Protein AF-0000000079571547 (afdb_homodimer)

Secondary structure (DSSP, 8-state):
-PPPSEE-SSEEEEES-HHHHHHHSPTT-EEEEEE-PPP-TT------SS-S--TT--STTSHHHHHS--------HHHHHHHHHHHHHHHHHHEEEEEEEEE--EEETTEEE-GGGG--SS-EEEEEEEE-S--S---SSSPPP-EEEEEEEE-TT---S-HHHHTT-SEEE-------TTS-SPPPTHHHHHHHHHHT-SEEEETT-TTTHHHHHHHHHT-EEEEEES-HHHHHHHHHHHHHTTT-------/-PPPSEE-SSEEEEES-HHHHHHHSPTT-EEEEEE-PPP-TT------SS-S--TT--STTSHHHHHS--------HHHHHHHHHHHHHHHHHHEEEEEEEEE--EEETTEEE-GGGG--SS-EEEEEEEE-S--S---SSSPPP-EEEEEEEE-TT---S-HHHHTT-SEEE-------TTSSSPPPTHHHHHHHHHHT-SEEEETT-TTTHHHHHHHHHT-EEEEEES-HHHHHHHHHHHHHTTT-------

InterPro domains:
  IPR001091 Restriction/modification DNA-methyltransferase [PR00508] (29-43)
  IPR001091 Restriction/modification DNA-methyltransferase [PR00508] (200-218)
  IPR001091 Restriction/modification DNA-methyltransferase [PR00508] (223-243)
  IPR002941 DNA methylase N-4/N-6 [PF01555] (30-239)
  IPR017985 DNA methylase, N-4 cytosine-specific, conserved site [PS00093] (34-39)
  IPR029063 S-adenosyl-L-methionine-dependent methyltransferase superfamily [G3DSA:3.40.50.150] (1-249)
  IPR029063 S-adenosyl-L-methionine-dependent methyltransferase superfamily [SSF53335] (5-244)

Sequence (508 aa):
MTEPYYRDEQVTLYHGDCLQVMRSLPDESVDIVVTSPPYNMGLVPGGNGRGMYRPGANNKGGRFREGYGQHADAMDQAEYDAWQREALAEMWRIARLAVFYNHRPRVEHGRLRDPLGNDFGIPLRQRIIWNRGTGIDVNLRAFCTRGEYVYFFAKPEMRLVSHAVSGMGDVWDLGIEYAVKDHPAPFPVSLPTRCITATGATSVLDPFCGSGSTLRAAKDLGAVGVGVELEERYCEVIAKRLSQGVLDFGEASAMTEPYYRDEQVTLYHGDCLQVMRSLPDESVDIVVTSPPYNMGLVPGGNGRGMYRPGANNKGGRFREGYGQHADAMDQAEYDAWQREALAEMWRIARLAVFYNHRPRVEHGRLRDPLGNDFGIPLRQRIIWNRGTGIDVNLRAFCTRGEYVYFFAKPEMRLVSHAVSGMGDVWDLGIEYAVKDHPAPFPVSLPTRCITATGATSVLDPFCGSGSTLRAAKDLGAVGVGVELEERYCEVIAKRLSQGVLDFGEASA

Radius of gyration: 25.08 Å; Cα contacts (8 Å, |Δi|>4): 998; chains: 2; bounding box: 64×82×74 Å

Organism: NCBI:txid1891644

Structure (mmCIF, N/CA/C/O backbone):
data_AF-0000000079571547-model_v1
#
loop_
_entity.id
_entity.type
_entity.pdbx_description
1 polymer Methyltransferase
#
loop_
_atom_site.group_PDB
_atom_site.id
_atom_site.type_symbol
_atom_site.label_atom_id
_atom_site.label_alt_id
_atom_site.label_comp_id
_atom_site.label_asym_id
_atom_site.label_entity_id
_atom_site.label_seq_id
_atom_site.pdbx_PDB_ins_code
_atom_site.Cartn_x
_atom_site.Cartn_y
_atom_site.Cartn_z
_atom_site.occupancy
_atom_site.B_iso_or_equiv
_atom_site.auth_seq_id
_atom_site.auth_comp_id
_atom_site.auth_asym_id
_atom_site.auth_atom_id
_atom_site.pdbx_PDB_model_num
ATOM 1 N N . MET A 1 1 ? -9.109 38.531 7.41 1 57.06 1 MET A N 1
ATOM 2 C CA . MET A 1 1 ? -8.648 37.344 8.102 1 57.06 1 MET A CA 1
ATOM 3 C C . MET A 1 1 ? -9.789 36.688 8.883 1 57.06 1 MET A C 1
ATOM 5 O O . MET A 1 1 ? -10.586 37.375 9.508 1 57.06 1 MET A O 1
ATOM 9 N N . THR A 1 2 ? -10.195 35.375 8.438 1 72.81 2 THR A N 1
ATOM 10 C CA . THR A 1 2 ? -11.352 34.75 9.062 1 72.81 2 THR A CA 1
ATOM 11 C C . THR A 1 2 ? -11.117 34.562 10.562 1 72.81 2 THR A C 1
ATOM 13 O O . THR A 1 2 ? -10.023 34.188 10.984 1 72.81 2 THR A O 1
ATOM 16 N N . GLU A 1 3 ? -11.914 35.156 11.375 1 88.69 3 GLU A N 1
ATOM 17 C CA . GLU A 1 3 ? -11.867 35.031 12.828 1 88.69 3 GLU A CA 1
ATOM 18 C C . GLU A 1 3 ? -11.93 33.562 13.242 1 88.69 3 GLU A C 1
ATOM 20 O O . GLU A 1 3 ? -12.766 32.812 12.734 1 88.69 3 GLU A O 1
ATOM 25 N N . PRO A 1 4 ? -11.055 33.156 14.117 1 95.81 4 PRO A N 1
ATOM 26 C CA . PRO A 1 4 ? -11.062 31.75 14.555 1 95.81 4 PRO A CA 1
ATOM 27 C C . PRO A 1 4 ? -12.32 31.391 15.336 1 95.81 4 PRO A C 1
ATOM 29 O O . PRO A 1 4 ? -12.883 32.219 16.047 1 95.81 4 PRO A O 1
ATOM 32 N N . TYR A 1 5 ? -12.789 30.281 15.156 1 95.44 5 TYR A N 1
ATOM 33 C CA . TYR A 1 5 ? -13.898 29.719 15.93 1 95.44 5 TYR A CA 1
ATOM 34 C C . TYR A 1 5 ? -13.469 29.422 17.359 1 95.44 5 TYR A C 1
ATOM 36 O O . TYR A 1 5 ? -14.227 29.641 18.312 1 95.44 5 TYR A O 1
ATOM 44 N N . TYR A 1 6 ? -12.359 28.906 17.531 1 94.62 6 TYR A N 1
ATOM 45 C CA . TYR A 1 6 ? -11.75 28.547 18.797 1 94.62 6 TYR A CA 1
ATOM 46 C C . TYR A 1 6 ? -10.242 28.797 18.781 1 94.62 6 TYR A C 1
ATOM 48 O O . TYR A 1 6 ? -9.586 28.578 17.75 1 94.62 6 TYR A O 1
ATOM 56 N N . ARG A 1 7 ? -9.711 29.344 19.906 1 95.19 7 ARG A N 1
ATOM 57 C CA . ARG A 1 7 ? -8.281 29.578 20 1 95.19 7 ARG A CA 1
ATOM 58 C C . ARG A 1 7 ? -7.797 29.438 21.438 1 95.19 7 ARG A C 1
ATOM 60 O O . ARG A 1 7 ? -8.453 29.906 22.375 1 95.19 7 ARG A O 1
ATOM 67 N N . ASP A 1 8 ? -6.723 28.719 21.594 1 92.69 8 ASP A N 1
ATOM 68 C CA . ASP A 1 8 ? -5.949 28.734 22.828 1 92.69 8 ASP A CA 1
ATOM 69 C C . ASP A 1 8 ? -4.453 28.859 22.547 1 92.69 8 ASP A C 1
ATOM 71 O O . ASP A 1 8 ? -4.059 29.359 21.484 1 92.69 8 ASP A O 1
ATOM 75 N N . GLU A 1 9 ? -3.549 28.578 23.469 1 92.44 9 GLU A N 1
ATOM 76 C CA . GLU A 1 9 ? -2.115 28.797 23.328 1 92.44 9 GLU A CA 1
ATOM 77 C C . GLU A 1 9 ? -1.521 27.891 22.25 1 92.44 9 GLU A C 1
ATOM 79 O O . GLU A 1 9 ? -0.523 28.234 21.609 1 92.44 9 GLU A O 1
ATOM 84 N N . GLN A 1 10 ? -2.207 26.828 21.938 1 94.94 10 GLN A N 1
ATOM 85 C CA . GLN A 1 10 ? -1.586 25.812 21.078 1 94.94 10 GLN A CA 1
ATOM 86 C C . GLN A 1 10 ? -2.41 25.578 19.828 1 94.94 10 GLN A C 1
ATOM 88 O O . GLN A 1 10 ? -1.88 25.125 18.812 1 94.94 10 GLN A O 1
ATOM 93 N N . VAL A 1 11 ? -3.721 25.906 19.922 1 95.94 11 VAL A N 1
ATOM 94 C CA . VAL A 1 11 ? -4.578 25.469 18.812 1 95.94 11 VAL A CA 1
ATOM 95 C C . VAL A 1 11 ? -5.414 26.641 18.328 1 95.94 11 VAL A C 1
ATOM 97 O O . VAL A 1 11 ? -5.906 27.453 19.125 1 95.94 11 VAL A O 1
ATOM 100 N N . THR A 1 12 ? -5.512 26.828 17.062 1 97.25 12 THR A N 1
ATOM 101 C CA . THR A 1 12 ? -6.441 27.734 16.391 1 97.25 12 THR A CA 1
ATOM 102 C C . THR A 1 12 ? -7.355 26.953 15.453 1 97.25 12 THR A C 1
ATOM 104 O O . THR A 1 12 ? -6.883 26.156 14.625 1 97.25 12 THR A O 1
ATOM 107 N N . LEU A 1 13 ? -8.641 27.094 15.633 1 97.25 13 LEU A N 1
ATOM 108 C CA . LEU A 1 13 ? -9.641 26.406 14.812 1 97.25 13 LEU A CA 1
ATOM 109 C C . LEU A 1 13 ? -10.492 27.422 14.047 1 97.25 13 LEU A C 1
ATOM 111 O O . LEU A 1 13 ? -11.086 28.312 14.656 1 97.25 13 LEU A O 1
ATOM 115 N N . TYR A 1 14 ? -10.539 27.297 12.727 1 97.69 14 TYR A N 1
ATOM 116 C CA . TYR A 1 14 ? -11.375 28.141 11.883 1 97.69 14 TYR A CA 1
ATOM 117 C C . TYR A 1 14 ? -12.617 27.375 11.414 1 97.69 14 TYR A C 1
ATOM 119 O O . TYR A 1 14 ? -12.539 26.188 11.086 1 97.69 14 TYR A O 1
ATOM 127 N N . HIS A 1 15 ? -13.711 28.031 11.406 1 96.62 15 HIS A N 1
ATOM 128 C CA . HIS A 1 15 ? -14.945 27.562 10.797 1 96.62 15 HIS A CA 1
ATOM 129 C C . HIS A 1 15 ? -15.133 28.156 9.406 1 96.62 15 HIS A C 1
ATOM 131 O O . HIS A 1 15 ? -15.289 29.375 9.266 1 96.62 15 HIS A O 1
ATOM 137 N N . GLY A 1 16 ? -15.125 27.266 8.398 1 95.75 16 GLY A N 1
ATOM 138 C CA . GLY A 1 16 ? -15.32 27.797 7.059 1 95.75 16 GLY A CA 1
ATOM 139 C C . GLY A 1 16 ? -14.812 26.875 5.969 1 95.75 16 GLY A C 1
ATOM 140 O O . GLY A 1 16 ? -14.461 25.719 6.242 1 95.75 16 GLY A O 1
ATOM 141 N N . ASP A 1 17 ? -14.867 27.438 4.801 1 95.94 17 ASP A N 1
ATOM 142 C CA . ASP A 1 17 ? -14.359 26.719 3.643 1 95.94 17 ASP A CA 1
ATOM 143 C C . ASP A 1 17 ? -12.836 26.625 3.674 1 95.94 17 ASP A C 1
ATOM 145 O O . ASP A 1 17 ? -12.156 27.625 3.869 1 95.94 17 ASP A O 1
ATOM 149 N N . CYS A 1 18 ? -12.32 25.422 3.529 1 96.69 18 CYS A N 1
ATOM 150 C CA . CYS A 1 18 ? -10.883 25.172 3.678 1 96.69 18 CYS A CA 1
ATOM 151 C C . CYS A 1 18 ? -10.086 26.062 2.732 1 96.69 18 CYS A C 1
ATOM 153 O O . CYS A 1 18 ? -9.062 26.625 3.123 1 96.69 18 CYS A O 1
ATOM 155 N N . LEU A 1 19 ? -10.523 26.188 1.43 1 97.56 19 LEU A N 1
ATOM 156 C CA . LEU A 1 19 ? -9.773 26.953 0.445 1 97.56 19 LEU A CA 1
ATOM 157 C C . LEU A 1 19 ? -9.758 28.438 0.808 1 97.56 19 LEU A C 1
ATOM 159 O O . LEU A 1 19 ? -8.727 29.094 0.704 1 97.56 19 LEU A O 1
ATOM 163 N N . GLN A 1 20 ? -10.906 28.922 1.193 1 97.19 20 GLN A N 1
ATOM 164 C CA . GLN A 1 20 ? -10.992 30.328 1.597 1 97.19 20 GLN A CA 1
ATOM 165 C C . GLN A 1 20 ? -10.062 30.609 2.771 1 97.19 20 GLN A C 1
ATOM 167 O O . GLN A 1 20 ? -9.312 31.594 2.75 1 97.19 20 GLN A O 1
ATOM 172 N N . VAL A 1 21 ? -10.094 29.766 3.756 1 97.88 21 VAL A N 1
ATOM 173 C CA . VAL A 1 21 ? -9.266 29.969 4.938 1 97.88 21 VAL A CA 1
ATOM 174 C C . VAL A 1 21 ? -7.789 29.812 4.566 1 97.88 21 VAL A C 1
ATOM 176 O O . VAL A 1 21 ? -6.961 30.656 4.934 1 97.88 21 VAL A O 1
ATOM 179 N N . MET A 1 22 ? -7.418 28.766 3.855 1 98.38 22 MET A N 1
ATOM 180 C CA . MET A 1 22 ? -6.027 28.5 3.502 1 98.38 22 MET A CA 1
ATOM 181 C C . MET A 1 22 ? -5.445 29.672 2.699 1 98.38 22 MET A C 1
ATOM 183 O O . MET A 1 22 ? -4.281 30.031 2.873 1 98.38 22 MET A O 1
ATOM 187 N N . ARG A 1 23 ? -6.242 30.281 1.82 1 97.56 23 ARG A N 1
ATOM 188 C CA . ARG A 1 23 ? -5.781 31.391 1.002 1 97.56 23 ARG A CA 1
ATOM 189 C C . ARG A 1 23 ? -5.414 32.594 1.87 1 97.56 23 ARG A C 1
ATOM 191 O O . ARG A 1 23 ? -4.648 33.469 1.448 1 97.56 23 ARG A O 1
ATOM 198 N N . SER A 1 24 ? -5.949 32.625 3.025 1 97.19 24 SER A N 1
ATOM 199 C CA . SER A 1 24 ? -5.676 33.75 3.934 1 97.19 24 SER A CA 1
ATOM 200 C C . SER A 1 24 ? -4.445 33.469 4.789 1 97.19 24 SER A C 1
ATOM 202 O O . SER A 1 24 ? -3.953 34.344 5.484 1 97.19 24 SER A O 1
ATOM 204 N N . LEU A 1 25 ? -3.947 32.25 4.844 1 97.69 25 LEU A N 1
ATOM 205 C CA . LEU A 1 25 ? -2.768 31.875 5.621 1 97.69 25 LEU A CA 1
ATOM 206 C C . LEU A 1 25 ? -1.489 32.188 4.852 1 97.69 25 LEU A C 1
ATOM 208 O O . LEU A 1 25 ? -1.428 31.984 3.637 1 97.69 25 LEU A O 1
ATOM 212 N N . PRO A 1 26 ? -0.45 32.719 5.508 1 97.94 26 PRO A N 1
ATOM 213 C CA . PRO A 1 26 ? 0.795 33.031 4.812 1 97.94 26 PRO A CA 1
ATOM 214 C C . PRO A 1 26 ? 1.54 31.812 4.305 1 97.94 26 PRO A C 1
ATOM 216 O O . PRO A 1 26 ? 1.327 30.703 4.812 1 97.94 26 PRO A O 1
ATOM 219 N N . ASP A 1 27 ? 2.439 32.062 3.314 1 98.56 27 ASP A N 1
ATOM 220 C CA . ASP A 1 27 ? 3.334 31 2.834 1 98.56 27 ASP A CA 1
ATOM 221 C C . ASP A 1 27 ? 4.215 30.469 3.963 1 98.56 27 ASP A C 1
ATOM 223 O O . ASP A 1 27 ? 4.703 31.25 4.789 1 98.56 27 ASP A O 1
ATOM 227 N N . GLU A 1 28 ? 4.391 29.172 3.973 1 98.62 28 GLU A N 1
ATOM 228 C CA . GLU A 1 28 ? 5.324 28.5 4.879 1 98.62 28 GLU A CA 1
ATOM 229 C C . GLU A 1 28 ? 5.047 28.875 6.332 1 98.62 28 GLU A C 1
ATOM 231 O O . GLU A 1 28 ? 5.973 29.172 7.09 1 98.62 28 GLU A O 1
ATOM 236 N N . SER A 1 29 ? 3.803 28.969 6.691 1 98.44 29 SER A N 1
ATOM 237 C CA . SER A 1 29 ? 3.412 29.422 8.016 1 98.44 29 SER A CA 1
ATOM 238 C C . SER A 1 29 ? 3.295 28.266 8.992 1 98.44 29 SER A C 1
ATOM 240 O O . SER A 1 29 ? 3.182 28.469 10.203 1 98.44 29 SER A O 1
ATOM 242 N N . VAL A 1 30 ? 3.334 27.016 8.57 1 98.81 30 VAL A N 1
ATOM 243 C CA . VAL A 1 30 ? 3.408 25.828 9.43 1 98.81 30 VAL A CA 1
ATOM 244 C C . VAL A 1 30 ? 4.516 24.906 8.93 1 98.81 30 VAL A C 1
ATOM 246 O O . VAL A 1 30 ? 4.961 25.016 7.785 1 98.81 30 VAL A O 1
ATOM 249 N N . ASP A 1 31 ? 4.949 24.047 9.789 1 98.88 31 ASP A N 1
ATOM 250 C CA . ASP A 1 31 ? 5.984 23.094 9.383 1 98.88 31 ASP A CA 1
ATOM 251 C C . ASP A 1 31 ? 5.418 22.031 8.445 1 98.88 31 ASP A C 1
ATOM 253 O O . ASP A 1 31 ? 5.977 21.781 7.371 1 98.88 31 ASP A O 1
ATOM 257 N N . ILE A 1 32 ? 4.293 21.422 8.852 1 98.94 32 ILE A N 1
ATOM 258 C CA . ILE A 1 32 ? 3.74 20.359 8.023 1 98.94 32 ILE A CA 1
ATOM 259 C C . ILE A 1 32 ? 2.217 20.453 7.996 1 98.94 32 ILE A C 1
ATOM 261 O O . ILE A 1 32 ? 1.624 21.172 8.797 1 98.94 32 ILE A O 1
ATOM 265 N N . VAL A 1 33 ? 1.628 19.781 7.031 1 98.94 33 VAL A N 1
ATOM 266 C CA . VAL A 1 33 ? 0.194 19.531 6.945 1 98.94 33 VAL A CA 1
ATOM 267 C C . VAL A 1 33 ? -0.079 18.047 7.113 1 98.94 33 VAL A C 1
ATOM 269 O O . VAL A 1 33 ? 0.632 17.203 6.547 1 98.94 33 VAL A O 1
ATOM 272 N N . VAL A 1 34 ? -0.966 17.656 7.969 1 98.81 34 VAL A N 1
ATOM 273 C CA . VAL A 1 34 ? -1.449 16.297 8.117 1 98.81 34 VAL A CA 1
ATOM 274 C C . VAL A 1 34 ? -2.975 16.266 8.039 1 98.81 34 VAL A C 1
ATOM 276 O O . VAL A 1 34 ? -3.652 16.812 8.914 1 98.81 34 VAL A O 1
ATOM 279 N N . THR A 1 35 ? -3.488 15.617 7.004 1 98 35 THR A N 1
ATOM 280 C CA . THR A 1 35 ? -4.922 15.773 6.789 1 98 35 THR A CA 1
ATOM 281 C C . THR A 1 35 ? -5.461 14.648 5.906 1 98 35 THR A C 1
ATOM 283 O O . THR A 1 35 ? -4.699 13.789 5.453 1 98 35 THR A O 1
ATOM 286 N N . SER A 1 36 ? -6.727 14.57 5.77 1 95.75 36 SER A N 1
ATOM 287 C CA . SER A 1 36 ? -7.492 13.719 4.863 1 95.75 36 SER A CA 1
ATOM 288 C C . SER A 1 36 ? -8.695 14.461 4.293 1 95.75 36 SER A C 1
ATOM 290 O O . SER A 1 36 ? -9.5 15.023 5.043 1 95.75 36 SER A O 1
ATOM 292 N N . PRO A 1 37 ? -8.805 14.469 3.014 1 92.94 37 PRO A N 1
ATOM 293 C CA . PRO A 1 37 ? -9.953 15.164 2.424 1 92.94 37 PRO A CA 1
ATOM 294 C C . PRO A 1 37 ? -11.242 14.352 2.51 1 92.94 37 PRO A C 1
ATOM 296 O O . PRO A 1 37 ? -11.203 13.156 2.811 1 92.94 37 PRO A O 1
ATOM 299 N N . PRO A 1 38 ? -12.383 15.062 2.312 1 86.62 38 PRO A N 1
ATOM 300 C CA . PRO A 1 38 ? -13.609 14.289 2.111 1 86.62 38 PRO A CA 1
ATOM 301 C C . PRO A 1 38 ? -13.555 13.414 0.86 1 86.62 38 PRO A C 1
ATOM 303 O O . PRO A 1 38 ? -13.062 13.852 -0.182 1 86.62 38 PRO A O 1
ATOM 306 N N . TYR A 1 39 ? -13.922 12.141 1.006 1 75.12 39 TYR A N 1
ATOM 307 C CA . TYR A 1 39 ? -13.891 11.227 -0.132 1 75.12 39 TYR A CA 1
ATOM 308 C C . TYR A 1 39 ? -15.125 11.422 -1.013 1 75.12 39 TYR A C 1
ATOM 310 O O . TYR A 1 39 ? -16.219 11.648 -0.51 1 75.12 39 TYR A O 1
ATOM 318 N N . ASN A 1 40 ? -14.984 11.648 -2.326 1 62.78 40 ASN A N 1
ATOM 319 C CA . ASN A 1 40 ? -16.094 11.75 -3.275 1 62.78 40 ASN A CA 1
ATOM 320 C C . ASN A 1 40 ? -16.875 10.445 -3.365 1 62.78 40 ASN A C 1
ATOM 322 O O . ASN A 1 40 ? -16.688 9.664 -4.301 1 62.78 40 ASN A O 1
ATOM 326 N N . MET A 1 41 ? -17.328 9.883 -2.367 1 55.75 41 MET A N 1
ATOM 327 C CA . MET A 1 41 ? -17.938 8.562 -2.293 1 55.75 41 MET A CA 1
ATOM 328 C C . MET A 1 41 ? -19.219 8.5 -3.111 1 55.75 41 MET A C 1
ATOM 330 O O . MET A 1 41 ? -19.828 7.441 -3.238 1 55.75 41 MET A O 1
ATOM 334 N N . GLY A 1 42 ? -19.766 9.648 -3.615 1 43.62 42 GLY A N 1
ATOM 335 C CA . GLY A 1 42 ? -21 9.383 -4.32 1 43.62 42 GLY A CA 1
ATOM 336 C C . GLY A 1 42 ? -20.875 8.281 -5.355 1 43.62 42 GLY A C 1
ATOM 337 O O . GLY A 1 42 ? -21.875 7.691 -5.773 1 43.62 42 GLY A O 1
ATOM 338 N N . LEU A 1 43 ? -19.797 8.195 -6.141 1 35.84 43 LEU A N 1
ATOM 339 C CA . LEU A 1 43 ? -19.797 7.305 -7.293 1 35.84 43 LEU A CA 1
ATOM 340 C C . LEU A 1 43 ? -19.328 5.906 -6.895 1 35.84 43 LEU A C 1
ATOM 342 O O . LEU A 1 43 ? -18.125 5.66 -6.781 1 35.84 43 LEU A O 1
ATOM 346 N N . VAL A 1 44 ? -19.656 5.398 -5.91 1 34.5 44 VAL A N 1
ATOM 347 C CA . VAL A 1 44 ? -19.234 4.02 -5.68 1 34.5 44 VAL A CA 1
ATOM 348 C C . VAL A 1 44 ? -19.562 3.17 -6.906 1 34.5 44 VAL A C 1
ATOM 350 O O . VAL A 1 44 ? -20.75 2.98 -7.238 1 34.5 44 VAL A O 1
ATOM 353 N N . PRO A 1 45 ? -18.891 3.072 -7.98 1 32.59 45 PRO A N 1
ATOM 354 C CA . PRO A 1 45 ? -19.391 2.143 -8.992 1 32.59 45 PRO A CA 1
ATOM 355 C C . PRO A 1 45 ? -19.859 0.818 -8.391 1 32.59 45 PRO A C 1
ATOM 357 O O . PRO A 1 45 ? -19.625 0.555 -7.211 1 32.59 45 PRO A O 1
ATOM 360 N N . GLY A 1 46 ? -19.797 -0.373 -9.469 1 31.64 46 GLY A N 1
ATOM 361 C CA . GLY A 1 46 ? -20.391 -1.678 -9.711 1 31.64 46 GLY A CA 1
ATOM 362 C C . GLY A 1 46 ? -19.969 -2.723 -8.695 1 31.64 46 GLY A C 1
ATOM 363 O O . GLY A 1 46 ? -20.094 -3.924 -8.945 1 31.64 46 GLY A O 1
ATOM 364 N N . GLY A 1 47 ? -18.969 -2.721 -7.848 1 30.41 47 GLY A N 1
ATOM 365 C CA . GLY A 1 47 ? -19.016 -4.113 -7.426 1 30.41 47 GLY A CA 1
ATOM 366 C C . GLY A 1 47 ? -20.406 -4.59 -7.086 1 30.41 47 GLY A C 1
ATOM 367 O O . GLY A 1 47 ? -21.281 -3.787 -6.746 1 30.41 47 GLY A O 1
ATOM 368 N N . ASN A 1 48 ? -20.938 -5.609 -7.789 1 28.88 48 ASN A N 1
ATOM 369 C CA . ASN A 1 48 ? -22.234 -6.242 -7.559 1 28.88 48 ASN A CA 1
ATOM 370 C C . ASN A 1 48 ? -22.609 -6.242 -6.078 1 28.88 48 ASN A C 1
ATOM 372 O O . ASN A 1 48 ? -23.734 -6.578 -5.715 1 28.88 48 ASN A O 1
ATOM 376 N N . GLY A 1 49 ? -21.828 -7.098 -5.234 1 28.98 49 GLY A N 1
ATOM 377 C CA . GLY A 1 49 ? -22.547 -7.504 -4.035 1 28.98 49 GLY A CA 1
ATOM 378 C C . GLY A 1 49 ? -23.094 -6.336 -3.24 1 28.98 49 GLY A C 1
ATOM 379 O O . GLY A 1 49 ? -22.688 -5.188 -3.457 1 28.98 49 GLY A O 1
ATOM 380 N N . ARG A 1 50 ? -24.188 -6.516 -2.383 1 28.77 50 ARG A N 1
ATOM 381 C CA . ARG A 1 50 ? -25 -5.957 -1.301 1 28.77 50 ARG A CA 1
ATOM 382 C C . ARG A 1 50 ? -24.125 -5.246 -0.277 1 28.77 50 ARG A C 1
ATOM 384 O O . ARG A 1 50 ? -24.594 -4.836 0.783 1 28.77 50 ARG A O 1
ATOM 391 N N . GLY A 1 51 ? -22.891 -5.559 -0.302 1 29.41 51 GLY A N 1
ATOM 392 C CA . GLY A 1 51 ? -22.359 -4.902 0.876 1 29.41 51 GLY A CA 1
ATOM 393 C C . GLY A 1 51 ? -22.281 -3.393 0.738 1 29.41 51 GLY A C 1
ATOM 394 O O . GLY A 1 51 ? -21.344 -2.762 1.248 1 29.41 51 GLY A O 1
ATOM 395 N N . MET A 1 52 ? -22.609 -2.898 -0.437 1 29.67 52 MET A N 1
ATOM 396 C CA . MET A 1 52 ? -22.859 -1.459 -0.403 1 29.67 52 MET A CA 1
ATOM 397 C C . MET A 1 52 ? -23.703 -1.081 0.805 1 29.67 52 MET A C 1
ATOM 399 O O . MET A 1 52 ? -24.516 -1.881 1.273 1 29.67 52 MET A O 1
ATOM 403 N N . TYR A 1 53 ? -23.219 -0.091 1.518 1 29.7 53 TYR A N 1
ATOM 404 C CA . TYR A 1 53 ? -24.047 0.536 2.535 1 29.7 53 TYR A CA 1
ATOM 405 C C . TYR A 1 53 ? -25.453 0.813 1.995 1 29.7 53 TYR A C 1
ATOM 407 O O . TYR A 1 53 ? -25.609 1.573 1.038 1 29.7 53 TYR A O 1
ATOM 415 N N . ARG A 1 54 ? -26.359 -0.222 1.768 1 28.8 54 ARG A N 1
ATOM 416 C CA . ARG A 1 54 ? -27.766 0.077 1.512 1 28.8 54 ARG A CA 1
ATOM 417 C C . ARG A 1 54 ? -28.25 1.216 2.402 1 28.8 54 ARG A C 1
ATOM 419 O O . ARG A 1 54 ? -28.094 1.164 3.623 1 28.8 54 ARG A O 1
ATOM 426 N N . PRO A 1 55 ? -28.719 2.287 1.814 1 28.05 55 PRO A N 1
ATOM 427 C CA . PRO A 1 55 ? -29.656 3.164 2.527 1 28.05 55 PRO A CA 1
ATOM 428 C C . PRO A 1 55 ? -30.828 2.404 3.127 1 28.05 55 PRO A C 1
ATOM 430 O O . PRO A 1 55 ? -31.422 1.551 2.461 1 28.05 55 PRO A O 1
ATOM 433 N N . GLY A 1 56 ? -30.922 2.256 4.539 1 29.19 56 GLY A N 1
ATOM 434 C CA . GLY A 1 56 ? -31.953 1.608 5.332 1 29.19 56 GLY A CA 1
ATOM 435 C C . GLY A 1 56 ? -31.484 0.329 5.996 1 29.19 56 GLY A C 1
ATOM 436 O O . GLY A 1 56 ? -32.25 -0.356 6.66 1 29.19 56 GLY A O 1
ATOM 437 N N . ALA A 1 57 ? -30.547 -0.408 5.344 1 30.38 57 ALA A N 1
ATOM 438 C CA . ALA A 1 57 ? -30.312 -1.653 6.07 1 30.38 57 ALA A CA 1
ATOM 439 C C . ALA A 1 57 ? -29.641 -1.385 7.418 1 30.38 57 ALA A C 1
ATOM 441 O O . ALA A 1 57 ? -28.875 -0.437 7.555 1 30.38 57 ALA A O 1
ATOM 442 N N . ASN A 1 58 ? -30.156 -1.735 8.602 1 31.36 58 ASN A N 1
ATOM 443 C CA . ASN A 1 58 ? -29.797 -1.628 10.008 1 31.36 58 ASN A CA 1
ATOM 444 C C . ASN A 1 58 ? -28.328 -1.95 10.234 1 31.36 58 ASN A C 1
ATOM 446 O O . ASN A 1 58 ? -27.922 -2.26 11.359 1 31.36 58 ASN A O 1
ATOM 450 N N . ASN A 1 59 ? -27.609 -2.523 9.281 1 29.78 59 ASN A N 1
ATOM 451 C CA . ASN A 1 59 ? -26.297 -3.031 9.695 1 29.78 59 ASN A CA 1
ATOM 452 C C . ASN A 1 59 ? -25.266 -1.913 9.766 1 29.78 59 ASN A C 1
ATOM 454 O O . ASN A 1 59 ? -25.469 -0.831 9.211 1 29.78 59 ASN A O 1
ATOM 458 N N . LYS A 1 60 ? -24.141 -2.066 10.539 1 32.41 60 LYS A N 1
ATOM 459 C CA . LYS A 1 60 ? -23.062 -1.135 10.898 1 32.41 60 LYS A CA 1
ATOM 460 C C . LYS A 1 60 ? -22.547 -0.406 9.664 1 32.41 60 LYS A C 1
ATOM 462 O O . LYS A 1 60 ? -21.75 0.531 9.781 1 32.41 60 LYS A O 1
ATOM 467 N N . GLY A 1 61 ? -22.562 -0.908 8.555 1 35.66 61 GLY A N 1
ATOM 468 C CA . GLY A 1 61 ? -22.172 -0.237 7.32 1 35.66 61 GLY A CA 1
ATOM 469 C C . GLY A 1 61 ? -23.047 0.959 6.992 1 35.66 61 GLY A C 1
ATOM 470 O O . GLY A 1 61 ? -22.797 1.66 6.008 1 35.66 61 GLY A O 1
ATOM 471 N N . GLY A 1 62 ? -24.344 1 7.391 1 31.69 62 GLY A N 1
ATOM 472 C CA . GLY A 1 62 ? -25.281 2.104 7.285 1 31.69 62 GLY A CA 1
ATOM 473 C C . GLY A 1 62 ? -24.781 3.381 7.926 1 31.69 62 GLY A C 1
ATOM 474 O O . GLY A 1 62 ? -25.344 4.453 7.715 1 31.69 62 GLY A O 1
ATOM 475 N N . ARG A 1 63 ? -24.031 3.207 9.008 1 32.88 63 ARG A N 1
ATOM 476 C CA . ARG A 1 63 ? -23.594 4.375 9.758 1 32.88 63 ARG A CA 1
ATOM 477 C C . ARG A 1 63 ? -22.703 5.273 8.906 1 32.88 63 ARG A C 1
ATOM 479 O O . ARG A 1 63 ? -22.578 6.469 9.18 1 32.88 63 ARG A O 1
ATOM 486 N N . PHE A 1 64 ? -22.031 4.633 8.055 1 33.03 64 PHE A N 1
ATOM 487 C CA . PHE A 1 64 ? -21.203 5.527 7.25 1 33.03 64 PHE A CA 1
ATOM 488 C C . PHE A 1 64 ? -22.062 6.375 6.32 1 33.03 64 PHE A C 1
ATOM 490 O O . PHE A 1 64 ? -21.672 7.465 5.91 1 33.03 64 PHE A O 1
ATOM 497 N N . ARG A 1 65 ? -23.234 5.918 5.926 1 31.62 65 ARG A N 1
ATOM 498 C CA . ARG A 1 65 ? -24.094 6.742 5.09 1 31.62 65 ARG A CA 1
ATOM 499 C C . ARG A 1 65 ? -24.625 7.938 5.871 1 31.62 65 ARG A C 1
ATOM 501 O O . ARG A 1 65 ? -24.797 9.023 5.316 1 31.62 65 ARG A O 1
ATOM 508 N N . GLU A 1 66 ? -25.203 7.562 7.074 1 31.78 66 GLU A N 1
ATOM 509 C CA . GLU A 1 66 ? -25.922 8.641 7.742 1 31.78 66 GLU A CA 1
ATOM 510 C C . GLU A 1 66 ? -24.984 9.789 8.109 1 31.78 66 GLU A C 1
ATOM 512 O O . GLU A 1 66 ? -25.438 10.898 8.383 1 31.78 66 GLU A O 1
ATOM 517 N N . GLY A 1 67 ? -23.781 9.438 8.492 1 31.84 67 GLY A N 1
ATOM 518 C CA . GLY A 1 67 ? -23 10.602 8.883 1 31.84 67 GLY A CA 1
ATOM 519 C C . GLY A 1 67 ? -22.641 11.492 7.707 1 31.84 67 GLY A C 1
ATOM 520 O O . GLY A 1 67 ? -22.25 12.648 7.898 1 31.84 67 GLY A O 1
ATOM 521 N N . TYR A 1 68 ? -21.938 10.867 6.641 1 33.09 68 TYR A N 1
ATOM 522 C CA . TYR A 1 68 ? -21.812 11.867 5.582 1 33.09 68 TYR A CA 1
ATOM 523 C C . TYR A 1 68 ? -23.125 12.07 4.859 1 33.09 68 TYR A C 1
ATOM 525 O O . TYR A 1 68 ? -23.812 11.109 4.512 1 33.09 68 TYR A O 1
ATOM 533 N N . GLY A 1 69 ? -23.969 12.992 5.18 1 30.22 69 GLY A N 1
ATOM 534 C CA . GLY A 1 69 ? -25.188 13.383 4.477 1 30.22 69 GLY A CA 1
ATOM 535 C C . GLY A 1 69 ? -25.25 12.859 3.057 1 30.22 69 GLY A C 1
ATOM 536 O O . GLY A 1 69 ? -24.219 12.484 2.482 1 30.22 69 GLY A O 1
ATOM 537 N N . GLN A 1 70 ? -26.469 12.328 2.619 1 33.97 70 GLN A N 1
ATOM 538 C CA . GLN A 1 70 ? -26.906 12.125 1.24 1 33.97 70 GLN A CA 1
ATOM 539 C C . GLN A 1 70 ? -26.141 13.039 0.284 1 33.97 70 GLN A C 1
ATOM 541 O O . GLN A 1 70 ? -26.625 14.109 -0.087 1 33.97 70 GLN A O 1
ATOM 546 N N . HIS A 1 71 ? -25 13.477 0.486 1 34 71 HIS A N 1
ATOM 547 C CA . HIS A 1 71 ? -24.578 14.484 -0.488 1 34 71 HIS A CA 1
ATOM 548 C C . HIS A 1 71 ? -24.766 13.977 -1.914 1 34 71 HIS A C 1
ATOM 550 O O . HIS A 1 71 ? -24.188 12.961 -2.299 1 34 71 HIS A O 1
ATOM 556 N N . ALA A 1 72 ? -25.906 13.891 -2.506 1 36.88 72 ALA A N 1
ATOM 557 C CA . ALA A 1 72 ? -26.188 14.078 -3.928 1 36.88 72 ALA A CA 1
ATOM 558 C C . ALA A 1 72 ? -24.969 14.648 -4.652 1 36.88 72 ALA A C 1
ATOM 560 O O . ALA A 1 72 ? -25 14.859 -5.867 1 36.88 72 ALA A O 1
ATOM 561 N N . ASP A 1 73 ? -23.984 15.344 -4.02 1 41.44 73 ASP A N 1
ATOM 562 C CA . ASP A 1 73 ? -23.031 16.266 -4.613 1 41.44 73 ASP A CA 1
ATOM 563 C C . ASP A 1 73 ? -21.766 15.539 -5.051 1 41.44 73 ASP A C 1
ATOM 565 O O . ASP A 1 73 ? -20.656 15.875 -4.621 1 41.44 73 ASP A O 1
ATOM 569 N N . ALA A 1 74 ? -21.875 14.266 -5.238 1 52.03 74 ALA A N 1
ATOM 570 C CA . ALA A 1 74 ? -20.703 13.75 -5.938 1 52.03 74 ALA A CA 1
ATOM 571 C C . ALA A 1 74 ? -20.266 14.703 -7.047 1 52.03 74 ALA A C 1
ATOM 573 O O . ALA A 1 74 ? -21.062 15.102 -7.887 1 52.03 74 ALA A O 1
ATOM 574 N N . MET A 1 75 ? -19.375 15.492 -6.773 1 59.56 75 MET A N 1
ATOM 575 C CA . MET A 1 75 ? -18.703 16.25 -7.82 1 59.56 75 MET A CA 1
ATOM 576 C C . MET A 1 75 ? -18.328 15.359 -8.992 1 59.56 75 MET A C 1
ATOM 578 O O . MET A 1 75 ? -18.062 14.172 -8.812 1 59.56 75 MET A O 1
ATOM 582 N N . ASP A 1 76 ? -18.734 15.82 -10.078 1 81.94 76 ASP A N 1
ATOM 583 C CA . ASP A 1 76 ? -18.062 15.219 -11.234 1 81.94 76 ASP A CA 1
ATOM 584 C C . ASP A 1 76 ? -16.594 14.922 -10.922 1 81.94 76 ASP A C 1
ATOM 586 O O . ASP A 1 76 ? -15.922 15.703 -10.25 1 81.94 76 ASP A O 1
ATOM 590 N N . GLN A 1 77 ? -16.188 13.727 -11.078 1 82 77 GLN A N 1
ATOM 591 C CA . GLN A 1 77 ? -14.828 13.297 -10.773 1 82 77 GLN A CA 1
ATOM 592 C C . GLN A 1 77 ? -13.805 14.344 -11.203 1 82 77 GLN A C 1
ATOM 594 O O . GLN A 1 77 ? -12.836 14.602 -10.484 1 82 77 GLN A O 1
ATOM 599 N N . ALA A 1 78 ? -14.078 14.914 -12.32 1 85.94 78 ALA A N 1
ATOM 600 C CA . ALA A 1 78 ? -13.164 15.938 -12.82 1 85.94 78 ALA A CA 1
ATOM 601 C C . ALA A 1 78 ? -13.156 17.156 -11.898 1 85.94 78 ALA A C 1
ATOM 603 O O . ALA A 1 78 ? -12.102 17.734 -11.648 1 85.94 78 ALA A O 1
ATOM 604 N N . GLU A 1 79 ? -14.336 17.578 -11.43 1 89.62 79 GLU A N 1
ATOM 605 C CA . GLU A 1 79 ? -14.453 18.703 -10.508 1 89.62 79 GLU A CA 1
ATOM 606 C C . GLU A 1 79 ? -13.797 18.391 -9.164 1 89.62 79 GLU A C 1
ATOM 608 O O . GLU A 1 79 ? -13.109 19.234 -8.594 1 89.62 79 GLU A O 1
ATOM 613 N N . TYR A 1 80 ? -14.047 17.188 -8.758 1 89.94 80 TYR A N 1
ATOM 614 C CA . TYR A 1 80 ? -13.43 16.766 -7.508 1 89.94 80 TYR A CA 1
ATOM 615 C C . TYR A 1 80 ? -11.914 16.75 -7.617 1 89.94 80 TYR A C 1
ATOM 617 O O . TYR A 1 80 ? -11.219 17.203 -6.707 1 89.94 80 TYR A O 1
ATOM 625 N N . ASP A 1 81 ? -11.398 16.281 -8.734 1 91.5 81 ASP A N 1
ATOM 626 C CA . ASP A 1 81 ? -9.961 16.234 -8.969 1 91.5 81 ASP A CA 1
ATOM 627 C C . ASP A 1 81 ? -9.367 17.641 -8.984 1 91.5 81 ASP A C 1
ATOM 629 O O . ASP A 1 81 ? -8.312 17.891 -8.391 1 91.5 81 ASP A O 1
ATOM 633 N N . ALA A 1 82 ? -10.031 18.547 -9.656 1 93.25 82 ALA A N 1
ATOM 634 C CA . ALA A 1 82 ? -9.562 19.938 -9.727 1 93.25 82 ALA A CA 1
ATOM 635 C C . ALA A 1 82 ? -9.555 20.578 -8.344 1 93.25 82 ALA A C 1
ATOM 637 O O . ALA A 1 82 ? -8.602 21.281 -7.984 1 93.25 82 ALA A O 1
ATOM 638 N N . TRP A 1 83 ? -10.609 20.359 -7.641 1 94.5 83 TRP A N 1
ATOM 639 C CA . TRP A 1 83 ? -10.727 20.875 -6.281 1 94.5 83 TRP A CA 1
ATOM 640 C C . TRP A 1 83 ? -9.602 20.344 -5.395 1 94.5 83 TRP A C 1
ATOM 642 O O . TRP A 1 83 ? -8.977 21.094 -4.648 1 94.5 83 TRP A O 1
ATOM 652 N N . GLN A 1 84 ? -9.336 19.078 -5.473 1 94.94 84 GLN A N 1
ATOM 653 C CA . GLN A 1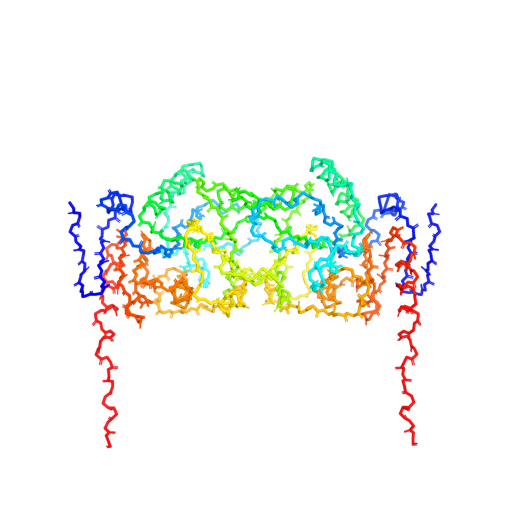 84 ? -8.281 18.453 -4.676 1 94.94 84 GLN A CA 1
ATOM 654 C C . GLN A 1 84 ? -6.914 19.047 -5.012 1 94.94 84 GLN A C 1
ATOM 656 O O . GLN A 1 84 ? -6.109 19.312 -4.117 1 94.94 84 GLN A O 1
ATOM 661 N N . ARG A 1 85 ? -6.664 19.266 -6.297 1 96.69 85 ARG A N 1
ATOM 662 C CA . ARG A 1 85 ? -5.387 19.828 -6.715 1 96.69 85 ARG A CA 1
ATOM 663 C C . ARG A 1 85 ? -5.219 21.25 -6.188 1 96.69 85 ARG A C 1
ATOM 665 O O . ARG A 1 85 ? -4.121 21.641 -5.797 1 96.69 85 ARG A O 1
ATOM 672 N N . GLU A 1 86 ? -6.297 21.969 -6.195 1 97.38 86 GLU A N 1
ATOM 673 C CA . GLU A 1 86 ? -6.254 23.312 -5.645 1 97.38 86 GLU A CA 1
ATOM 674 C C . GLU A 1 86 ? -5.961 23.297 -4.148 1 97.38 86 GLU A C 1
ATOM 676 O O . GLU A 1 86 ? -5.145 24.078 -3.656 1 97.38 86 GLU A O 1
ATOM 681 N N . ALA A 1 87 ? -6.59 22.406 -3.471 1 98 87 ALA A N 1
ATOM 682 C CA . ALA A 1 87 ? -6.371 22.266 -2.033 1 98 87 ALA A CA 1
ATOM 683 C C . ALA A 1 87 ? -4.93 21.875 -1.733 1 98 87 ALA A C 1
ATOM 685 O O . ALA A 1 87 ? -4.293 22.453 -0.845 1 98 87 ALA A O 1
ATOM 686 N N . LEU A 1 88 ? -4.441 20.938 -2.486 1 98.44 88 LEU A N 1
ATOM 687 C CA . LEU A 1 88 ? -3.074 20.469 -2.303 1 98.44 88 LEU A CA 1
ATOM 688 C C . LEU A 1 88 ? -2.072 21.578 -2.588 1 98.44 88 LEU A C 1
ATOM 690 O O . LEU A 1 88 ? -1.051 21.688 -1.904 1 98.44 88 LEU A O 1
ATOM 694 N N . ALA A 1 89 ? -2.354 22.406 -3.576 1 98.62 89 ALA A N 1
ATOM 695 C CA . ALA A 1 89 ? -1.472 23.516 -3.9 1 98.62 89 ALA A CA 1
ATOM 696 C C . ALA A 1 89 ? -1.384 24.5 -2.738 1 98.62 89 ALA A C 1
ATOM 698 O O . ALA A 1 89 ? -0.301 25 -2.414 1 98.62 89 ALA A O 1
ATOM 699 N N . GLU A 1 90 ? -2.52 24.812 -2.141 1 98.81 90 GLU A N 1
ATOM 700 C CA . GLU A 1 90 ? -2.527 25.703 -0.988 1 98.81 90 GLU A CA 1
ATOM 701 C C . GLU A 1 90 ? -1.79 25.078 0.196 1 98.81 90 GLU A C 1
ATOM 703 O O . GLU A 1 90 ? -1.011 25.766 0.871 1 98.81 90 GLU A O 1
ATOM 708 N N . MET A 1 91 ? -2.023 23.781 0.464 1 98.88 91 MET A N 1
ATOM 709 C CA . MET A 1 91 ? -1.311 23.078 1.531 1 98.88 91 MET A CA 1
ATOM 710 C C . MET A 1 91 ? 0.197 23.156 1.315 1 98.88 91 MET A C 1
ATOM 712 O O . MET A 1 91 ? 0.953 23.391 2.26 1 98.88 91 MET A O 1
ATOM 716 N N . TRP A 1 92 ? 0.544 22.938 0.072 1 98.81 92 TRP A N 1
ATOM 717 C CA . TRP A 1 92 ? 1.953 22.953 -0.307 1 98.81 92 TRP A CA 1
ATOM 718 C C . TRP A 1 92 ? 2.568 24.328 -0.074 1 98.81 92 TRP A C 1
ATOM 720 O O . TRP A 1 92 ? 3.684 24.438 0.439 1 98.81 92 TRP A O 1
ATOM 730 N N . ARG A 1 93 ? 1.855 25.344 -0.458 1 98.81 93 ARG A N 1
ATOM 731 C CA . ARG A 1 93 ? 2.311 26.719 -0.255 1 98.81 93 ARG A CA 1
ATOM 732 C C . ARG A 1 93 ? 2.484 27.031 1.229 1 98.81 93 ARG A C 1
ATOM 734 O O . ARG A 1 93 ? 3.455 27.672 1.625 1 98.81 93 ARG A O 1
ATOM 741 N N . ILE A 1 94 ? 1.616 26.562 2.053 1 98.88 94 ILE A N 1
ATOM 742 C CA . ILE A 1 94 ? 1.539 26.922 3.469 1 98.88 94 ILE A CA 1
ATOM 743 C C . ILE A 1 94 ? 2.561 26.094 4.254 1 98.88 94 ILE A C 1
ATOM 745 O O . ILE A 1 94 ? 3.109 26.578 5.25 1 98.88 94 ILE A O 1
ATOM 749 N N . ALA A 1 95 ? 2.879 24.859 3.838 1 98.88 95 ALA A N 1
ATOM 750 C CA . ALA A 1 95 ? 3.805 23.969 4.531 1 98.88 95 ALA A CA 1
ATOM 751 C C . ALA A 1 95 ? 5.254 24.359 4.242 1 98.88 95 ALA A C 1
ATOM 753 O O . ALA A 1 95 ? 5.637 24.547 3.084 1 98.88 95 ALA A O 1
ATOM 754 N N . ARG A 1 96 ? 6 24.406 5.258 1 98.81 96 ARG A N 1
ATOM 755 C CA . ARG A 1 96 ? 7.422 24.688 5.098 1 98.81 96 ARG A CA 1
ATOM 756 C C . ARG A 1 96 ? 8.188 23.422 4.711 1 98.81 96 ARG A C 1
ATOM 758 O O . ARG A 1 96 ? 9.141 23.484 3.939 1 98.81 96 ARG A O 1
ATOM 765 N N . LEU A 1 97 ? 7.703 22.281 5.215 1 98.69 97 LEU A N 1
ATOM 766 C CA . LEU A 1 97 ? 8.516 21.078 5.09 1 98.69 97 LEU A CA 1
ATOM 767 C C . LEU A 1 97 ? 7.785 20 4.285 1 98.69 97 LEU A C 1
ATOM 769 O O . LEU A 1 97 ? 8.359 19.406 3.371 1 98.69 97 LEU A O 1
ATOM 773 N N . ALA A 1 98 ? 6.488 19.719 4.66 1 98.88 98 ALA A N 1
ATOM 774 C CA . ALA A 1 98 ? 5.887 18.547 4.035 1 98.88 98 ALA A CA 1
ATOM 775 C C . ALA A 1 98 ? 4.367 18.562 4.191 1 98.88 98 ALA A C 1
ATOM 777 O O . ALA A 1 98 ? 3.828 19.297 5.027 1 98.88 98 ALA A O 1
ATOM 778 N N . VAL A 1 99 ? 3.676 17.828 3.365 1 98.88 99 VAL A N 1
ATOM 779 C CA . VAL A 1 99 ? 2.25 17.516 3.443 1 98.88 99 VAL A CA 1
ATOM 780 C C . VAL A 1 99 ? 2.045 16.016 3.523 1 98.88 99 VAL A C 1
ATOM 782 O O . VAL A 1 99 ? 2.539 15.266 2.676 1 98.88 99 VAL A O 1
ATOM 785 N N . PHE A 1 100 ? 1.43 15.539 4.578 1 98.88 100 PHE A N 1
ATOM 786 C CA . PHE A 1 100 ? 0.913 14.18 4.68 1 98.88 100 PHE A CA 1
ATOM 787 C C . PHE A 1 100 ? -0.581 14.148 4.379 1 98.88 100 PHE A C 1
ATOM 789 O O . PHE A 1 100 ? -1.382 14.727 5.121 1 98.88 100 PHE A O 1
ATOM 796 N N . TYR A 1 101 ? -0.949 13.484 3.33 1 98.12 101 TYR A N 1
ATOM 797 C CA . TYR A 1 101 ? -2.303 13.5 2.787 1 98.12 101 TYR A CA 1
ATOM 798 C C . TYR A 1 101 ? -2.879 12.086 2.725 1 98.12 101 TYR A C 1
ATOM 800 O O . TYR A 1 101 ? -2.547 11.312 1.823 1 98.12 101 TYR A O 1
ATOM 808 N N . ASN A 1 102 ? -3.727 11.781 3.693 1 96.62 102 ASN A N 1
ATOM 809 C CA . ASN A 1 102 ? -4.359 10.469 3.725 1 96.62 102 ASN A CA 1
ATOM 810 C C . ASN A 1 102 ? -5.52 10.383 2.736 1 96.62 102 ASN A C 1
ATOM 812 O O . ASN A 1 102 ? -6.355 11.281 2.674 1 96.62 102 ASN A O 1
ATOM 816 N N . HIS A 1 103 ? -5.547 9.367 1.982 1 93.12 103 HIS A N 1
ATOM 817 C CA . HIS A 1 103 ? -6.594 9.078 1.008 1 93.12 103 HIS A CA 1
ATOM 818 C C . HIS A 1 103 ? -6.719 7.586 0.749 1 93.12 103 HIS A C 1
ATOM 820 O O . HIS A 1 103 ? -5.957 6.789 1.305 1 93.12 103 HIS A O 1
ATOM 826 N N . ARG A 1 104 ? -7.672 7.168 0.096 1 87.06 104 ARG A N 1
ATOM 827 C CA . ARG A 1 104 ? -7.863 5.746 -0.174 1 87.06 104 ARG A CA 1
ATOM 828 C C . ARG A 1 104 ? -8.047 5.492 -1.666 1 87.06 104 ARG A C 1
ATOM 830 O O . ARG A 1 104 ? -8.633 6.316 -2.371 1 87.06 104 ARG A O 1
ATOM 837 N N . PRO A 1 105 ? -7.438 4.367 -2.127 1 80.19 105 PRO A N 1
ATOM 838 C CA . PRO A 1 105 ? -7.723 3.959 -3.504 1 80.19 105 PRO A CA 1
ATOM 839 C C . PRO A 1 105 ? -9.117 3.354 -3.662 1 80.19 105 PRO A C 1
ATOM 841 O O . PRO A 1 105 ? -9.773 3.037 -2.666 1 80.19 105 PRO A O 1
ATOM 844 N N . ARG A 1 106 ? -9.562 3.391 -4.895 1 76.19 106 ARG A N 1
ATOM 845 C CA . ARG A 1 106 ? -10.828 2.742 -5.238 1 76.19 106 ARG A CA 1
ATOM 846 C C . ARG A 1 106 ? -10.648 1.773 -6.402 1 76.19 106 ARG A C 1
ATOM 848 O O . ARG A 1 106 ? -9.805 1.991 -7.27 1 76.19 106 ARG A O 1
ATOM 855 N N . VAL A 1 107 ? -11.258 0.639 -6.258 1 71.94 107 VAL A N 1
ATOM 856 C CA . VAL A 1 107 ? -11.344 -0.243 -7.418 1 71.94 107 VAL A CA 1
ATOM 857 C C . VAL A 1 107 ? -12.703 -0.079 -8.094 1 71.94 107 VAL A C 1
ATOM 859 O O . VAL A 1 107 ? -13.742 -0.258 -7.457 1 71.94 107 VAL A O 1
ATOM 862 N N . GLU A 1 108 ? -12.727 0.434 -9.266 1 71.12 108 GLU A N 1
ATOM 863 C CA . GLU A 1 108 ? -13.93 0.623 -10.062 1 71.12 108 GLU A CA 1
ATOM 864 C C . GLU A 1 108 ? -13.844 -0.129 -11.383 1 71.12 108 GLU A C 1
ATOM 866 O O . GLU A 1 108 ? -12.93 0.107 -12.18 1 71.12 108 GLU A O 1
ATOM 871 N N . HIS A 1 109 ? -14.758 -1.055 -11.633 1 74.69 109 HIS A N 1
ATOM 872 C CA . HIS A 1 109 ? -14.844 -1.814 -12.875 1 74.69 109 HIS A CA 1
ATOM 873 C C . HIS A 1 109 ? -13.539 -2.545 -13.172 1 74.69 109 HIS A C 1
ATOM 875 O O . HIS A 1 109 ? -13.039 -2.492 -14.297 1 74.69 109 HIS A O 1
ATOM 881 N N . GLY A 1 110 ? -12.938 -3.039 -12.18 1 73.94 110 GLY A N 1
ATOM 882 C CA . GLY A 1 110 ? -11.758 -3.869 -12.352 1 73.94 110 GLY A CA 1
ATOM 883 C C . GLY A 1 110 ? -10.477 -3.064 -12.5 1 73.94 110 GLY A C 1
ATOM 884 O O . GLY A 1 110 ? -9.453 -3.596 -12.938 1 73.94 110 GLY A O 1
ATOM 885 N N . ARG A 1 111 ? -10.586 -1.773 -12.227 1 77.56 111 ARG A N 1
ATOM 886 C CA . ARG A 1 111 ? -9.43 -0.895 -12.32 1 77.56 111 ARG A CA 1
ATOM 887 C C . ARG A 1 111 ? -9.172 -0.171 -11.008 1 77.56 111 ARG A C 1
ATOM 889 O O . ARG A 1 111 ? -10.117 0.281 -10.352 1 77.56 111 ARG A O 1
ATOM 896 N N . LEU A 1 112 ? -7.93 -0.249 -10.617 1 81.19 112 LEU A N 1
ATOM 897 C CA . LEU A 1 112 ? -7.523 0.502 -9.438 1 81.19 112 LEU A CA 1
ATOM 898 C C . LEU A 1 112 ? -7.379 1.986 -9.758 1 81.19 112 LEU A C 1
ATOM 900 O O . LEU A 1 112 ? -6.691 2.354 -10.711 1 81.19 112 LEU A O 1
ATOM 904 N N . ARG A 1 113 ? -8.125 2.721 -9.07 1 80.88 113 ARG A N 1
ATOM 905 C CA . ARG A 1 113 ? -8.055 4.172 -9.227 1 80.88 113 ARG A CA 1
ATOM 906 C C . ARG A 1 113 ? -7.402 4.82 -8.008 1 80.88 113 ARG A C 1
ATOM 908 O O . ARG A 1 113 ? -8.055 5.012 -6.98 1 80.88 113 ARG A O 1
ATOM 915 N N . ASP A 1 114 ? -6.168 5.148 -8.211 1 87 114 ASP A N 1
ATOM 916 C CA . ASP A 1 114 ? -5.488 5.922 -7.18 1 87 114 ASP A CA 1
ATOM 917 C C . ASP A 1 114 ? -5.957 7.375 -7.184 1 87 114 ASP A C 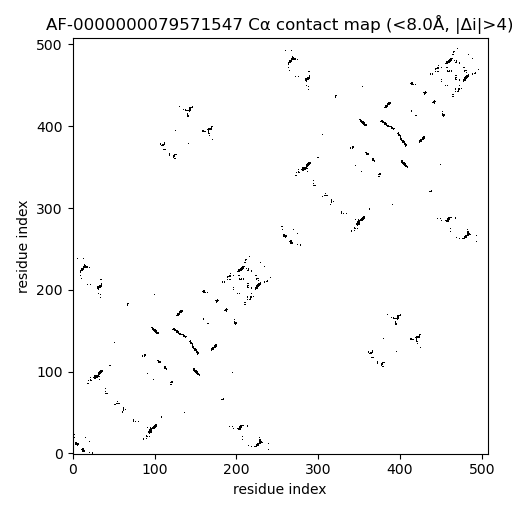1
ATOM 919 O O . ASP A 1 114 ? -6.375 7.895 -8.219 1 87 114 ASP A O 1
ATOM 923 N N . PRO A 1 115 ? -5.906 8.008 -6.051 1 86.81 115 PRO A N 1
ATOM 924 C CA . PRO A 1 115 ? -6.273 9.422 -6.016 1 86.81 115 PRO A CA 1
ATOM 925 C C . PRO A 1 115 ? -5.496 10.266 -7.027 1 86.81 115 PRO A C 1
ATOM 927 O O . PRO A 1 115 ? -4.273 10.133 -7.133 1 86.81 115 PRO A O 1
ATOM 930 N N . LEU A 1 116 ? -6.293 10.984 -7.91 1 88.12 116 LEU A N 1
ATOM 931 C CA . LEU A 1 116 ? -5.773 11.914 -8.906 1 88.12 116 LEU A CA 1
ATOM 932 C C . LEU A 1 116 ? -4.852 11.203 -9.891 1 88.12 116 LEU A C 1
ATOM 934 O O . LEU A 1 116 ? -3.973 11.836 -10.484 1 88.12 116 LEU A O 1
ATOM 938 N N . GLY A 1 117 ? -4.91 9.828 -9.953 1 83.62 117 GLY A N 1
ATOM 939 C CA . GLY A 1 117 ? -4.027 9.07 -10.836 1 83.62 117 GLY A CA 1
ATOM 940 C C . GLY A 1 117 ? -2.561 9.242 -10.484 1 83.62 117 GLY A C 1
ATOM 941 O O . GLY A 1 117 ? -1.7 9.195 -11.367 1 83.62 117 GLY A O 1
ATOM 942 N N . ASN A 1 118 ? -2.287 9.602 -9.305 1 86.19 118 ASN A N 1
ATOM 943 C CA . ASN A 1 118 ? -0.953 9.852 -8.766 1 86.19 118 ASN A CA 1
ATOM 944 C C . ASN A 1 118 ? -0.346 11.133 -9.344 1 86.19 118 ASN A C 1
ATOM 946 O O . ASN A 1 118 ? 0.869 11.328 -9.281 1 86.19 118 ASN A O 1
ATOM 950 N N . ASP A 1 119 ? -1.163 11.914 -9.992 1 88.19 119 ASP A N 1
ATOM 951 C CA . ASP A 1 119 ? -0.744 13.234 -10.453 1 88.19 119 ASP A CA 1
ATOM 952 C C . ASP A 1 119 ? -1.322 14.336 -9.57 1 88.19 119 ASP A C 1
ATOM 954 O O . ASP A 1 119 ? -2.375 14.898 -9.875 1 88.19 119 ASP A O 1
ATOM 958 N N . PHE A 1 120 ? -0.607 14.773 -8.617 1 92.56 120 PHE A N 1
ATOM 959 C CA . PHE A 1 120 ? -1.116 15.641 -7.566 1 92.56 120 PHE A CA 1
ATOM 960 C C . PHE A 1 120 ? -0.757 17.094 -7.84 1 92.56 120 PHE A C 1
ATOM 962 O O . PHE A 1 120 ? -1.281 18 -7.191 1 92.56 120 PHE A O 1
ATOM 969 N N . GLY A 1 121 ? 0.117 17.359 -8.781 1 92.31 121 GLY A N 1
ATOM 970 C CA . GLY A 1 121 ? 0.55 18.719 -9.086 1 92.31 121 GLY A CA 1
ATOM 971 C C . GLY A 1 121 ? 1.696 19.188 -8.211 1 92.31 121 GLY A C 1
ATOM 972 O O . GLY A 1 121 ? 2.199 20.297 -8.383 1 92.31 121 GLY A O 1
ATOM 973 N N . ILE A 1 122 ? 2.018 18.438 -7.23 1 94.94 122 ILE A N 1
ATOM 974 C CA . ILE A 1 122 ? 3.154 18.703 -6.355 1 94.94 122 ILE A CA 1
ATOM 975 C C . ILE A 1 122 ? 4 17.438 -6.219 1 94.94 122 ILE A C 1
ATOM 977 O O . ILE A 1 122 ? 3.514 16.328 -6.457 1 94.94 122 ILE A O 1
ATOM 981 N N . PRO A 1 123 ? 5.246 17.531 -5.867 1 92.56 123 PRO A N 1
ATOM 982 C CA . PRO A 1 123 ? 6.141 16.375 -5.891 1 92.56 123 PRO A CA 1
ATOM 983 C C . PRO A 1 123 ? 5.848 15.383 -4.77 1 92.56 123 PRO A C 1
ATOM 985 O O . PRO A 1 123 ? 5.895 15.75 -3.592 1 92.56 123 PRO A O 1
ATOM 988 N N . LEU A 1 124 ? 5.656 14.227 -5.176 1 94.81 124 LEU A N 1
ATOM 989 C CA . LEU A 1 124 ? 5.441 13.125 -4.242 1 94.81 124 LEU A CA 1
ATOM 990 C C . LEU A 1 124 ? 6.762 12.453 -3.879 1 94.81 124 LEU A C 1
ATOM 992 O O . LEU A 1 124 ? 7.527 12.07 -4.762 1 94.81 124 LEU A O 1
ATOM 996 N N . ARG A 1 125 ? 6.98 12.414 -2.604 1 94.25 125 ARG A N 1
ATOM 997 C CA . ARG A 1 125 ? 8.195 11.742 -2.148 1 94.25 125 ARG A CA 1
ATOM 998 C C . ARG A 1 125 ? 7.949 10.258 -1.921 1 94.25 125 ARG A C 1
ATOM 1000 O O . ARG A 1 125 ? 8.789 9.422 -2.275 1 94.25 125 ARG A O 1
ATOM 1007 N N . GLN A 1 126 ? 6.797 9.977 -1.419 1 93.94 126 GLN A N 1
ATOM 1008 C CA . GLN A 1 126 ? 6.578 8.586 -1.028 1 93.94 126 GLN A CA 1
ATOM 1009 C C . GLN A 1 126 ? 5.098 8.32 -0.76 1 93.94 126 GLN A C 1
ATOM 1011 O O . GLN A 1 126 ? 4.375 9.211 -0.307 1 93.94 126 GLN A O 1
ATOM 1016 N N . ARG A 1 127 ? 4.703 7.121 -1.095 1 95 127 ARG A N 1
ATOM 1017 C CA . ARG A 1 127 ? 3.41 6.621 -0.638 1 95 127 ARG A CA 1
ATOM 1018 C C . ARG A 1 127 ? 3.576 5.715 0.579 1 95 127 ARG A C 1
ATOM 1020 O O . ARG A 1 127 ? 4.262 4.691 0.511 1 95 127 ARG A O 1
ATOM 1027 N N . ILE A 1 128 ? 3.023 6.109 1.67 1 96.81 128 ILE A N 1
ATOM 1028 C CA . ILE A 1 128 ? 3.027 5.34 2.908 1 96.81 128 ILE A CA 1
ATOM 1029 C C . ILE A 1 128 ? 1.713 4.574 3.045 1 96.81 128 ILE A C 1
ATOM 1031 O O . ILE A 1 128 ? 0.644 5.109 2.742 1 96.81 128 ILE A O 1
ATOM 1035 N N . ILE A 1 129 ? 1.794 3.322 3.445 1 96.62 129 ILE A N 1
ATOM 1036 C CA . ILE A 1 129 ? 0.607 2.502 3.666 1 96.62 129 ILE A CA 1
ATOM 1037 C C . ILE A 1 129 ? 0.188 2.586 5.133 1 96.62 129 ILE A C 1
ATOM 1039 O O . ILE A 1 129 ? 0.998 2.344 6.031 1 96.62 129 ILE A O 1
ATOM 1043 N N . TRP A 1 130 ? -1.037 2.988 5.348 1 96.62 130 TRP A N 1
ATOM 1044 C CA . TRP A 1 130 ? -1.647 2.908 6.668 1 96.62 130 TRP A CA 1
ATOM 1045 C C . TRP A 1 130 ? -2.527 1.669 6.789 1 96.62 130 TRP A C 1
ATOM 1047 O O . TRP A 1 130 ? -3.57 1.575 6.137 1 96.62 130 TRP A O 1
ATOM 1057 N N . ASN A 1 131 ? -2.084 0.684 7.496 1 95.19 131 ASN A N 1
ATOM 1058 C CA . ASN A 1 131 ? -2.889 -0.483 7.84 1 95.19 131 ASN A CA 1
ATOM 1059 C C . ASN A 1 131 ? -3.805 -0.201 9.031 1 95.19 131 ASN A C 1
ATOM 1061 O O . ASN A 1 131 ? -3.346 -0.134 10.172 1 95.19 131 ASN A O 1
ATOM 1065 N N . ARG A 1 132 ? -5.027 -0.071 8.766 1 91 132 ARG A N 1
ATOM 1066 C CA . ARG A 1 132 ? -6.012 0.305 9.773 1 91 132 ARG A CA 1
ATOM 1067 C C . ARG A 1 132 ? -6.312 -0.861 10.711 1 91 132 ARG A C 1
ATOM 1069 O O . ARG A 1 132 ? -6.895 -0.672 11.781 1 91 132 ARG A O 1
ATOM 1076 N N . GLY A 1 133 ? -5.914 -2.064 10.344 1 85.12 133 GLY A N 1
ATOM 1077 C CA . GLY A 1 133 ? -6.055 -3.244 11.18 1 85.12 133 GLY A CA 1
ATOM 1078 C C . GLY A 1 133 ? -7.449 -3.84 11.148 1 85.12 133 GLY A C 1
ATOM 1079 O O . GLY A 1 133 ? -7.652 -4.984 11.562 1 85.12 133 GLY A O 1
ATOM 1080 N N . THR A 1 134 ? -8.422 -3.033 10.773 1 78.25 134 THR A N 1
ATOM 1081 C CA . THR A 1 134 ? -9.789 -3.549 10.75 1 78.25 134 THR A CA 1
ATOM 1082 C C . THR A 1 134 ? -10.508 -3.137 9.469 1 78.25 134 THR A C 1
ATOM 1084 O O . THR A 1 134 ? -10.008 -2.295 8.719 1 78.25 134 THR A O 1
ATOM 1087 N N . GLY A 1 135 ? -11.484 -3.926 9.102 1 74.25 135 GLY A N 1
ATOM 1088 C CA . GLY A 1 135 ? -12.344 -3.652 7.965 1 74.25 135 GLY A CA 1
ATOM 1089 C C . GLY A 1 135 ? -13.695 -4.348 8.055 1 74.25 135 GLY A C 1
ATOM 1090 O O . GLY A 1 135 ? -13.828 -5.352 8.75 1 74.25 135 GLY A O 1
ATOM 1091 N N . ILE A 1 136 ? -14.617 -3.682 7.445 1 70.88 136 ILE A N 1
ATOM 1092 C CA . ILE A 1 136 ? -15.969 -4.207 7.602 1 70.88 136 ILE A CA 1
ATOM 1093 C C . ILE A 1 136 ? -16.391 -4.922 6.316 1 70.88 136 ILE A C 1
ATOM 1095 O O . ILE A 1 136 ? -17.469 -5.531 6.266 1 70.88 136 ILE A O 1
ATOM 1099 N N . ASP A 1 137 ? -15.531 -4.91 5.344 1 78.19 137 ASP A N 1
ATOM 1100 C CA . ASP A 1 137 ? -15.922 -5.453 4.051 1 78.19 137 ASP A CA 1
ATOM 1101 C C . ASP A 1 137 ? -15.469 -6.906 3.904 1 78.19 137 ASP A C 1
ATOM 1103 O O . ASP A 1 137 ? -14.844 -7.27 2.908 1 78.19 137 ASP A O 1
ATOM 1107 N N . VAL A 1 138 ? -15.906 -7.777 4.863 1 83.25 138 VAL A N 1
ATOM 1108 C CA . VAL A 1 138 ? -15.562 -9.195 4.789 1 83.25 138 VAL A CA 1
ATOM 1109 C C . VAL A 1 138 ? -16.484 -9.891 3.795 1 83.25 138 VAL A C 1
ATOM 1111 O O . VAL A 1 138 ? -17.719 -9.789 3.898 1 83.25 138 VAL A O 1
ATOM 1114 N N . ASN A 1 139 ? -15.914 -10.5 2.809 1 88.75 139 ASN A N 1
ATOM 1115 C CA . ASN A 1 139 ? -16.625 -11.25 1.776 1 88.75 139 ASN A CA 1
ATOM 1116 C C . ASN A 1 139 ? -15.727 -12.305 1.131 1 88.75 139 ASN A C 1
ATOM 1118 O O . ASN A 1 139 ? -14.531 -12.375 1.43 1 88.75 139 ASN A O 1
ATOM 1122 N N . LEU A 1 140 ? -16.297 -13.109 0.332 1 94.31 140 LEU A N 1
ATOM 1123 C CA . LEU A 1 140 ? -15.523 -14.219 -0.215 1 94.31 140 LEU A CA 1
ATOM 1124 C C . LEU A 1 140 ? -14.836 -13.82 -1.519 1 94.31 140 LEU A C 1
ATOM 1126 O O . LEU A 1 140 ? -14.078 -14.609 -2.094 1 94.31 140 LEU A O 1
ATOM 1130 N N . ARG A 1 141 ? -14.969 -12.625 -1.962 1 93.19 141 ARG A N 1
ATOM 1131 C CA . ARG A 1 141 ? -14.453 -12.219 -3.266 1 93.19 141 ARG A CA 1
ATOM 1132 C C . ARG A 1 141 ? -13.086 -11.555 -3.131 1 93.19 141 ARG A C 1
ATOM 1134 O O . ARG A 1 141 ? -12.328 -11.5 -4.098 1 93.19 141 ARG A O 1
ATOM 1141 N N . ALA A 1 142 ? -12.883 -10.969 -1.97 1 93.38 142 ALA A N 1
ATOM 1142 C CA . ALA A 1 142 ? -11.648 -10.211 -1.787 1 93.38 142 ALA A CA 1
ATOM 1143 C C . ALA A 1 142 ? -11.203 -10.227 -0.328 1 93.38 142 ALA A C 1
ATOM 1145 O O . ALA A 1 142 ? -11.992 -10.547 0.564 1 93.38 142 ALA A O 1
ATOM 1146 N N . PHE A 1 143 ? -9.953 -9.977 -0.165 1 95.44 143 PHE A N 1
ATOM 1147 C CA . PHE A 1 143 ? -9.461 -9.734 1.186 1 95.44 143 PHE A CA 1
ATOM 1148 C C . PHE A 1 143 ? -10.008 -8.414 1.729 1 95.44 143 PHE A C 1
ATOM 1150 O O . PHE A 1 143 ? -10.094 -7.426 1.001 1 95.44 143 PHE A O 1
ATOM 1157 N N . CYS A 1 144 ? -10.391 -8.477 2.963 1 93.75 144 CYS A N 1
ATOM 1158 C CA . CYS A 1 144 ? -10.938 -7.277 3.592 1 93.75 144 CYS A CA 1
ATOM 1159 C C . CYS A 1 144 ? -9.977 -6.102 3.457 1 93.75 144 CYS A C 1
ATOM 1161 O O . CYS A 1 144 ? -8.805 -6.207 3.816 1 93.75 144 CYS A O 1
ATOM 1163 N N . THR A 1 145 ? -10.477 -4.984 2.92 1 90.44 145 THR A N 1
ATOM 1164 C CA . THR A 1 145 ? -9.625 -3.82 2.695 1 90.44 145 THR A CA 1
ATOM 1165 C C . THR A 1 145 ? -9.281 -3.141 4.016 1 90.44 145 THR A C 1
ATOM 1167 O O . THR A 1 145 ? -10.164 -2.699 4.746 1 90.44 145 THR A O 1
ATOM 1170 N N . ARG A 1 146 ? -7.961 -3.031 4.285 1 91.19 146 ARG A N 1
ATOM 1171 C CA . ARG A 1 146 ? -7.477 -2.441 5.527 1 91.19 146 ARG A CA 1
ATOM 1172 C C . ARG A 1 146 ? -6.453 -1.343 5.25 1 91.19 146 ARG A C 1
ATOM 1174 O O . ARG A 1 146 ? -6.199 -0.494 6.105 1 91.19 146 ARG A O 1
ATOM 1181 N N . GLY A 1 147 ? -5.887 -1.414 4.129 1 91.62 147 GLY A N 1
ATOM 1182 C CA . GLY A 1 147 ? -4.836 -0.466 3.791 1 91.62 147 GLY A CA 1
ATOM 1183 C C . GLY A 1 147 ? -5.367 0.823 3.191 1 91.62 147 GLY A C 1
ATOM 1184 O O . GLY A 1 147 ? -6.18 0.795 2.266 1 91.62 147 GLY A O 1
ATOM 1185 N N . GLU A 1 148 ? -4.969 1.96 3.717 1 92.75 148 GLU A N 1
ATOM 1186 C CA . GLU A 1 148 ? -5.113 3.277 3.104 1 92.75 148 GLU A CA 1
ATOM 1187 C C . GLU A 1 148 ? -3.75 3.902 2.814 1 92.75 148 GLU A C 1
ATOM 1189 O O . GLU A 1 148 ? -2.713 3.322 3.143 1 92.75 148 GLU A O 1
ATOM 1194 N N . TYR A 1 149 ? -3.793 5.012 2.084 1 94.88 149 TYR A N 1
ATOM 1195 C CA . TYR A 1 149 ? -2.533 5.617 1.666 1 94.88 149 TYR A CA 1
ATOM 1196 C C . TYR A 1 149 ? -2.324 6.965 2.348 1 94.88 149 TYR A C 1
ATOM 1198 O O . TYR A 1 149 ? -3.268 7.742 2.502 1 94.88 149 TYR A O 1
ATOM 1206 N N . VAL A 1 150 ? -1.163 7.16 2.811 1 97.38 150 VAL A N 1
ATOM 1207 C CA . VAL A 1 150 ? -0.703 8.492 3.195 1 97.38 150 VAL A CA 1
ATOM 1208 C C . VAL A 1 150 ? 0.331 8.992 2.189 1 97.38 150 VAL A C 1
ATOM 1210 O O . VAL A 1 150 ? 1.463 8.5 2.158 1 97.38 150 VAL A O 1
ATOM 1213 N N . TYR A 1 151 ? -0.103 9.93 1.381 1 96.94 151 TYR A N 1
ATOM 1214 C CA . TYR A 1 151 ? 0.821 10.531 0.427 1 96.94 151 TYR A CA 1
ATOM 1215 C C . TYR A 1 151 ? 1.718 11.555 1.108 1 96.94 151 TYR A C 1
ATOM 1217 O O . TYR A 1 151 ? 1.23 12.539 1.673 1 96.94 151 TYR A O 1
ATOM 1225 N N . PHE A 1 152 ? 3.055 11.258 1.055 1 98 152 PHE A N 1
ATOM 1226 C CA . PHE A 1 152 ? 4.086 12.086 1.663 1 98 152 PHE A CA 1
ATOM 1227 C C . PHE A 1 152 ? 4.73 13 0.623 1 98 152 PHE A C 1
ATOM 1229 O O . PHE A 1 152 ? 5.566 12.555 -0.166 1 98 152 PHE A O 1
ATOM 1236 N N . PHE A 1 153 ? 4.258 14.258 0.588 1 97.94 153 PHE A N 1
ATOM 1237 C CA . PHE A 1 153 ? 4.867 15.297 -0.233 1 97.94 153 PHE A CA 1
ATOM 1238 C C . PHE A 1 153 ? 5.902 16.078 0.565 1 97.94 153 PHE A C 1
ATOM 1240 O O . PHE A 1 153 ? 5.613 16.562 1.659 1 97.94 153 PHE A O 1
ATOM 1247 N N . ALA A 1 154 ? 7.059 16.234 0.007 1 97.62 154 ALA A N 1
ATOM 1248 C CA . ALA A 1 154 ? 8.125 16.812 0.824 1 97.62 154 ALA A CA 1
ATOM 1249 C C . ALA A 1 154 ? 8.938 17.828 0.021 1 97.62 154 ALA A C 1
ATOM 1251 O O . ALA A 1 154 ? 9.266 17.578 -1.144 1 97.62 154 ALA A O 1
ATOM 1252 N N . LYS A 1 155 ? 9.18 18.969 0.703 1 97.69 155 LYS A N 1
ATOM 1253 C CA . LYS A 1 155 ? 10.156 19.922 0.176 1 97.69 155 LYS A CA 1
ATOM 1254 C C . LYS A 1 155 ? 11.57 19.344 0.245 1 97.69 155 LYS A C 1
ATOM 1256 O O . LYS A 1 155 ? 11.828 18.406 0.999 1 97.69 155 LYS A O 1
ATOM 1261 N N . PRO A 1 156 ? 12.469 19.844 -0.602 1 94.62 156 PRO A N 1
ATOM 1262 C CA . PRO A 1 156 ? 13.836 19.328 -0.606 1 94.62 156 PRO A CA 1
ATOM 1263 C C . PRO A 1 156 ? 14.492 19.391 0.771 1 94.62 156 PRO A C 1
ATOM 1265 O O . PRO A 1 156 ? 15.297 18.516 1.111 1 94.62 156 PRO A O 1
ATOM 1268 N N . GLU A 1 157 ? 14.133 20.297 1.608 1 96.44 157 GLU A N 1
ATOM 1269 C CA . GLU A 1 157 ? 14.773 20.516 2.902 1 96.44 157 GLU A CA 1
ATOM 1270 C C . GLU A 1 157 ? 14.211 19.562 3.961 1 96.44 157 GLU A C 1
ATOM 1272 O O . GLU A 1 157 ? 14.789 19.422 5.039 1 96.44 157 GLU A O 1
ATOM 1277 N N . MET A 1 158 ? 13.141 18.938 3.664 1 97.94 158 MET A N 1
ATOM 1278 C CA . MET A 1 158 ? 12.523 18.047 4.637 1 97.94 158 MET A CA 1
ATOM 1279 C C . MET A 1 158 ? 13.445 16.859 4.949 1 97.94 158 MET A C 1
ATOM 1281 O O . MET A 1 158 ? 13.953 16.203 4.039 1 97.94 158 MET A O 1
ATOM 1285 N N . ARG A 1 159 ? 13.672 16.609 6.293 1 98.19 159 ARG A N 1
ATOM 1286 C CA . ARG A 1 159 ? 14.406 15.461 6.805 1 98.19 159 ARG A CA 1
ATOM 1287 C C . ARG A 1 159 ? 13.672 14.82 7.98 1 98.19 159 ARG A C 1
ATOM 1289 O O . ARG A 1 159 ? 13.109 15.523 8.82 1 98.19 159 ARG A O 1
ATOM 1296 N N . LEU A 1 160 ? 13.727 13.5 7.941 1 98.44 160 LEU A N 1
ATOM 1297 C CA . LEU A 1 160 ? 13.297 12.812 9.148 1 98.44 160 LEU A CA 1
ATOM 1298 C C . LEU A 1 160 ? 14.258 13.078 10.305 1 98.44 160 LEU A C 1
ATOM 1300 O O . LEU A 1 160 ? 15.438 13.367 10.078 1 98.44 160 LEU A O 1
ATOM 1304 N N . VAL A 1 161 ? 13.797 12.938 11.508 1 98.44 161 VAL A N 1
ATOM 1305 C CA . VAL A 1 161 ? 14.555 13.391 12.672 1 98.44 161 VAL A CA 1
ATOM 1306 C C . VAL A 1 161 ? 15.727 12.445 12.93 1 98.44 161 VAL A C 1
ATOM 1308 O O . VAL A 1 161 ? 16.703 12.82 13.594 1 98.44 161 VAL A O 1
ATOM 1311 N N . SER A 1 162 ? 15.602 11.172 12.461 1 97.75 162 SER A N 1
ATOM 1312 C CA . SER A 1 162 ? 16.672 10.203 12.695 1 97.75 162 SER A CA 1
ATOM 1313 C C . SER A 1 162 ? 16.562 9.023 11.734 1 97.75 162 SER A C 1
ATOM 1315 O O . SER A 1 162 ? 15.523 8.828 11.102 1 97.75 162 SER A O 1
ATOM 1317 N N . HIS A 1 163 ? 17.578 8.25 11.688 1 95.75 163 HIS A N 1
ATOM 1318 C CA . HIS A 1 163 ? 17.578 7.02 10.898 1 95.75 163 HIS A CA 1
ATOM 1319 C C . HIS A 1 163 ? 16.656 5.977 11.5 1 95.75 163 HIS A C 1
ATOM 1321 O O . HIS A 1 163 ? 16.062 5.168 10.773 1 95.75 163 HIS A O 1
ATOM 1327 N N . ALA A 1 164 ? 16.562 6.098 12.758 1 95.56 164 ALA A N 1
ATOM 1328 C CA . ALA A 1 164 ? 15.641 5.184 13.422 1 95.56 164 ALA A CA 1
ATOM 1329 C C . ALA A 1 164 ? 14.203 5.41 12.953 1 95.56 164 ALA A C 1
ATOM 1331 O O . ALA A 1 164 ? 13.445 4.453 12.773 1 95.56 164 ALA A O 1
ATOM 1332 N N . VAL A 1 165 ? 13.859 6.641 12.758 1 96.75 165 VAL A N 1
ATOM 1333 C CA . VAL A 1 165 ? 12.531 6.984 12.266 1 96.75 165 VAL A CA 1
ATOM 1334 C C . VAL A 1 165 ? 12.352 6.457 10.844 1 96.75 165 VAL A C 1
ATOM 1336 O O . VAL A 1 165 ? 11.312 5.883 10.508 1 96.75 165 VAL A O 1
ATOM 1339 N N . SER A 1 166 ? 13.367 6.621 10.008 1 95.69 166 SER A N 1
ATOM 1340 C CA . SER A 1 166 ? 13.344 6.027 8.672 1 95.69 166 SER A CA 1
ATOM 1341 C C . SER A 1 166 ? 13.133 4.52 8.742 1 95.69 166 SER A C 1
ATOM 1343 O O . SER A 1 166 ? 12.391 3.951 7.938 1 95.69 166 SER A O 1
ATOM 1345 N N . GLY A 1 167 ? 13.734 3.93 9.711 1 94.31 167 GLY A N 1
ATOM 1346 C CA . GLY A 1 167 ? 13.719 2.484 9.883 1 94.31 167 GLY A CA 1
ATOM 1347 C C . GLY A 1 167 ? 12.359 1.938 10.266 1 94.31 167 GLY A C 1
ATOM 1348 O O . GLY A 1 167 ? 12.117 0.732 10.172 1 94.31 167 GLY A O 1
ATOM 1349 N N . MET A 1 168 ? 11.406 2.865 10.656 1 93.62 168 MET A N 1
ATOM 1350 C CA . MET A 1 168 ? 10.055 2.422 10.969 1 93.62 168 MET A CA 1
ATOM 1351 C C . MET A 1 168 ? 9.344 1.916 9.711 1 93.62 168 MET A C 1
ATOM 1353 O O . MET A 1 168 ? 8.336 1.219 9.805 1 93.62 168 MET A O 1
ATOM 1357 N N . GLY A 1 169 ? 9.844 2.35 8.562 1 95.5 169 GLY A N 1
ATOM 1358 C CA . GLY A 1 169 ? 9.328 1.851 7.297 1 95.5 169 GLY A CA 1
ATOM 1359 C C . GLY A 1 169 ? 8.094 2.592 6.816 1 95.5 169 GLY A C 1
ATOM 1360 O O . GLY A 1 169 ? 7.629 3.52 7.477 1 95.5 169 GLY A O 1
ATOM 1361 N N . ASP A 1 170 ? 7.582 2.107 5.633 1 96 170 ASP A N 1
ATOM 1362 C CA . ASP A 1 170 ? 6.508 2.842 4.969 1 96 170 ASP A CA 1
ATOM 1363 C C . ASP A 1 170 ? 5.184 2.092 5.07 1 96 170 ASP A C 1
ATOM 1365 O O . ASP A 1 170 ? 4.246 2.369 4.32 1 96 170 ASP A O 1
ATOM 1369 N N . VAL A 1 171 ? 5.086 1.093 5.855 1 97.06 171 VAL A N 1
ATOM 1370 C CA . VAL A 1 171 ? 3.832 0.438 6.211 1 97.06 171 VAL A CA 1
ATOM 1371 C C . VAL A 1 171 ? 3.553 0.626 7.699 1 97.06 171 VAL A C 1
ATOM 1373 O O . VAL A 1 171 ? 4.242 0.048 8.547 1 97.06 171 VAL A O 1
ATOM 1376 N N . TRP A 1 172 ? 2.586 1.44 8.008 1 97.5 172 TRP A N 1
ATOM 1377 C CA . TRP A 1 172 ? 2.291 1.83 9.383 1 97.5 172 TRP A CA 1
ATOM 1378 C C . TRP A 1 172 ? 1.087 1.062 9.922 1 97.5 172 TRP A C 1
ATOM 1380 O O . TRP A 1 172 ? -0.027 1.206 9.414 1 97.5 172 TRP A O 1
ATOM 1390 N N . ASP A 1 173 ? 1.307 0.235 10.914 1 95.12 173 ASP A N 1
ATOM 1391 C CA . ASP A 1 173 ? 0.209 -0.416 11.625 1 95.12 173 ASP A CA 1
ATOM 1392 C C . ASP A 1 173 ? -0.351 0.488 12.719 1 95.12 173 ASP A C 1
ATOM 1394 O O . ASP A 1 173 ? 0.189 0.538 13.828 1 95.12 173 ASP A O 1
ATOM 1398 N N . LEU A 1 174 ? -1.396 1.226 12.391 1 94.56 174 LEU A N 1
ATOM 1399 C CA . LEU A 1 174 ? -2.066 2.133 13.32 1 94.56 174 LEU A CA 1
ATOM 1400 C C . LEU A 1 174 ? -3.568 1.865 13.352 1 94.56 174 LEU A C 1
ATOM 1402 O O . LEU A 1 174 ? -4.281 2.197 12.398 1 94.56 174 LEU A O 1
ATOM 1406 N N . GLY A 1 175 ? -4.023 1.236 14.383 1 88.69 175 GLY A N 1
ATOM 1407 C CA . GLY A 1 175 ? -5.422 0.861 14.508 1 88.69 175 GLY A CA 1
ATOM 1408 C C . GLY A 1 175 ? -6.359 2.055 14.555 1 88.69 175 GLY A C 1
ATOM 1409 O O . GLY A 1 175 ? -5.93 3.176 14.836 1 88.69 175 GLY A O 1
ATOM 1410 N N . ILE A 1 176 ? -7.555 1.727 14.258 1 78.81 176 ILE A N 1
ATOM 1411 C CA . ILE A 1 176 ? -8.578 2.764 14.312 1 78.81 176 ILE A CA 1
ATOM 1412 C C . ILE A 1 176 ? -8.914 3.092 15.766 1 78.81 176 ILE A C 1
ATOM 1414 O O . ILE A 1 176 ? -8.828 2.227 16.641 1 78.81 176 ILE A O 1
ATOM 1418 N N . GLU A 1 177 ? -8.914 4.332 16.062 1 71.5 177 GLU A N 1
ATOM 1419 C CA . GLU A 1 177 ? -9.32 4.793 17.375 1 71.5 177 GLU A CA 1
ATOM 1420 C C . GLU A 1 177 ? -10.742 5.352 17.359 1 71.5 177 GLU A C 1
ATOM 1422 O O . GLU A 1 177 ? -11.109 6.094 16.438 1 71.5 177 GLU A O 1
ATOM 1427 N N . TYR A 1 178 ? -11.711 4.609 17.828 1 56.25 178 TYR A N 1
ATOM 1428 C CA . TYR A 1 178 ? -13.109 5.031 17.828 1 56.25 178 TYR A CA 1
ATOM 1429 C C . TYR A 1 178 ? -13.32 6.176 18.812 1 56.25 178 TYR A C 1
ATOM 1431 O O . TYR A 1 178 ? -13.266 5.977 20.031 1 56.25 178 TYR A O 1
ATOM 1439 N N . ALA A 1 179 ? -12.578 7.195 18.688 1 49.97 179 ALA A N 1
ATOM 1440 C CA . ALA A 1 179 ? -12.805 8.188 19.734 1 49.97 179 ALA A CA 1
ATOM 1441 C C . ALA A 1 179 ? -14.234 8.719 19.703 1 49.97 179 ALA A C 1
ATOM 1443 O O . ALA A 1 179 ? -14.891 8.836 20.734 1 49.97 179 ALA A O 1
ATOM 1444 N N . VAL A 1 180 ? -14.648 9.5 18.562 1 46.69 180 VAL A N 1
ATOM 1445 C CA . VAL A 1 180 ? -15.883 10.273 18.578 1 46.69 180 VAL A CA 1
ATOM 1446 C C . VAL A 1 180 ? -16.969 9.539 17.797 1 46.69 180 VAL A C 1
ATOM 1448 O O . VAL A 1 180 ? -16.781 9.242 16.609 1 46.69 180 VAL A O 1
ATOM 1451 N N . LYS A 1 181 ? -17.906 8.906 18.484 1 49.53 181 LYS A N 1
ATOM 1452 C CA . LYS A 1 181 ? -19.031 8.117 17.984 1 49.53 181 LYS A CA 1
ATOM 1453 C C . LYS A 1 181 ? -19.562 8.68 16.672 1 49.53 181 LYS A C 1
ATOM 1455 O O . LYS A 1 181 ? -20.062 7.938 15.828 1 49.53 181 LYS A O 1
ATOM 1460 N N . ASP A 1 182 ? -19.578 9.969 16.547 1 45.88 182 ASP A N 1
ATOM 1461 C CA . ASP A 1 182 ? -20.406 10.562 15.484 1 45.88 182 ASP A CA 1
ATOM 1462 C C . ASP A 1 182 ? -19.531 11.047 14.328 1 45.88 182 ASP A C 1
ATOM 1464 O O . ASP A 1 182 ? -19.984 11.836 13.492 1 45.88 182 ASP A O 1
ATOM 1468 N N . HIS A 1 183 ? -18.359 10.852 14.336 1 54.84 183 HIS A N 1
ATOM 1469 C CA . HIS A 1 183 ? -17.609 11.305 13.172 1 54.84 183 HIS A CA 1
ATOM 1470 C C . HIS A 1 183 ? -17.172 10.125 12.312 1 54.84 183 HIS A C 1
ATOM 1472 O O . HIS A 1 183 ? -16.688 9.109 12.836 1 54.84 183 HIS A O 1
ATOM 1478 N N . PRO A 1 184 ? -17.562 10.266 11.031 1 55.72 184 PRO A N 1
ATOM 1479 C CA . PRO A 1 184 ? -17.141 9.227 10.094 1 55.72 184 PRO A CA 1
ATOM 1480 C C . PRO A 1 184 ? -15.633 9 10.086 1 55.72 184 PRO A C 1
ATOM 1482 O O . PRO A 1 184 ? -14.867 9.945 10.281 1 55.72 184 PRO A O 1
ATOM 1485 N N . ALA A 1 185 ? -15.172 7.824 10.062 1 59.12 185 ALA A N 1
ATOM 1486 C CA . ALA A 1 185 ? -13.977 6.988 10.094 1 59.12 185 ALA A CA 1
ATOM 1487 C C . ALA A 1 185 ? -12.711 7.84 10.039 1 59.12 185 ALA A C 1
ATOM 1489 O O . ALA A 1 185 ? -12.031 7.879 9.008 1 59.12 185 ALA A O 1
ATOM 1490 N N . PRO A 1 186 ? -12.453 8.727 11.047 1 77.38 186 PRO A N 1
ATOM 1491 C CA . PRO A 1 186 ? -11.203 9.492 11.148 1 77.38 186 PRO A CA 1
ATOM 1492 C C . PRO A 1 186 ? -9.977 8.594 11.289 1 77.38 186 PRO A C 1
ATOM 1494 O O . PRO A 1 186 ? -10.086 7.453 11.742 1 77.38 186 PRO A O 1
ATOM 1497 N N . PHE A 1 187 ? -8.867 9.172 10.648 1 90 187 PHE A N 1
ATOM 1498 C CA . PHE A 1 187 ? -7.641 8.484 11.039 1 90 187 PHE A CA 1
ATOM 1499 C C . PHE A 1 187 ? -7.359 8.688 12.523 1 90 187 PHE A C 1
ATOM 1501 O O . PHE A 1 187 ? -7.812 9.664 13.117 1 90 187 PHE A O 1
ATOM 1508 N N . PRO A 1 188 ? -6.734 7.723 13.172 1 93.06 188 PRO A N 1
ATOM 1509 C CA . PRO A 1 188 ? -6.449 7.801 14.609 1 93.06 188 PRO A CA 1
ATOM 1510 C C . PRO A 1 188 ? -5.438 8.891 14.953 1 93.06 188 PRO A C 1
ATOM 1512 O O . PRO A 1 188 ? -4.633 9.281 14.102 1 93.06 188 PRO A O 1
ATOM 1515 N N . VAL A 1 189 ? -5.434 9.367 16.188 1 94.75 189 VAL A N 1
ATOM 1516 C CA . VAL A 1 189 ? -4.523 10.398 16.656 1 94.75 189 VAL A CA 1
ATOM 1517 C C . VAL A 1 189 ? -3.078 9.938 16.469 1 94.75 189 VAL A C 1
ATOM 1519 O O . VAL A 1 189 ? -2.189 10.758 16.219 1 94.75 189 VAL A O 1
ATOM 1522 N N . SER A 1 190 ? -2.891 8.648 16.469 1 96.38 190 SER A N 1
ATOM 1523 C CA . SER A 1 190 ? -1.543 8.102 16.344 1 96.38 190 SER A CA 1
ATOM 1524 C C . SER A 1 190 ? -0.945 8.414 14.969 1 96.38 190 SER A C 1
ATOM 1526 O O . SER A 1 190 ? 0.276 8.492 14.828 1 96.38 190 SER A O 1
ATOM 1528 N N . LEU A 1 191 ? -1.757 8.602 13.969 1 97.25 191 LEU A N 1
ATOM 1529 C CA . LEU A 1 191 ? -1.244 8.859 12.633 1 97.25 191 LEU A CA 1
ATOM 1530 C C . LEU A 1 191 ? -0.603 10.242 12.547 1 97.25 191 LEU A C 1
ATOM 1532 O O . LEU A 1 191 ? 0.589 10.359 12.258 1 97.25 191 LEU A O 1
ATOM 1536 N N . PRO A 1 192 ? -1.332 11.305 12.898 1 98 192 PRO A N 1
ATOM 1537 C CA . PRO A 1 192 ? -0.65 12.594 12.914 1 98 192 PRO A CA 1
ATOM 1538 C C . PRO A 1 192 ? 0.476 12.656 13.945 1 98 192 PRO A C 1
ATOM 1540 O O . PRO A 1 192 ? 1.471 13.359 13.734 1 98 192 PRO A O 1
ATOM 1543 N N . THR A 1 193 ? 0.327 11.961 15.055 1 98.25 193 THR A N 1
ATOM 1544 C CA . THR A 1 193 ? 1.409 11.906 16.031 1 98.25 193 THR A CA 1
ATOM 1545 C C . THR A 1 193 ? 2.697 11.406 15.383 1 98.25 193 THR A C 1
ATOM 1547 O O . THR A 1 193 ? 3.764 12 15.578 1 98.25 193 THR A O 1
ATOM 1550 N N . ARG A 1 194 ? 2.584 10.375 14.617 1 98.56 194 ARG A N 1
ATOM 1551 C CA . ARG A 1 194 ? 3.748 9.82 13.938 1 98.56 194 ARG A CA 1
ATOM 1552 C C . ARG A 1 194 ? 4.324 10.812 12.938 1 98.56 194 ARG A C 1
ATOM 1554 O O . ARG A 1 194 ? 5.543 10.961 12.828 1 98.56 194 ARG A O 1
ATOM 1561 N N . CYS A 1 195 ? 3.514 11.484 12.172 1 98.81 195 CYS A N 1
ATOM 1562 C CA . CYS A 1 195 ? 3.973 12.469 11.203 1 98.81 195 CYS A CA 1
ATOM 1563 C C . CYS A 1 195 ? 4.746 13.594 11.883 1 98.81 195 CYS A C 1
ATOM 1565 O O . CYS A 1 195 ? 5.844 13.953 11.445 1 98.81 195 CYS A O 1
ATOM 1567 N N . ILE A 1 196 ? 4.18 14.117 12.984 1 98.88 196 ILE A N 1
ATOM 1568 C CA . ILE A 1 196 ? 4.77 15.25 13.688 1 98.88 196 ILE A CA 1
ATOM 1569 C C . ILE A 1 196 ? 6.094 14.828 14.32 1 98.88 196 ILE A C 1
ATOM 1571 O O . ILE A 1 196 ? 7.105 15.516 14.172 1 98.88 196 ILE A O 1
ATOM 1575 N N . THR A 1 197 ? 6.105 13.68 14.961 1 98.75 197 THR A N 1
ATOM 1576 C CA . THR A 1 197 ? 7.309 13.227 15.648 1 98.75 197 THR A CA 1
ATOM 1577 C C . THR A 1 197 ? 8.391 12.844 14.648 1 98.75 197 THR A C 1
ATOM 1579 O O . THR A 1 197 ? 9.578 13.109 14.875 1 98.75 197 THR A O 1
ATOM 1582 N N . ALA A 1 198 ? 8.016 12.25 13.578 1 98.69 198 ALA A N 1
ATOM 1583 C CA . ALA A 1 198 ? 8.984 11.797 12.578 1 98.69 198 ALA A CA 1
ATOM 1584 C C . ALA A 1 198 ? 9.703 12.977 11.945 1 98.69 198 ALA A C 1
ATOM 1586 O O . ALA A 1 198 ? 10.875 12.867 11.562 1 98.69 198 ALA A O 1
ATOM 1587 N N . THR A 1 199 ? 9.055 14.117 11.82 1 98.69 199 THR A N 1
ATOM 1588 C CA . THR A 1 199 ? 9.609 15.258 11.109 1 98.69 199 THR A CA 1
ATOM 1589 C C . THR A 1 199 ? 10.195 16.266 12.086 1 98.69 199 THR A C 1
ATOM 1591 O O . THR A 1 199 ? 10.922 17.188 11.688 1 98.69 199 THR A O 1
ATOM 1594 N N . GLY A 1 200 ? 9.812 16.109 13.328 1 98.69 200 GLY A N 1
ATOM 1595 C CA . GLY A 1 200 ? 10.211 17.109 14.305 1 98.69 200 GLY A CA 1
ATOM 1596 C C . GLY A 1 200 ? 9.453 18.406 14.164 1 98.69 200 GLY A C 1
ATOM 1597 O O . GLY A 1 200 ? 9.922 19.453 14.617 1 98.69 200 GLY A O 1
ATOM 1598 N N . ALA A 1 201 ? 8.281 18.375 13.547 1 98.81 201 ALA A N 1
ATOM 1599 C CA . ALA A 1 201 ? 7.492 19.578 13.305 1 98.81 201 ALA A CA 1
ATOM 1600 C C . ALA A 1 201 ? 7.012 20.188 14.609 1 98.81 201 ALA A C 1
ATOM 1602 O O . ALA A 1 201 ? 6.656 19.469 15.547 1 98.81 201 ALA A O 1
ATOM 1603 N N . THR A 1 202 ? 6.934 21.516 14.641 1 98.75 202 THR A N 1
ATOM 1604 C CA . THR A 1 202 ? 6.453 22.234 15.812 1 98.75 202 THR A CA 1
ATOM 1605 C C . THR A 1 202 ? 5.133 22.938 15.516 1 98.75 202 THR A C 1
ATOM 1607 O O . THR A 1 202 ? 4.516 23.516 16.406 1 98.75 202 THR A O 1
ATOM 1610 N N . SER A 1 203 ? 4.703 22.828 14.305 1 98.88 203 SER A N 1
ATOM 1611 C CA . SER A 1 203 ? 3.412 23.375 13.898 1 98.88 203 SER A CA 1
ATOM 1612 C C . SER A 1 203 ? 2.789 22.531 12.781 1 98.88 203 SER A C 1
ATOM 1614 O O . SER A 1 203 ? 3.498 22.016 11.914 1 98.88 203 SER A O 1
ATOM 1616 N N . VAL A 1 204 ? 1.461 22.406 12.82 1 98.88 204 VAL A N 1
ATOM 1617 C CA . VAL A 1 204 ? 0.773 21.531 11.875 1 98.88 204 VAL A CA 1
ATOM 1618 C C . VAL A 1 204 ? -0.57 22.156 11.484 1 98.88 204 VAL A C 1
ATOM 1620 O O . VAL A 1 204 ? -1.229 22.797 12.312 1 98.88 204 VAL A O 1
ATOM 1623 N N . LEU A 1 205 ? -0.958 21.969 10.234 1 98.88 205 LEU A N 1
ATOM 1624 C CA . LEU A 1 205 ? -2.258 22.375 9.711 1 98.88 205 LEU A CA 1
ATOM 1625 C C . LEU A 1 205 ? -3.092 21.172 9.32 1 98.88 205 LEU A C 1
ATOM 1627 O O . LEU A 1 205 ? -2.576 20.219 8.719 1 98.88 205 LEU A O 1
ATOM 1631 N N . ASP A 1 206 ? -4.348 21.172 9.664 1 98.56 206 ASP A N 1
ATOM 1632 C CA . ASP A 1 206 ? -5.359 20.266 9.117 1 98.56 206 ASP A CA 1
ATOM 1633 C C . ASP A 1 206 ? -6.535 21.062 8.531 1 98.56 206 ASP A C 1
ATOM 1635 O O . ASP A 1 206 ? -7.422 21.5 9.266 1 98.56 206 ASP A O 1
ATOM 1639 N N . PRO A 1 207 ? -6.59 21.156 7.246 1 98.31 207 PRO A N 1
ATOM 1640 C CA . PRO A 1 207 ? -7.656 21.953 6.645 1 98.31 207 PRO A CA 1
ATOM 1641 C C . PRO A 1 207 ? -8.969 21.188 6.52 1 98.31 207 PRO A C 1
ATOM 1643 O O . PRO A 1 207 ? -9.961 21.734 6.031 1 98.31 207 PRO A O 1
ATOM 1646 N N . PHE A 1 208 ? -8.953 19.906 6.91 1 95.69 208 PHE A N 1
ATOM 1647 C CA . PHE A 1 208 ? -10.125 19.047 6.988 1 95.69 208 PHE A CA 1
ATOM 1648 C C . PHE A 1 208 ? -10.234 18.406 8.367 1 95.69 208 PHE A C 1
ATOM 1650 O O . PHE A 1 208 ? -10.242 17.172 8.492 1 95.69 208 PHE A O 1
ATOM 1657 N N . CYS A 1 209 ? -10.445 19.156 9.328 1 91.94 209 CYS A N 1
ATOM 1658 C CA . CYS A 1 209 ? -10.188 18.766 10.711 1 91.94 209 CYS A CA 1
ATOM 1659 C C . CYS A 1 209 ? -11.125 17.656 11.148 1 91.94 209 CYS A C 1
ATOM 1661 O O . CYS A 1 209 ? -10.75 16.781 11.938 1 91.94 209 CYS A O 1
ATOM 1663 N N . GLY A 1 210 ? -12.344 17.719 10.648 1 86 210 GLY A N 1
ATOM 1664 C CA . GLY A 1 210 ? -13.281 16.672 11.062 1 86 210 GLY A CA 1
ATOM 1665 C C . GLY A 1 210 ? -13.422 16.562 12.562 1 86 210 GLY A C 1
ATOM 1666 O O . GLY A 1 210 ? -13.82 17.516 13.234 1 86 210 GLY A O 1
ATOM 1667 N N . SER A 1 211 ? -12.93 15.469 13.18 1 82.5 211 SER A N 1
ATOM 1668 C CA . SER A 1 211 ? -13.047 15.211 14.609 1 82.5 211 SER A CA 1
ATOM 1669 C C . SER A 1 211 ? -11.875 15.82 15.375 1 82.5 211 SER A C 1
ATOM 1671 O O . SER A 1 211 ? -11.859 15.805 16.609 1 82.5 211 SER A O 1
ATOM 1673 N N . GLY A 1 212 ? -10.867 16.281 14.719 1 91.06 212 GLY A N 1
ATOM 1674 C CA . GLY A 1 212 ? -9.797 17.047 15.352 1 91.06 212 GLY A CA 1
ATOM 1675 C C . GLY A 1 212 ? -8.609 16.188 15.734 1 91.06 212 GLY A C 1
ATOM 1676 O O . GLY A 1 212 ? -7.836 16.562 16.625 1 91.06 212 GLY A O 1
ATOM 1677 N N . SER A 1 213 ? -8.422 15.031 15.117 1 92.88 213 SER A N 1
ATOM 1678 C CA . SER A 1 213 ? -7.348 14.109 15.469 1 92.88 213 SER A CA 1
ATOM 1679 C C . SER A 1 213 ? -5.98 14.766 15.32 1 92.88 213 SER A C 1
ATOM 1681 O O . SER A 1 213 ? -5.113 14.617 16.188 1 92.88 213 SER A O 1
ATOM 1683 N N . THR A 1 214 ? -5.801 15.539 14.289 1 96.88 214 THR A N 1
ATOM 1684 C CA . THR A 1 214 ? -4.535 16.219 14.055 1 96.88 214 THR A CA 1
ATOM 1685 C C . THR A 1 214 ? -4.285 17.281 15.109 1 96.88 214 THR A C 1
ATOM 1687 O O . THR A 1 214 ? -3.178 17.406 15.633 1 96.88 214 THR A O 1
ATOM 1690 N N . LEU A 1 215 ? -5.301 18.031 15.43 1 96.44 215 LEU A N 1
ATOM 1691 C CA . LEU A 1 215 ? -5.168 19.062 16.453 1 96.44 215 LEU A CA 1
ATOM 1692 C C . LEU A 1 215 ? -4.879 18.453 17.812 1 96.44 215 LEU A C 1
ATOM 1694 O O . LEU A 1 215 ? -4.074 18.984 18.578 1 96.44 215 LEU A O 1
ATOM 1698 N N . ARG A 1 216 ? -5.523 17.375 18.078 1 93.81 216 ARG A N 1
ATOM 1699 C CA . ARG A 1 216 ? -5.266 16.672 19.328 1 93.81 216 ARG A CA 1
ATOM 1700 C C . ARG A 1 216 ? -3.814 16.203 19.406 1 93.81 216 ARG A C 1
ATOM 1702 O O . ARG A 1 216 ? -3.154 16.375 20.438 1 93.81 216 ARG A O 1
ATOM 1709 N N . ALA A 1 217 ? -3.299 15.609 18.359 1 96.25 217 ALA A N 1
ATOM 1710 C CA . ALA A 1 217 ? -1.908 15.164 18.312 1 96.25 217 ALA A CA 1
ATOM 1711 C C . ALA A 1 217 ? -0.953 16.328 18.547 1 96.25 217 ALA A C 1
ATOM 1713 O O . ALA A 1 217 ? 0.022 16.203 19.281 1 96.25 217 ALA A O 1
ATOM 1714 N N . ALA A 1 218 ? -1.242 17.438 17.875 1 97.75 218 ALA A N 1
ATOM 1715 C CA . ALA A 1 218 ? -0.408 18.625 18.047 1 97.75 218 ALA A CA 1
ATOM 1716 C C . ALA A 1 218 ? -0.362 19.062 19.516 1 97.75 218 ALA A C 1
ATOM 1718 O O . ALA A 1 218 ? 0.718 19.266 20.078 1 97.75 218 ALA A O 1
ATOM 1719 N N . LYS A 1 219 ? -1.51 19.141 20.078 1 95.62 219 LYS A N 1
ATOM 1720 C CA . LYS A 1 219 ? -1.605 19.562 21.469 1 95.62 219 LYS A CA 1
ATOM 1721 C C . LYS A 1 219 ? -0.833 18.609 22.375 1 95.62 219 LYS A C 1
ATOM 1723 O O . LYS A 1 219 ? -0.058 19.047 23.234 1 95.62 219 LYS A O 1
ATOM 1728 N N . ASP A 1 220 ? -1.007 17.344 22.234 1 95.38 220 ASP A N 1
ATOM 1729 C CA . ASP A 1 220 ? -0.354 16.328 23.047 1 95.38 220 ASP A CA 1
ATOM 1730 C C . ASP A 1 220 ? 1.166 16.438 22.953 1 95.38 220 ASP A C 1
ATOM 1732 O O . ASP A 1 220 ? 1.879 16.141 23.906 1 95.38 220 ASP A O 1
ATOM 1736 N N . LEU A 1 221 ? 1.672 16.875 21.812 1 97.69 221 LEU A N 1
ATOM 1737 C CA . LEU A 1 221 ? 3.107 16.906 21.562 1 97.69 221 LEU A CA 1
ATOM 1738 C C . LEU A 1 221 ? 3.688 18.281 21.859 1 97.69 221 LEU A C 1
ATOM 1740 O O . LEU A 1 221 ? 4.898 18.484 21.719 1 97.69 221 LEU A O 1
ATOM 1744 N N . GLY A 1 222 ? 2.82 19.234 22.172 1 97.06 222 GLY A N 1
ATOM 1745 C CA . GLY A 1 222 ? 3.268 20.594 22.438 1 97.06 222 GLY A CA 1
ATOM 1746 C C . GLY A 1 222 ? 3.531 21.391 21.188 1 97.06 222 GLY A C 1
ATOM 1747 O O . GLY A 1 222 ? 4.309 22.344 21.203 1 97.06 222 GLY A O 1
ATOM 1748 N N . ALA A 1 223 ? 3.061 20.938 20.078 1 98.19 223 ALA A N 1
ATOM 1749 C CA . ALA A 1 223 ? 3.146 21.672 18.812 1 98.19 223 ALA A CA 1
ATOM 1750 C C . ALA A 1 223 ? 1.944 22.594 18.625 1 98.19 223 ALA A C 1
ATOM 1752 O O . ALA A 1 223 ? 0.901 22.391 19.266 1 98.19 223 ALA A O 1
ATOM 1753 N N . VAL A 1 224 ? 2.07 23.547 17.797 1 98.38 224 VAL A N 1
ATOM 1754 C CA . VAL A 1 224 ? 0.975 24.453 17.469 1 98.38 224 VAL A CA 1
ATOM 1755 C C . VAL A 1 224 ? 0.134 23.859 16.344 1 98.38 224 VAL A C 1
ATOM 1757 O O . VAL A 1 224 ? 0.673 23.422 15.328 1 98.38 224 VAL A O 1
ATOM 1760 N N . GLY A 1 225 ? -1.177 23.797 16.578 1 98.38 225 GLY A N 1
ATOM 1761 C CA . GLY A 1 225 ? -2.088 23.266 15.586 1 98.38 225 GLY A CA 1
ATOM 1762 C C . GLY A 1 225 ? -3.043 24.297 15.023 1 98.38 225 GLY A C 1
ATOM 1763 O O . GLY A 1 225 ? -3.562 25.141 15.766 1 98.38 225 GLY A O 1
ATOM 1764 N N . VAL A 1 226 ? -3.223 24.281 13.711 1 98.44 226 VAL A N 1
ATOM 1765 C CA . VAL A 1 226 ? -4.23 25.094 13.023 1 98.44 226 VAL A CA 1
ATOM 1766 C C . VAL A 1 226 ? -5.207 24.172 12.297 1 98.44 226 VAL A C 1
ATOM 1768 O O . VAL A 1 226 ? -4.793 23.25 11.594 1 98.44 226 VAL A O 1
ATOM 1771 N N . GLY A 1 227 ? -6.461 24.344 12.461 1 97.94 227 GLY A N 1
ATOM 1772 C CA . GLY A 1 227 ? -7.477 23.531 11.828 1 97.94 227 GLY A CA 1
ATOM 1773 C C . GLY A 1 227 ? -8.547 24.344 11.117 1 97.94 227 GLY A C 1
ATOM 1774 O O . GLY A 1 227 ? -8.797 25.484 11.477 1 97.94 227 GLY A O 1
ATOM 1775 N N . VAL A 1 228 ? -9.125 23.75 10.094 1 97.62 228 VAL A N 1
ATOM 1776 C CA . VAL A 1 228 ? -10.281 24.297 9.398 1 97.62 228 VAL A CA 1
ATOM 1777 C C . VAL A 1 228 ? -11.383 23.25 9.312 1 97.62 228 VAL A C 1
ATOM 1779 O O . VAL A 1 228 ? -11.125 22.078 9 1 97.62 228 VAL A O 1
ATOM 1782 N N . GLU A 1 229 ? -12.516 23.641 9.664 1 95 229 GLU A N 1
ATOM 1783 C CA . GLU A 1 229 ? -13.672 22.75 9.594 1 95 229 GLU A CA 1
ATOM 1784 C C . GLU A 1 229 ? -14.891 23.469 9.023 1 95 229 GLU A C 1
ATOM 1786 O O . GLU A 1 229 ? -15.172 24.609 9.398 1 95 229 GLU A O 1
ATOM 1791 N N . LEU A 1 230 ? -15.523 22.734 8.078 1 93.88 230 LEU A N 1
ATOM 1792 C CA . LEU A 1 230 ? -16.625 23.328 7.332 1 93.88 230 LEU A CA 1
ATOM 1793 C C . LEU A 1 230 ? -17.906 23.344 8.172 1 93.88 230 LEU A C 1
ATOM 1795 O O . LEU A 1 230 ? -18.672 24.297 8.117 1 93.88 230 LEU A O 1
ATOM 1799 N N . GLU A 1 231 ? -18.188 22.266 8.891 1 91.25 231 GLU A N 1
ATOM 1800 C CA . GLU A 1 231 ? -19.422 22.125 9.656 1 91.25 231 GLU A CA 1
ATOM 1801 C C . GLU A 1 231 ? -19.234 22.625 11.094 1 91.25 231 GLU A C 1
ATOM 1803 O O . GLU A 1 231 ? -18.406 22.094 11.836 1 91.25 231 GLU A O 1
ATOM 1808 N N . GLU A 1 232 ? -20.062 23.469 11.469 1 92.88 232 GLU A N 1
ATOM 1809 C CA . GLU A 1 232 ? -19.938 24.094 12.781 1 92.88 232 GLU A CA 1
ATOM 1810 C C . GLU A 1 232 ? -20.109 23.062 13.898 1 92.88 232 GLU A C 1
ATOM 1812 O O . GLU A 1 232 ? -19.453 23.172 14.945 1 92.88 232 GLU A O 1
ATOM 1817 N N . ARG A 1 233 ? -21.031 22.109 13.664 1 89.75 233 ARG A N 1
ATOM 1818 C CA . ARG A 1 233 ? -21.25 21.094 14.68 1 89.75 233 ARG A CA 1
ATOM 1819 C C . ARG A 1 233 ? -19.953 20.375 15.023 1 89.75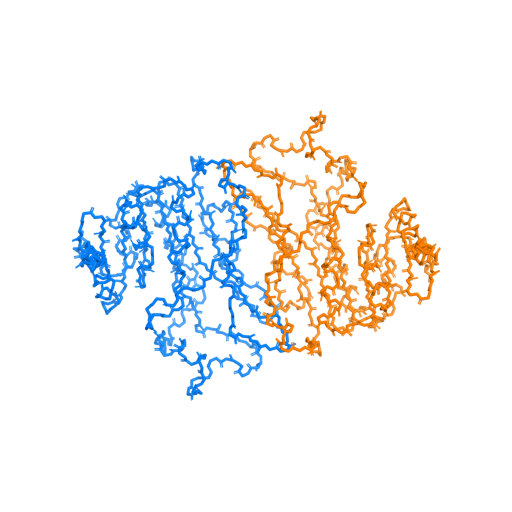 233 ARG A C 1
ATOM 1821 O O . ARG A 1 233 ? -19.719 20.031 16.188 1 89.75 233 ARG A O 1
ATOM 1828 N N . TYR A 1 234 ? -19.109 20.156 14.055 1 88.69 234 TYR A N 1
ATOM 1829 C CA . TYR A 1 234 ? -17.828 19.5 14.305 1 88.69 234 TYR A CA 1
ATOM 1830 C C . TYR A 1 234 ? -16.844 20.453 14.961 1 88.69 234 TYR A C 1
ATOM 1832 O O . TYR A 1 234 ? -16 20.031 15.773 1 88.69 234 TYR A O 1
ATOM 1840 N N . CYS A 1 235 ? -16.922 21.719 14.617 1 92.38 235 CYS A N 1
ATOM 1841 C CA . CYS A 1 235 ? -16.094 22.703 15.305 1 92.38 235 CYS A CA 1
ATOM 1842 C C . CYS A 1 235 ? -16.375 22.672 16.812 1 92.38 235 CYS A C 1
ATOM 1844 O O . CYS A 1 235 ? -15.438 22.75 17.609 1 92.38 235 CYS A O 1
ATOM 1846 N N . GLU A 1 236 ? -17.641 22.562 17.125 1 91.56 236 GLU A N 1
ATOM 1847 C CA . GLU A 1 236 ? -18.031 22.531 18.531 1 91.56 236 GLU A CA 1
ATOM 1848 C C . GLU A 1 236 ? -17.453 21.312 19.234 1 91.56 236 GLU A C 1
ATOM 1850 O O . GLU A 1 236 ? -16.938 21.422 20.344 1 91.56 236 GLU A O 1
ATOM 1855 N N . VAL A 1 237 ? -17.562 20.219 18.578 1 86.5 237 VAL A N 1
ATOM 1856 C CA . VAL A 1 237 ? -17.062 18.969 19.125 1 86.5 237 VAL A CA 1
ATOM 1857 C C . VAL A 1 237 ? -15.555 19.062 19.359 1 86.5 237 VAL A C 1
ATOM 1859 O O . VAL A 1 237 ? -15.055 18.688 20.422 1 86.5 237 VAL A O 1
ATOM 1862 N N . ILE A 1 238 ? -14.844 19.562 18.453 1 88.88 238 ILE A N 1
ATOM 1863 C CA . ILE A 1 238 ? -13.398 19.688 18.5 1 88.88 238 ILE A CA 1
ATOM 1864 C C . ILE A 1 238 ? -13 20.641 19.641 1 88.88 238 ILE A C 1
ATOM 1866 O O . ILE A 1 238 ? -12.117 20.312 20.438 1 88.88 238 ILE A O 1
ATOM 1870 N N . ALA A 1 239 ? -13.68 21.75 19.656 1 91.44 239 ALA A N 1
ATOM 1871 C CA . ALA A 1 239 ? -13.375 22.766 20.672 1 91.44 239 ALA A CA 1
ATOM 1872 C C . ALA A 1 239 ? -13.586 22.203 22.062 1 91.44 239 ALA A C 1
ATOM 1874 O O . ALA A 1 239 ? -12.758 22.422 22.953 1 91.44 239 ALA A O 1
ATOM 1875 N N . LYS A 1 240 ? -14.648 21.5 22.234 1 88.06 240 LYS A N 1
ATOM 1876 C CA . LYS A 1 240 ? -14.945 20.891 23.531 1 88.06 240 LYS A CA 1
ATOM 1877 C C . LYS A 1 240 ? -13.891 19.859 23.922 1 88.06 240 LYS A C 1
ATOM 1879 O O . LYS A 1 240 ? -13.422 19.844 25.062 1 88.06 240 LYS A O 1
ATOM 1884 N N . ARG A 1 241 ? -13.508 19.047 22.984 1 83.5 241 ARG A N 1
ATOM 1885 C CA . ARG A 1 241 ? -12.508 18 23.203 1 83.5 241 ARG A CA 1
ATOM 1886 C C . ARG A 1 241 ? -11.156 18.609 23.562 1 83.5 241 ARG A C 1
ATOM 1888 O O . ARG A 1 241 ? -10.438 18.094 24.422 1 83.5 241 ARG A O 1
ATOM 1895 N N . LEU A 1 242 ? -10.812 19.641 22.969 1 88.06 242 LEU A N 1
ATOM 1896 C CA . LEU A 1 242 ? -9.5 20.25 23.156 1 88.06 242 LEU A CA 1
ATOM 1897 C C . LEU A 1 242 ? -9.445 21.078 24.422 1 88.06 242 LEU A C 1
ATOM 1899 O O . LEU A 1 242 ? -8.375 21.266 25.016 1 88.06 242 LEU A O 1
ATOM 1903 N N . SER A 1 243 ? -10.586 21.609 24.844 1 85.56 243 SER A N 1
ATOM 1904 C CA . SER A 1 243 ? -10.656 22.422 26.047 1 85.56 243 SER A CA 1
ATOM 1905 C C . SER A 1 243 ? -10.602 21.531 27.297 1 85.56 243 SER A C 1
ATOM 1907 O O . SER A 1 243 ? -10.117 21.969 28.344 1 85.56 243 SER A O 1
ATOM 1909 N N . GLN A 1 244 ? -11.281 20.297 27.328 1 70.94 244 GLN A N 1
ATOM 1910 C CA . GLN A 1 244 ? -11.344 19.406 28.469 1 70.94 244 GLN A CA 1
ATOM 1911 C C . GLN A 1 244 ? -10 18.734 28.719 1 70.94 244 GLN A C 1
ATOM 1913 O O . GLN A 1 244 ? -9.711 18.312 29.844 1 70.94 244 GLN A O 1
ATOM 1918 N N . GLY A 1 245 ? -9.266 18.203 27.875 1 58.25 245 GLY A N 1
ATOM 1919 C CA . GLY A 1 245 ? -8.016 17.484 28.109 1 58.25 245 GLY A CA 1
ATOM 1920 C C . GLY A 1 245 ? -7.07 18.234 29.031 1 58.25 245 GLY A C 1
ATOM 1921 O O . GLY A 1 245 ? -6.004 17.719 29.375 1 58.25 245 GLY A O 1
ATOM 1922 N N . VAL A 1 246 ? -7.125 19.469 29.438 1 42.59 246 VAL A N 1
ATOM 1923 C CA . VAL A 1 246 ? -6.293 20 30.5 1 42.59 246 VAL A CA 1
ATOM 1924 C C . VAL A 1 246 ? -6.727 19.406 31.844 1 42.59 246 VAL A C 1
ATOM 1926 O O . VAL A 1 246 ? -5.906 19.25 32.75 1 42.59 246 VAL A O 1
ATOM 1929 N N . LEU A 1 247 ? -7.984 19.156 32.25 1 36.91 247 LEU A N 1
ATOM 1930 C CA . LEU A 1 247 ? -8.383 18.922 33.625 1 36.91 247 LEU A CA 1
ATOM 1931 C C . LEU A 1 247 ? -8.242 17.453 34 1 36.91 247 LEU A C 1
ATOM 1933 O O . LEU A 1 247 ? -8.422 17.078 35.156 1 36.91 247 LEU A O 1
ATOM 1937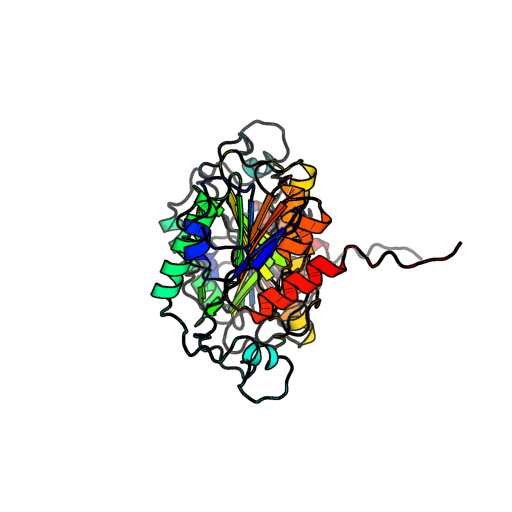 N N . ASP A 1 248 ? -8.266 16.531 33.125 1 36.81 248 ASP A N 1
ATOM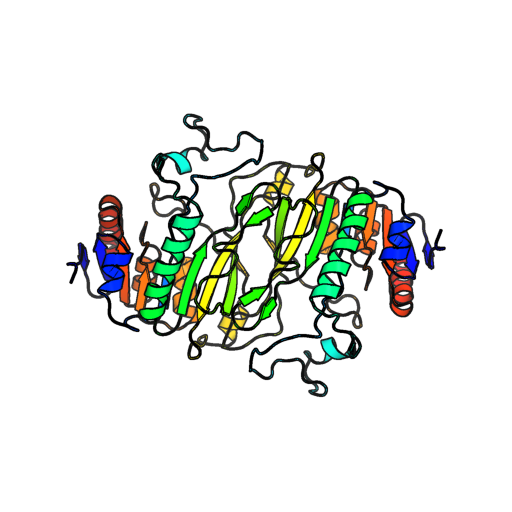 1938 C CA . ASP A 1 248 ? -8.555 15.258 33.781 1 36.81 248 ASP A CA 1
ATOM 1939 C C . ASP A 1 248 ? -7.34 14.75 34.562 1 36.81 248 ASP A C 1
ATOM 1941 O O . ASP A 1 248 ? -6.555 13.953 34.062 1 36.81 248 ASP A O 1
ATOM 1945 N N . PHE A 1 249 ? -6.496 15.609 35.219 1 35.72 249 PHE A N 1
ATOM 1946 C CA . PHE A 1 249 ? -5.723 15.07 36.312 1 35.72 249 PHE A CA 1
ATOM 1947 C C . PHE A 1 249 ? -6.641 14.445 37.375 1 35.72 249 PHE A C 1
ATOM 1949 O O . PHE A 1 249 ? -7.402 15.156 38.031 1 35.72 249 PHE A O 1
ATOM 1956 N N . GLY A 1 250 ? -7.195 13.359 37.188 1 32.62 250 GLY A N 1
ATOM 1957 C CA . GLY A 1 250 ? -7.727 12.633 38.344 1 32.62 250 GLY A CA 1
ATOM 1958 C C . GLY A 1 250 ? -6.855 12.75 39.562 1 32.62 250 GLY A C 1
ATOM 1959 O O . GLY A 1 250 ? -5.629 12.844 39.469 1 32.62 250 GLY A O 1
ATOM 1960 N N . GLU A 1 251 ? -7.449 13.203 40.844 1 28.2 251 GLU A N 1
ATOM 1961 C CA . GLU A 1 251 ? -7.227 13.047 42.25 1 28.2 251 GLU A CA 1
ATOM 1962 C C . GLU A 1 251 ? -6.895 11.594 42.625 1 28.2 251 GLU A C 1
ATOM 1964 O O . GLU A 1 251 ? -7.793 10.766 42.75 1 28.2 251 GLU A O 1
ATOM 1969 N N . ALA A 1 252 ? -6.047 10.797 42.062 1 32.72 252 ALA A N 1
ATOM 1970 C CA . ALA A 1 252 ? -5.422 9.836 42.969 1 32.72 252 ALA A CA 1
ATOM 1971 C C . ALA A 1 252 ? -4.891 10.523 44.219 1 32.72 252 ALA A C 1
ATOM 1973 O O . ALA A 1 252 ? -4.094 11.461 44.156 1 32.72 252 ALA A O 1
ATOM 1974 N N . SER A 1 253 ? -5.727 10.688 45.25 1 25.55 253 SER A N 1
ATOM 1975 C CA . SER A 1 253 ? -5.32 10.789 46.656 1 25.55 253 SER A CA 1
ATOM 1976 C C . SER A 1 253 ? -4.059 9.977 46.906 1 25.55 253 SER A C 1
ATOM 1978 O O . SER A 1 253 ? -3.918 8.852 46.438 1 25.55 253 SER A O 1
ATOM 1980 N N . ALA A 1 254 ? -3.135 10.555 47.656 1 24.78 254 ALA A N 1
ATOM 1981 C CA . ALA A 1 254 ? -2.121 9.867 48.438 1 24.78 254 ALA A CA 1
ATOM 1982 C C . ALA A 1 254 ? -2.754 8.805 49.344 1 24.78 254 ALA A C 1
ATOM 1984 O O . ALA A 1 254 ? -3.84 9.016 49.875 1 24.78 254 ALA A O 1
ATOM 1985 N N . MET B 1 1 ? 6.012 -29.609 -27.453 1 57.03 1 MET B N 1
ATOM 1986 C CA . MET B 1 1 ? 5.883 -29.406 -26.016 1 57.03 1 MET B CA 1
ATOM 1987 C C . MET B 1 1 ? 7.246 -29.422 -25.328 1 57.03 1 MET B C 1
ATOM 1989 O O . MET B 1 1 ? 8.109 -30.234 -25.672 1 57.03 1 MET B O 1
ATOM 1993 N N . THR B 1 2 ? 7.668 -28.188 -24.734 1 72.94 2 THR B N 1
ATOM 1994 C CA . THR B 1 2 ? 9.008 -28.094 -24.172 1 72.94 2 THR B CA 1
ATOM 1995 C C . THR B 1 2 ? 9.211 -29.141 -23.062 1 72.94 2 THR B C 1
ATOM 1997 O O . THR B 1 2 ? 8.312 -29.375 -22.25 1 72.94 2 THR B O 1
ATOM 2000 N N . GLU B 1 3 ? 10.125 -30.031 -23.25 1 88.56 3 GLU B N 1
ATOM 2001 C CA . GLU B 1 3 ? 10.484 -31.047 -22.266 1 88.56 3 GLU B CA 1
ATOM 2002 C C . GLU B 1 3 ? 10.836 -30.406 -20.922 1 88.56 3 GLU B C 1
ATOM 2004 O O . GLU B 1 3 ? 11.602 -29.438 -20.875 1 88.56 3 GLU B O 1
ATOM 2009 N N . PRO B 1 4 ? 10.289 -30.938 -19.859 1 95.81 4 PRO B N 1
ATOM 2010 C CA . PRO B 1 4 ? 10.594 -30.375 -18.547 1 95.81 4 PRO B CA 1
ATOM 2011 C C . PRO B 1 4 ? 12.047 -30.578 -18.141 1 95.81 4 PRO B C 1
ATOM 2013 O O . PRO B 1 4 ? 12.664 -31.578 -18.5 1 95.81 4 PRO B O 1
ATOM 2016 N N . TYR B 1 5 ? 12.594 -29.672 -17.516 1 95.38 5 TYR B N 1
ATOM 2017 C CA . TYR B 1 5 ? 13.93 -29.766 -16.938 1 95.38 5 TYR B CA 1
ATOM 2018 C C . TYR B 1 5 ? 13.938 -30.703 -15.734 1 95.38 5 TYR B C 1
ATOM 2020 O O . TYR B 1 5 ? 14.891 -31.453 -15.539 1 95.38 5 TYR B O 1
ATOM 2028 N N . TYR B 1 6 ? 12.984 -30.641 -14.961 1 94.56 6 TYR B N 1
ATOM 2029 C CA . TYR B 1 6 ? 12.781 -31.453 -13.766 1 94.56 6 TYR B CA 1
ATOM 2030 C C . TYR B 1 6 ? 11.305 -31.781 -13.578 1 94.56 6 TYR B C 1
ATOM 2032 O O . TYR B 1 6 ? 10.438 -30.953 -13.828 1 94.56 6 TYR B O 1
ATOM 2040 N N . ARG B 1 7 ? 11.031 -33.062 -13.188 1 95.12 7 ARG B N 1
ATOM 2041 C CA . ARG B 1 7 ? 9.656 -33.469 -12.922 1 95.12 7 ARG B CA 1
ATOM 2042 C C . ARG B 1 7 ? 9.594 -34.531 -11.836 1 95.12 7 ARG B C 1
ATOM 2044 O O . ARG B 1 7 ? 10.414 -35.438 -11.812 1 95.12 7 ARG B O 1
ATOM 2051 N N . ASP B 1 8 ? 8.703 -34.312 -10.914 1 92.62 8 ASP B N 1
ATOM 2052 C CA . ASP B 1 8 ? 8.289 -35.344 -9.984 1 92.62 8 ASP B CA 1
ATOM 2053 C C . ASP B 1 8 ? 6.77 -35.406 -9.852 1 92.62 8 ASP B C 1
ATOM 2055 O O . ASP B 1 8 ? 6.047 -34.969 -10.75 1 92.62 8 ASP B O 1
ATOM 2059 N N . GLU B 1 9 ? 6.188 -36.062 -8.859 1 92.38 9 GLU B N 1
ATOM 2060 C CA . GLU B 1 9 ? 4.75 -36.25 -8.734 1 92.38 9 GLU B CA 1
ATOM 2061 C C . GLU B 1 9 ? 4.016 -34.938 -8.523 1 92.38 9 GLU B C 1
ATOM 2063 O O . GLU B 1 9 ? 2.848 -34.812 -8.891 1 92.38 9 GLU B O 1
ATOM 2068 N N . GLN B 1 10 ? 4.723 -33.938 -8.07 1 94.94 10 GLN B N 1
ATOM 2069 C CA . GLN B 1 10 ? 4.031 -32.719 -7.641 1 94.94 10 GLN B CA 1
ATOM 2070 C C . GLN B 1 10 ? 4.512 -31.516 -8.43 1 94.94 10 GLN B C 1
ATOM 2072 O O . GLN B 1 10 ? 3.793 -30.516 -8.547 1 94.94 10 GLN B O 1
ATOM 2077 N N . VAL B 1 11 ? 5.746 -31.625 -8.969 1 95.94 11 VAL B N 1
ATOM 2078 C CA . VAL B 1 11 ? 6.328 -30.406 -9.523 1 95.94 11 VAL B CA 1
ATOM 2079 C C . VAL B 1 11 ? 6.844 -30.672 -10.938 1 95.94 11 VAL B C 1
ATOM 2081 O O . VAL B 1 11 ? 7.426 -31.719 -11.203 1 95.94 11 VAL B O 1
ATOM 2084 N N . THR B 1 12 ? 6.578 -29.828 -11.844 1 97.25 12 THR B N 1
ATOM 2085 C CA . THR B 1 12 ? 7.172 -29.766 -13.18 1 97.25 12 THR B CA 1
ATOM 2086 C C . THR B 1 12 ? 7.895 -28.438 -13.391 1 97.25 12 THR B C 1
ATOM 2088 O O . THR B 1 12 ? 7.32 -27.375 -13.164 1 97.25 12 THR B O 1
ATOM 2091 N N . LEU B 1 13 ? 9.156 -28.5 -13.734 1 97.25 13 LEU B N 1
ATOM 2092 C CA . LEU B 1 13 ? 9.977 -27.328 -13.969 1 97.25 13 LEU B CA 1
ATOM 2093 C C . LEU B 1 13 ? 10.461 -27.281 -15.414 1 97.25 13 LEU B C 1
ATOM 2095 O O . LEU B 1 13 ? 11.07 -28.234 -15.891 1 97.25 13 LEU B O 1
ATOM 2099 N N . TYR B 1 14 ? 10.188 -26.188 -16.109 1 97.69 14 TYR B N 1
ATOM 2100 C CA . TYR B 1 14 ? 10.656 -25.969 -17.469 1 97.69 14 TYR B CA 1
ATOM 2101 C C . TYR B 1 14 ? 11.805 -24.984 -17.516 1 97.69 14 TYR B C 1
ATOM 2103 O O . TYR B 1 14 ? 11.797 -23.984 -16.781 1 97.69 14 TYR B O 1
ATOM 2111 N N . HIS B 1 15 ? 12.758 -25.25 -18.297 1 96.62 15 HIS B N 1
ATOM 2112 C CA . HIS B 1 15 ? 13.844 -24.328 -18.625 1 96.62 15 HIS B CA 1
ATOM 2113 C C . HIS B 1 15 ? 13.578 -23.625 -19.969 1 96.62 15 HIS B C 1
ATOM 2115 O O . HIS B 1 15 ? 13.531 -24.281 -21.016 1 96.62 15 HIS B O 1
ATOM 2121 N N . GLY B 1 16 ? 13.406 -22.297 -19.891 1 95.81 16 GLY B N 1
ATOM 2122 C CA . GLY B 1 16 ? 13.18 -21.594 -21.141 1 95.81 16 GLY B CA 1
ATOM 2123 C C . GLY B 1 16 ? 12.523 -20.25 -20.953 1 95.81 16 GLY B C 1
ATOM 2124 O O . GLY B 1 16 ? 12.398 -19.766 -19.828 1 95.81 16 GLY B O 1
ATOM 2125 N N . ASP B 1 17 ? 12.195 -19.719 -22.094 1 95.94 17 ASP B N 1
ATOM 2126 C CA . ASP B 1 17 ? 11.492 -18.438 -22.094 1 95.94 17 ASP B CA 1
ATOM 2127 C C . ASP B 1 17 ? 10.055 -18.609 -21.609 1 95.94 17 ASP B C 1
ATOM 2129 O O . ASP B 1 17 ? 9.328 -19.484 -22.062 1 95.94 17 ASP B O 1
ATOM 2133 N N . CYS B 1 18 ? 9.664 -17.781 -20.641 1 96.69 18 CYS B N 1
ATOM 2134 C CA . CYS B 1 18 ? 8.367 -17.922 -20 1 96.69 18 CYS B CA 1
ATOM 2135 C C . CYS B 1 18 ? 7.238 -17.891 -21.016 1 96.69 18 CYS B C 1
ATOM 2137 O O . CYS B 1 18 ? 6.297 -18.688 -20.938 1 96.69 18 CYS B O 1
ATOM 2139 N N . LEU B 1 19 ? 7.297 -16.922 -22 1 97.56 19 LEU B N 1
ATOM 2140 C CA . LEU B 1 19 ? 6.219 -16.766 -22.969 1 97.56 19 LEU B CA 1
ATOM 2141 C C . LEU B 1 19 ? 6.125 -17.984 -23.875 1 97.56 19 LEU B C 1
ATOM 2143 O O . LEU B 1 19 ? 5.023 -18.469 -24.156 1 97.56 19 LEU B O 1
ATOM 2147 N N . GLN B 1 20 ? 7.262 -18.438 -24.328 1 97.19 20 GLN B N 1
ATOM 2148 C CA . GLN B 1 20 ? 7.273 -19.625 -25.156 1 97.19 20 GLN B CA 1
ATOM 2149 C C . GLN B 1 20 ? 6.664 -20.828 -24.438 1 97.19 20 GLN B C 1
ATOM 2151 O O . GLN B 1 20 ? 5.82 -21.531 -25 1 97.19 20 GLN B O 1
ATOM 2156 N N . VAL B 1 21 ? 7.062 -21.031 -23.219 1 97.88 21 VAL B N 1
ATOM 2157 C CA . VAL B 1 21 ? 6.559 -22.156 -22.453 1 97.88 21 VAL B CA 1
ATOM 2158 C C . VAL B 1 21 ? 5.07 -21.969 -22.156 1 97.88 21 VAL B C 1
ATOM 2160 O O . VAL B 1 21 ? 4.27 -22.875 -22.344 1 97.88 21 VAL B O 1
ATOM 2163 N N . MET B 1 22 ? 4.648 -20.797 -21.672 1 98.31 22 MET B N 1
ATOM 2164 C CA . MET B 1 22 ? 3.258 -20.547 -21.328 1 98.31 22 MET B CA 1
ATOM 2165 C C . MET B 1 22 ? 2.344 -20.75 -22.531 1 98.31 22 MET B C 1
ATOM 2167 O O . MET B 1 22 ? 1.229 -21.25 -22.391 1 98.31 22 MET B O 1
ATOM 2171 N N . ARG B 1 23 ? 2.799 -20.375 -23.734 1 97.56 23 ARG B N 1
ATOM 2172 C CA . ARG B 1 23 ? 2.002 -20.531 -24.953 1 97.56 23 ARG B CA 1
ATOM 2173 C C . ARG B 1 23 ? 1.732 -22 -25.234 1 97.56 23 ARG B C 1
ATOM 2175 O O . ARG B 1 23 ? 0.775 -22.328 -25.938 1 97.56 23 ARG B O 1
ATOM 2182 N N . SER B 1 24 ? 2.543 -22.828 -24.734 1 97.19 24 SER B N 1
ATOM 2183 C CA . SER B 1 24 ? 2.383 -24.266 -24.953 1 97.19 24 SER B CA 1
ATOM 2184 C C . SER B 1 24 ? 1.472 -24.891 -23.906 1 97.19 24 SER B C 1
ATOM 2186 O O . SER B 1 24 ? 1.076 -26.047 -24.031 1 97.19 24 SER B O 1
ATOM 2188 N N . LEU B 1 25 ? 1.171 -24.219 -22.812 1 97.69 25 LEU B N 1
ATOM 2189 C CA . LEU B 1 25 ? 0.296 -24.719 -21.766 1 97.69 25 LEU B CA 1
ATOM 2190 C C . LEU B 1 25 ? -1.17 -24.5 -22.125 1 97.69 25 LEU B C 1
ATOM 2192 O O . LEU B 1 25 ? -1.528 -23.469 -22.672 1 97.69 25 LEU B O 1
ATOM 2196 N N . PRO B 1 26 ? -2.045 -25.453 -21.828 1 97.94 26 PRO B N 1
ATOM 2197 C CA . PRO B 1 26 ? -3.461 -25.312 -22.172 1 97.94 26 PRO B CA 1
ATOM 2198 C C . PRO B 1 26 ? -4.156 -24.234 -21.344 1 97.94 26 PRO B C 1
ATOM 2200 O O . PRO B 1 26 ? -3.68 -23.875 -20.266 1 97.94 26 PRO B O 1
ATOM 2203 N N . ASP B 1 27 ? -5.32 -23.75 -21.875 1 98.56 27 ASP B N 1
ATOM 2204 C CA . ASP B 1 27 ? -6.172 -22.828 -21.141 1 98.56 27 ASP B CA 1
ATOM 2205 C C . ASP B 1 27 ? -6.652 -23.453 -19.828 1 98.56 27 ASP B C 1
ATOM 2207 O O . ASP B 1 27 ? -6.996 -24.641 -19.797 1 98.56 27 ASP B O 1
ATOM 2211 N N . GLU B 1 28 ? -6.656 -22.641 -18.781 1 98.62 28 GLU B N 1
ATOM 2212 C CA . GLU B 1 28 ? -7.227 -23.016 -17.5 1 98.62 28 GLU B CA 1
ATOM 2213 C C . GLU B 1 28 ? -6.625 -24.328 -16.984 1 98.62 28 GLU B C 1
ATOM 2215 O O . GLU B 1 28 ? -7.352 -25.203 -16.516 1 98.62 28 GLU B O 1
ATOM 2220 N N . SER B 1 29 ? -5.344 -24.484 -17.172 1 98.44 29 SER B N 1
ATOM 2221 C CA . SER B 1 29 ? -4.68 -25.75 -16.828 1 98.44 29 SER B CA 1
ATOM 2222 C C . SER B 1 29 ? -4.16 -25.719 -15.398 1 98.44 29 SER B C 1
ATOM 2224 O O . SER B 1 29 ? -3.754 -26.766 -14.859 1 98.44 29 SER B O 1
ATOM 2226 N N . VAL B 1 30 ? -4.152 -24.609 -14.688 1 98.81 30 VAL B N 1
ATOM 2227 C CA . VAL B 1 30 ? -3.846 -24.516 -13.266 1 98.81 30 VAL B CA 1
ATOM 2228 C C . VAL B 1 30 ? -4.918 -23.688 -12.562 1 98.81 30 VAL B C 1
ATOM 2230 O O . VAL B 1 30 ? -5.66 -22.953 -13.211 1 98.81 30 VAL B O 1
ATOM 2233 N N . ASP B 1 31 ? -4.996 -23.844 -11.289 1 98.88 31 ASP B N 1
ATOM 2234 C CA . ASP B 1 31 ? -5.973 -23.062 -10.531 1 98.88 31 ASP B CA 1
ATOM 2235 C C . ASP B 1 31 ? -5.547 -21.594 -10.438 1 98.88 31 ASP B C 1
ATOM 2237 O O . ASP B 1 31 ? -6.336 -20.688 -10.742 1 98.88 31 ASP B O 1
ATOM 2241 N N . ILE B 1 32 ? -4.281 -21.359 -10.031 1 98.94 32 ILE B N 1
ATOM 2242 C CA . ILE B 1 32 ? -3.842 -19.984 -9.867 1 98.94 32 ILE B CA 1
ATOM 2243 C C . ILE B 1 32 ? -2.404 -19.844 -10.359 1 98.94 32 ILE B C 1
ATOM 2245 O O . ILE B 1 32 ? -1.713 -20.828 -10.586 1 98.94 32 ILE B O 1
ATOM 2249 N N . VAL B 1 33 ? -2.012 -18.609 -10.586 1 98.94 33 VAL B N 1
ATOM 2250 C CA . VAL B 1 33 ? -0.631 -18.203 -10.828 1 98.94 33 VAL B CA 1
ATOM 2251 C C . VAL B 1 33 ? -0.139 -17.328 -9.664 1 98.94 33 VAL B C 1
ATOM 2253 O O . VAL B 1 33 ? -0.865 -16.469 -9.18 1 98.94 33 VAL B O 1
ATOM 2256 N N . VAL B 1 34 ? 0.986 -17.625 -9.102 1 98.81 34 VAL B N 1
ATOM 2257 C CA . VAL B 1 34 ? 1.66 -16.797 -8.109 1 98.81 34 VAL B CA 1
ATOM 2258 C C . VAL B 1 34 ? 3.1 -16.547 -8.539 1 98.81 34 VAL B C 1
ATOM 2260 O O . VAL B 1 34 ? 3.914 -17.469 -8.609 1 98.81 34 VAL B O 1
ATOM 2263 N N . THR B 1 35 ? 3.4 -15.273 -8.797 1 98 35 THR B N 1
ATOM 2264 C CA . THR B 1 35 ? 4.695 -15.023 -9.422 1 98 35 THR B CA 1
ATOM 2265 C C . THR B 1 35 ? 5.121 -13.57 -9.234 1 98 35 THR B C 1
ATOM 2267 O O . THR B 1 35 ? 4.383 -12.773 -8.656 1 98 35 THR B O 1
ATOM 2270 N N . SER B 1 36 ? 6.301 -13.266 -9.602 1 95.75 36 SER B N 1
ATOM 2271 C CA . SER B 1 36 ? 6.898 -11.938 -9.695 1 95.75 36 SER B CA 1
ATOM 2272 C C . SER B 1 36 ? 7.805 -11.82 -10.922 1 95.75 36 SER B C 1
ATOM 2274 O O . SER B 1 36 ? 8.695 -12.648 -11.109 1 95.75 36 SER B O 1
ATOM 2276 N N . PRO B 1 37 ? 7.566 -10.852 -11.719 1 93 37 PRO B N 1
ATOM 2277 C CA . PRO B 1 37 ? 8.422 -10.703 -12.906 1 93 37 PRO B CA 1
ATOM 2278 C C . PRO B 1 37 ? 9.781 -10.086 -12.578 1 93 37 PRO B C 1
ATOM 2280 O O . PRO B 1 37 ? 9.969 -9.555 -11.477 1 93 37 PRO B O 1
ATOM 2283 N N . PRO B 1 38 ? 10.727 -10.242 -13.531 1 86.69 38 PRO B N 1
ATOM 2284 C CA . PRO B 1 38 ? 11.945 -9.438 -13.383 1 86.69 38 PRO B CA 1
ATOM 2285 C C . PRO B 1 38 ? 11.664 -7.938 -13.453 1 86.69 38 PRO B C 1
ATOM 2287 O O . PRO B 1 38 ? 10.859 -7.488 -14.266 1 86.69 38 PRO B O 1
ATOM 2290 N N . TYR B 1 39 ? 12.211 -7.191 -12.484 1 75.19 39 TYR B N 1
ATOM 2291 C CA . TYR B 1 39 ? 11.992 -5.75 -12.469 1 75.19 39 TYR B CA 1
ATOM 2292 C C . TYR B 1 39 ? 12.906 -5.043 -13.461 1 75.19 39 TYR B C 1
ATOM 2294 O O . TYR B 1 39 ? 14.062 -5.438 -13.633 1 75.19 39 TYR B O 1
ATOM 2302 N N . ASN B 1 40 ? 12.414 -4.223 -14.391 1 62.81 40 ASN B N 1
ATOM 2303 C CA . ASN B 1 40 ? 13.203 -3.426 -15.32 1 62.81 40 ASN B CA 1
ATOM 2304 C C . ASN B 1 40 ? 14.07 -2.408 -14.594 1 62.81 40 ASN B C 1
ATOM 2306 O O . ASN B 1 40 ? 13.734 -1.225 -14.531 1 62.81 40 ASN B O 1
ATOM 2310 N N . MET B 1 41 ? 14.828 -2.738 -13.68 1 55.66 41 MET B N 1
ATOM 2311 C CA . MET B 1 41 ? 15.57 -1.854 -12.789 1 55.66 41 MET B CA 1
ATOM 2312 C C . MET B 1 41 ? 16.594 -1.039 -13.57 1 55.66 41 MET B C 1
ATOM 2314 O O . MET B 1 41 ? 17.266 -0.169 -13.008 1 55.66 41 MET B O 1
ATOM 2318 N N . GLY B 1 42 ? 16.875 -1.325 -14.867 1 43.72 42 GLY B N 1
ATOM 2319 C CA . GLY B 1 42 ? 17.906 -0.462 -15.414 1 43.72 42 GLY B CA 1
ATOM 2320 C C . GLY B 1 42 ? 17.625 1.013 -15.188 1 43.72 42 GLY B C 1
ATOM 2321 O O . GLY B 1 42 ? 18.547 1.838 -15.266 1 43.72 42 GLY B O 1
ATOM 2322 N N . LEU B 1 43 ? 16.375 1.518 -15.297 1 35.91 43 LEU B N 1
ATOM 2323 C CA . LEU B 1 43 ? 16.156 2.959 -15.328 1 35.91 43 LEU B CA 1
ATOM 2324 C C . LEU B 1 43 ? 15.969 3.51 -13.914 1 35.91 43 LEU B C 1
ATOM 2326 O O . LEU B 1 43 ? 14.859 3.48 -13.375 1 35.91 43 LEU B O 1
ATOM 2330 N N . VAL B 1 44 ? 16.547 3.104 -13 1 34.47 44 VAL B N 1
ATOM 2331 C CA . VAL B 1 44 ? 16.359 3.762 -11.711 1 34.47 44 VAL B CA 1
ATOM 2332 C C . VAL B 1 44 ? 16.562 5.27 -11.867 1 34.47 44 VAL B C 1
ATOM 2334 O O . VAL B 1 44 ? 17.656 5.73 -12.18 1 34.47 44 VAL B O 1
ATOM 2337 N N . PRO B 1 45 ? 15.664 6.109 -12.281 1 32.38 45 PRO B N 1
ATOM 2338 C CA . PRO B 1 45 ? 16.047 7.52 -12.328 1 32.38 45 PRO B CA 1
ATOM 2339 C C . PRO B 1 45 ? 16.797 7.973 -11.07 1 32.38 45 PRO B C 1
ATOM 2341 O O . PRO B 1 45 ? 16.875 7.223 -10.102 1 32.38 45 PRO B O 1
ATOM 2344 N N . GLY B 1 46 ? 16.453 9.508 -10.688 1 31.73 46 GLY B N 1
ATOM 2345 C CA . GLY B 1 46 ? 17.062 10.648 -10.016 1 31.73 46 GLY B CA 1
ATOM 2346 C C . GLY B 1 46 ? 17.172 10.477 -8.516 1 31.73 46 GLY B C 1
ATOM 2347 O O . GLY B 1 46 ? 17.344 11.445 -7.781 1 31.73 46 GLY B O 1
ATOM 2348 N N . GLY B 1 47 ? 16.516 9.695 -7.695 1 30.42 47 GLY B N 1
ATOM 2349 C CA . GLY B 1 47 ? 16.891 10.266 -6.414 1 30.42 47 GLY B CA 1
ATOM 2350 C C . GLY B 1 47 ? 18.391 10.523 -6.293 1 30.42 47 GLY B C 1
ATOM 2351 O O . GLY B 1 47 ? 19.188 9.914 -7.008 1 30.42 47 GLY B O 1
ATOM 2352 N N . ASN B 1 48 ? 18.828 11.773 -6.012 1 28.92 48 ASN B N 1
ATOM 2353 C CA . ASN B 1 48 ? 20.219 12.172 -5.789 1 28.92 48 ASN B CA 1
ATOM 2354 C C . ASN B 1 48 ? 21.031 11.055 -5.137 1 28.92 48 ASN B C 1
ATOM 2356 O O . ASN B 1 48 ? 22.25 10.992 -5.305 1 28.92 48 ASN B O 1
ATOM 2360 N N . GLY B 1 49 ? 20.828 10.906 -3.715 1 28.66 49 GLY B N 1
ATOM 2361 C CA . GLY B 1 49 ? 21.984 10.328 -3.031 1 28.66 49 GLY B CA 1
ATOM 2362 C C . GLY B 1 49 ? 22.484 9.055 -3.674 1 28.66 49 GLY B C 1
ATOM 2363 O O . GLY B 1 49 ? 21.797 8.469 -4.527 1 28.66 49 GLY B O 1
ATOM 2364 N N . ARG B 1 50 ? 23.75 8.547 -3.268 1 28.44 50 ARG B N 1
ATOM 2365 C CA . ARG B 1 50 ? 24.734 7.465 -3.275 1 28.44 50 ARG B CA 1
ATOM 2366 C C . ARG B 1 50 ? 24.062 6.113 -3.053 1 28.44 50 ARG B C 1
ATOM 2368 O O . ARG B 1 50 ? 24.734 5.102 -2.855 1 28.44 50 ARG B O 1
ATOM 2375 N N . GLY B 1 51 ? 22.891 6.168 -2.596 1 29.08 51 GLY B N 1
ATOM 2376 C CA . GLY B 1 51 ? 22.594 4.77 -2.314 1 29.08 51 GLY B CA 1
ATOM 2377 C C . GLY B 1 51 ? 22.406 3.938 -3.568 1 29.08 51 GLY B C 1
ATOM 2378 O O . GLY B 1 51 ? 21.516 3.092 -3.623 1 29.08 51 GLY B O 1
ATOM 2379 N N . MET B 1 52 ? 22.438 4.609 -4.699 1 29.78 52 MET B N 1
ATOM 2380 C CA . MET B 1 52 ? 22.641 3.725 -5.844 1 29.78 52 MET B CA 1
ATOM 2381 C C . MET B 1 52 ? 23.703 2.67 -5.523 1 29.78 52 MET B C 1
ATOM 2383 O O . MET B 1 52 ? 24.656 2.943 -4.797 1 29.78 52 MET B O 1
ATOM 2387 N N . TYR B 1 53 ? 23.281 1.438 -5.625 1 29.44 53 TYR B N 1
ATOM 2388 C CA . TYR B 1 53 ? 24.266 0.372 -5.609 1 29.44 53 TYR B CA 1
ATOM 2389 C C . TYR B 1 53 ? 25.469 0.733 -6.484 1 29.44 53 TYR B C 1
ATOM 2391 O O . TYR B 1 53 ? 25.328 0.948 -7.688 1 29.44 53 TYR B O 1
ATOM 2399 N N . ARG B 1 54 ? 26.391 1.697 -6.055 1 28.58 54 ARG B N 1
ATOM 2400 C CA . ARG B 1 54 ? 27.656 1.841 -6.758 1 28.58 54 ARG B CA 1
ATOM 2401 C C . ARG B 1 54 ? 28.203 0.481 -7.168 1 28.58 54 ARG B C 1
ATOM 2403 O O . ARG B 1 54 ? 28.328 -0.422 -6.336 1 28.58 54 ARG B O 1
ATOM 2410 N N . PRO B 1 55 ? 28.406 0.268 -8.445 1 27.78 55 PRO B N 1
ATOM 2411 C CA . PRO B 1 55 ? 29.375 -0.747 -8.867 1 27.78 55 PRO B CA 1
ATOM 2412 C C . PRO B 1 55 ? 30.719 -0.602 -8.164 1 27.78 55 PRO B C 1
ATOM 2414 O O . PRO B 1 55 ? 31.25 0.509 -8.055 1 27.78 55 PRO B O 1
ATOM 2417 N N . GLY B 1 56 ? 31.125 -1.568 -7.215 1 29.3 56 GLY B N 1
ATOM 2418 C CA . GLY B 1 56 ? 32.375 -1.653 -6.457 1 29.3 56 GLY B CA 1
ATOM 2419 C C . GLY B 1 56 ? 32.188 -1.391 -4.977 1 29.3 56 GLY B C 1
ATOM 2420 O O . GLY B 1 56 ? 33.156 -1.372 -4.219 1 29.3 56 GLY B O 1
ATOM 2421 N N . ALA B 1 57 ? 31.203 -0.52 -4.605 1 30.12 57 ALA B N 1
ATOM 2422 C CA . ALA B 1 57 ? 31.25 -0.312 -3.158 1 30.12 57 ALA B CA 1
ATOM 2423 C C . ALA B 1 57 ? 30.875 -1.585 -2.408 1 30.12 57 ALA B C 1
ATOM 2425 O O . ALA B 1 57 ? 30.047 -2.373 -2.885 1 30.12 57 ALA B O 1
ATOM 2426 N N . ASN B 1 58 ? 31.672 -2.219 -1.549 1 31.38 58 ASN B N 1
ATOM 2427 C CA . ASN B 1 58 ? 31.609 -3.41 -0.709 1 31.38 58 ASN B CA 1
ATOM 2428 C C . ASN B 1 58 ? 30.281 -3.525 0.015 1 31.38 58 ASN B C 1
ATOM 2430 O O . ASN B 1 58 ? 30.172 -4.234 1.017 1 31.38 58 ASN B O 1
ATOM 2434 N N . ASN B 1 59 ? 29.422 -2.5 0.053 1 29.77 59 ASN B N 1
ATOM 2435 C CA . ASN B 1 59 ? 28.328 -2.623 0.997 1 29.77 59 ASN B CA 1
ATOM 2436 C C . ASN B 1 59 ? 27.203 -3.486 0.435 1 29.77 59 ASN B C 1
ATOM 2438 O O . ASN B 1 59 ? 27.141 -3.727 -0.772 1 29.77 59 ASN B O 1
ATOM 2442 N N . LYS B 1 60 ? 26.312 -4.121 1.271 1 32.41 60 LYS B N 1
ATOM 2443 C CA . LYS B 1 60 ? 25.234 -5.086 1.035 1 32.41 60 LYS B CA 1
ATOM 2444 C C . LYS B 1 60 ? 24.344 -4.641 -0.114 1 32.41 60 LYS B C 1
ATOM 2446 O O . LYS B 1 60 ? 23.469 -5.402 -0.565 1 32.41 60 LYS B O 1
ATOM 2451 N N . GLY B 1 61 ? 24.156 -3.449 -0.37 1 35.78 61 GLY B N 1
ATOM 2452 C CA . GLY B 1 61 ? 23.391 -2.957 -1.509 1 35.78 61 GLY B CA 1
ATOM 2453 C C . GLY B 1 61 ? 24 -3.363 -2.844 1 35.78 61 GLY B C 1
ATOM 2454 O O . GLY B 1 61 ? 23.422 -3.076 -3.898 1 35.78 61 GLY B O 1
ATOM 2455 N N . GLY B 1 62 ? 25.328 -3.562 -2.973 1 31.73 62 GLY B N 1
ATOM 2456 C CA . GLY B 1 62 ? 26.062 -4.07 -4.121 1 31.73 62 GLY B CA 1
ATOM 2457 C C . GLY B 1 62 ? 25.562 -5.426 -4.59 1 31.73 62 GLY B C 1
ATOM 2458 O O . GLY B 1 62 ? 25.906 -5.871 -5.688 1 31.73 62 GLY B O 1
ATOM 2459 N N . ARG B 1 63 ? 25.156 -6.246 -3.625 1 32.78 63 ARG B N 1
ATOM 2460 C CA . ARG B 1 63 ? 24.766 -7.609 -3.969 1 32.78 63 ARG B CA 1
ATOM 2461 C C . ARG B 1 63 ? 23.578 -7.613 -4.934 1 32.78 63 ARG B C 1
ATOM 2463 O O . ARG B 1 63 ? 23.375 -8.578 -5.672 1 32.78 63 ARG B O 1
ATOM 2470 N N . PHE B 1 64 ? 22.781 -6.641 -4.766 1 32.97 64 PHE B N 1
ATOM 2471 C CA . PHE B 1 64 ? 21.672 -6.68 -5.719 1 32.97 64 PHE B CA 1
ATOM 2472 C C . PHE B 1 64 ? 22.172 -6.383 -7.129 1 32.97 64 PHE B C 1
ATOM 2474 O O . PHE B 1 64 ? 21.547 -6.797 -8.109 1 32.97 64 PHE B O 1
ATOM 2481 N N . ARG B 1 65 ? 23.234 -5.66 -7.312 1 31.61 65 ARG B N 1
ATOM 2482 C CA . ARG B 1 65 ? 23.766 -5.434 -8.648 1 31.61 65 ARG B CA 1
ATOM 2483 C C . ARG B 1 65 ? 24.312 -6.723 -9.25 1 31.61 65 ARG B C 1
ATOM 2485 O O . ARG B 1 65 ? 24.188 -6.957 -10.453 1 31.61 65 ARG B O 1
ATOM 2492 N N . GLU B 1 66 ? 25.25 -7.332 -8.414 1 31.75 66 GLU B N 1
ATOM 2493 C CA . GLU B 1 66 ? 25.953 -8.453 -9.023 1 31.75 66 GLU B CA 1
ATOM 2494 C C . GLU B 1 66 ? 25 -9.562 -9.43 1 31.75 66 GLU B C 1
ATOM 2496 O O . GLU B 1 66 ? 25.344 -10.422 -10.25 1 31.75 66 GLU B O 1
ATOM 2501 N N . GLY B 1 67 ? 23.984 -9.766 -8.609 1 31.84 67 GLY B N 1
ATOM 2502 C CA . GLY B 1 67 ? 23.172 -10.883 -9.062 1 31.84 67 GLY B CA 1
ATOM 2503 C C . GLY B 1 67 ? 22.406 -10.578 -10.336 1 31.84 67 GLY B C 1
ATOM 2504 O O . GLY B 1 67 ? 21.922 -11.492 -11.008 1 31.84 67 GLY B O 1
ATOM 2505 N N . TYR B 1 68 ? 21.578 -9.422 -10.297 1 32.97 68 TYR B N 1
ATOM 2506 C CA . TYR B 1 68 ? 21.047 -9.227 -11.641 1 32.97 68 TYR B CA 1
ATOM 2507 C C . TYR B 1 68 ? 22.109 -8.641 -12.57 1 32.97 68 TYR B C 1
ATOM 2509 O O . TYR B 1 68 ? 22.766 -7.664 -12.219 1 32.97 68 TYR B O 1
ATOM 2517 N N . GLY B 1 69 ? 22.922 -9.359 -13.258 1 29.89 69 GLY B N 1
ATOM 2518 C CA . GLY B 1 69 ? 23.844 -8.922 -14.289 1 29.89 69 GLY B CA 1
ATOM 2519 C C . GLY B 1 69 ? 23.562 -7.516 -14.789 1 29.89 69 GLY B C 1
ATOM 2520 O O . GLY B 1 69 ? 22.453 -6.992 -14.594 1 29.89 69 GLY B O 1
ATOM 2521 N N . GLN B 1 70 ? 24.656 -6.672 -15 1 33.44 70 GLN B N 1
ATOM 2522 C CA . GLN B 1 70 ? 24.719 -5.457 -15.805 1 33.44 70 GLN B CA 1
ATOM 2523 C C . GLN B 1 70 ? 23.625 -5.453 -16.875 1 33.44 70 GLN B C 1
ATOM 2525 O O . GLN B 1 70 ? 23.875 -5.809 -18.016 1 33.44 70 GLN B O 1
ATOM 2530 N N . HIS B 1 71 ? 22.547 -6.086 -16.797 1 33.84 71 HIS B N 1
ATOM 2531 C CA . HIS B 1 71 ? 21.812 -6.086 -18.047 1 33.84 71 HIS B CA 1
ATOM 2532 C C . HIS B 1 71 ? 21.641 -4.668 -18.578 1 33.84 71 HIS B C 1
ATOM 2534 O O . HIS B 1 71 ? 21.078 -3.807 -17.891 1 33.84 71 HIS B O 1
ATOM 2540 N N . ALA B 1 72 ? 22.547 -4.008 -19.219 1 36.75 72 ALA B N 1
ATOM 2541 C CA . ALA B 1 72 ? 22.375 -3.049 -20.297 1 36.75 72 ALA B CA 1
ATOM 2542 C C . ALA B 1 72 ? 20.922 -3.053 -20.812 1 36.75 72 ALA B C 1
ATOM 2544 O O . ALA B 1 72 ? 20.578 -2.283 -21.703 1 36.75 72 ALA B O 1
ATOM 2545 N N . ASP B 1 73 ? 20.078 -4.109 -20.641 1 41.19 73 ASP B N 1
ATOM 2546 C CA . ASP B 1 73 ? 18.875 -4.422 -21.406 1 41.19 73 ASP B CA 1
ATOM 2547 C C . ASP B 1 73 ? 17.641 -3.787 -20.766 1 41.19 73 ASP B C 1
ATOM 2549 O O . ASP B 1 73 ? 16.672 -4.48 -20.453 1 41.19 73 ASP B O 1
ATOM 2553 N N . ALA B 1 74 ? 17.875 -2.799 -19.953 1 51.84 74 ALA B N 1
ATOM 2554 C CA . ALA B 1 74 ? 16.641 -2.1 -19.656 1 51.84 74 ALA B CA 1
ATOM 2555 C C . ALA B 1 74 ? 15.789 -1.919 -20.906 1 51.84 74 ALA B C 1
ATOM 2557 O O . ALA B 1 74 ? 16.281 -1.418 -21.922 1 51.84 74 ALA B O 1
ATOM 2558 N N . MET B 1 75 ? 14.938 -2.742 -21.125 1 58.97 75 MET B N 1
ATOM 2559 C CA . MET B 1 75 ? 13.914 -2.523 -22.141 1 58.97 75 MET B CA 1
ATOM 2560 C C . MET B 1 75 ? 13.359 -1.106 -22.062 1 58.97 75 MET B C 1
ATOM 2562 O O . MET B 1 75 ? 13.297 -0.521 -20.969 1 58.97 75 MET B O 1
ATOM 2566 N N . ASP B 1 76 ? 13.391 -0.523 -23.172 1 81.75 76 ASP B N 1
ATOM 2567 C CA . ASP B 1 76 ? 12.523 0.648 -23.219 1 81.75 76 ASP B CA 1
ATOM 2568 C C . ASP B 1 76 ? 11.242 0.421 -22.422 1 81.75 76 ASP B C 1
ATOM 2570 O O . ASP B 1 76 ? 10.68 -0.677 -22.438 1 81.75 76 ASP B O 1
ATOM 2574 N N . GLN B 1 77 ? 10.961 1.253 -21.5 1 81.94 77 GLN B N 1
ATOM 2575 C CA . GLN B 1 77 ? 9.797 1.121 -20.625 1 81.94 77 GLN B CA 1
ATOM 2576 C C . GLN B 1 77 ? 8.578 0.646 -21.406 1 81.94 77 GLN B C 1
ATOM 2578 O O . GLN B 1 77 ? 7.805 -0.181 -20.922 1 81.94 77 GLN B O 1
ATOM 2583 N N . ALA B 1 78 ? 8.477 1.157 -22.578 1 85.81 78 ALA B N 1
ATOM 2584 C CA . ALA B 1 78 ? 7.348 0.764 -23.406 1 85.81 78 ALA B CA 1
ATOM 2585 C C . ALA B 1 78 ? 7.43 -0.713 -23.781 1 85.81 78 ALA B C 1
ATOM 2587 O O . ALA B 1 78 ? 6.414 -1.412 -23.797 1 85.81 78 ALA B O 1
ATOM 2588 N N . GLU B 1 79 ? 8.633 -1.176 -24.141 1 89.69 79 GLU B N 1
ATOM 2589 C CA . GLU B 1 79 ? 8.844 -2.58 -24.484 1 89.69 79 GLU B CA 1
ATOM 2590 C C . GLU B 1 79 ? 8.609 -3.48 -23.266 1 89.69 79 GLU B C 1
ATOM 2592 O O . GLU B 1 79 ? 7.996 -4.543 -23.391 1 89.69 79 GLU B O 1
ATOM 2597 N N . TYR B 1 80 ? 9.109 -2.994 -22.188 1 89.81 80 TYR B N 1
ATOM 2598 C CA . TYR B 1 80 ? 8.906 -3.742 -20.953 1 89.81 80 TYR B CA 1
ATOM 2599 C C . TYR B 1 80 ? 7.422 -3.844 -20.609 1 89.81 80 TYR B C 1
ATOM 2601 O O . TYR B 1 80 ? 6.938 -4.914 -20.234 1 89.81 80 TYR B O 1
ATOM 2609 N N . ASP B 1 81 ? 6.699 -2.768 -20.781 1 91.38 81 ASP B N 1
ATOM 2610 C CA . ASP B 1 81 ? 5.262 -2.74 -20.5 1 91.38 81 ASP B CA 1
ATOM 2611 C C . ASP B 1 81 ? 4.516 -3.703 -21.422 1 91.38 81 ASP B C 1
ATOM 2613 O O . ASP B 1 81 ? 3.633 -4.441 -20.969 1 91.38 81 ASP B O 1
ATOM 2617 N N . ALA B 1 82 ? 4.867 -3.684 -22.688 1 93.25 82 ALA B N 1
ATOM 2618 C CA . ALA B 1 82 ? 4.223 -4.574 -23.656 1 93.25 82 ALA B CA 1
ATOM 2619 C C . ALA B 1 82 ? 4.5 -6.039 -23.312 1 93.25 82 ALA B C 1
ATOM 2621 O O . ALA B 1 82 ? 3.598 -6.875 -23.375 1 93.25 82 ALA B O 1
ATOM 2622 N N . TRP B 1 83 ? 5.715 -6.297 -23 1 94.5 83 TRP B N 1
ATOM 2623 C CA . TRP B 1 83 ? 6.121 -7.648 -22.609 1 94.5 83 TRP B CA 1
ATOM 2624 C C . TRP B 1 83 ? 5.352 -8.117 -21.391 1 94.5 83 TRP B C 1
ATOM 2626 O O . TRP B 1 83 ? 4.855 -9.25 -21.344 1 94.5 83 TRP B O 1
ATOM 2636 N N . GLN B 1 84 ? 5.234 -7.289 -20.406 1 94.88 84 GLN B N 1
ATOM 2637 C CA . GLN B 1 84 ? 4.516 -7.621 -19.172 1 94.88 84 GLN B CA 1
ATOM 2638 C C . GLN B 1 84 ? 3.045 -7.914 -19.453 1 94.88 84 GLN B C 1
ATOM 2640 O O . GLN B 1 84 ? 2.48 -8.867 -18.906 1 94.88 84 GLN B O 1
ATOM 2645 N N . ARG B 1 85 ? 2.43 -7.117 -20.328 1 96.62 85 ARG B N 1
ATOM 2646 C CA . ARG B 1 85 ? 1.026 -7.328 -20.656 1 96.62 85 ARG B CA 1
ATOM 2647 C C . ARG B 1 85 ? 0.83 -8.656 -21.375 1 96.62 85 ARG B C 1
ATOM 2649 O O . ARG B 1 85 ? -0.164 -9.352 -21.156 1 96.62 85 ARG B O 1
ATOM 2656 N N . GLU B 1 86 ? 1.773 -8.961 -22.219 1 97.31 86 GLU B N 1
ATOM 2657 C CA . GLU B 1 86 ? 1.709 -10.25 -22.906 1 97.31 86 GLU B CA 1
ATOM 2658 C C . GLU B 1 86 ? 1.828 -11.406 -21.922 1 97.31 86 GLU B C 1
ATOM 2660 O O . GLU B 1 86 ? 1.079 -12.383 -22 1 97.31 86 GLU B O 1
ATOM 2665 N N . ALA B 1 87 ? 2.719 -11.281 -21.016 1 98 87 ALA B N 1
ATOM 2666 C CA . ALA B 1 87 ? 2.908 -12.312 -20 1 98 87 ALA B CA 1
ATOM 2667 C C . ALA B 1 87 ? 1.658 -12.469 -19.141 1 98 87 ALA B C 1
ATOM 2669 O O . ALA B 1 87 ? 1.215 -13.586 -18.875 1 98 87 ALA B O 1
ATOM 2670 N N . LEU B 1 88 ? 1.111 -11.359 -18.75 1 98.44 88 LEU B N 1
ATOM 2671 C CA . LEU B 1 88 ? -0.087 -11.367 -17.906 1 98.44 88 LEU B CA 1
ATOM 2672 C C . LEU B 1 88 ? -1.262 -11.992 -18.656 1 98.44 88 LEU B C 1
ATOM 2674 O O . LEU B 1 88 ? -2.07 -12.711 -18.062 1 98.44 88 LEU B O 1
ATOM 2678 N N . ALA B 1 89 ? -1.354 -11.734 -19.938 1 98.62 89 ALA B N 1
ATOM 2679 C CA . ALA B 1 89 ? -2.424 -12.312 -20.75 1 98.62 89 ALA B CA 1
ATOM 2680 C C . ALA B 1 89 ? -2.324 -13.836 -20.781 1 98.62 89 ALA B C 1
ATOM 2682 O O . ALA B 1 89 ? -3.334 -14.531 -20.672 1 98.62 89 ALA B O 1
ATOM 2683 N N . GLU B 1 90 ? -1.124 -14.336 -20.969 1 9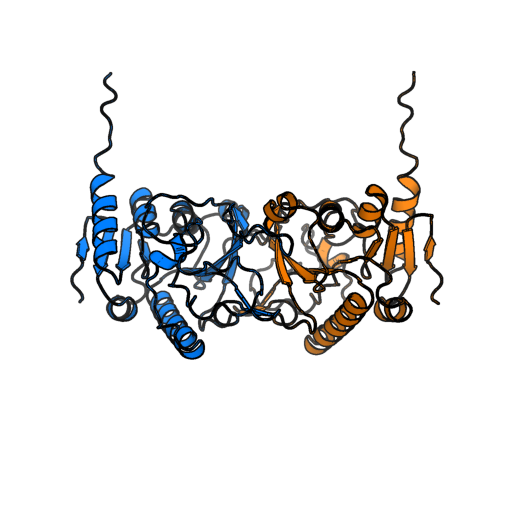8.81 90 GLU B N 1
ATOM 2684 C CA . GLU B 1 90 ? -0.923 -15.781 -20.953 1 98.81 90 GLU B CA 1
ATOM 2685 C C . GLU B 1 90 ? -1.234 -16.375 -19.578 1 98.81 90 GLU B C 1
ATOM 2687 O O . GLU B 1 90 ? -1.888 -17.422 -19.484 1 98.81 90 GLU B O 1
ATOM 2692 N N . MET B 1 91 ? -0.772 -15.727 -18.484 1 98.88 91 MET B N 1
ATOM 2693 C CA . MET B 1 91 ? -1.084 -16.188 -17.141 1 98.88 91 MET B CA 1
ATOM 2694 C C . MET B 1 91 ? -2.592 -16.25 -16.922 1 98.88 91 MET B C 1
ATOM 2696 O O . MET B 1 91 ? -3.092 -17.219 -16.344 1 98.88 91 MET B O 1
ATOM 2700 N N . TRP B 1 92 ? -3.221 -15.219 -17.406 1 98.81 92 TRP B N 1
ATOM 2701 C CA . TRP B 1 92 ? -4.668 -15.117 -17.266 1 98.81 92 TRP B CA 1
ATOM 2702 C C . TRP B 1 92 ? -5.371 -16.25 -18 1 98.81 92 TRP B C 1
ATOM 2704 O O . TRP B 1 92 ? -6.312 -16.844 -17.484 1 98.81 92 TRP B O 1
ATOM 2714 N N . ARG B 1 93 ? -4.918 -16.516 -19.203 1 98.81 93 ARG B N 1
ATOM 2715 C CA . ARG B 1 93 ? -5.473 -17.609 -20.016 1 98.81 93 ARG B CA 1
ATOM 2716 C C . ARG B 1 93 ? -5.285 -18.953 -19.312 1 98.81 93 ARG B C 1
ATOM 2718 O O . ARG B 1 93 ? -6.191 -19.781 -19.312 1 98.81 93 ARG B O 1
ATOM 2725 N N . ILE B 1 94 ? -4.188 -19.172 -18.703 1 98.88 94 ILE B N 1
ATOM 2726 C CA . ILE B 1 94 ? -3.779 -20.453 -18.141 1 98.88 94 ILE B CA 1
ATOM 2727 C C . ILE B 1 94 ? -4.445 -20.656 -16.781 1 98.88 94 ILE B C 1
ATOM 2729 O O . ILE B 1 94 ? -4.766 -21.781 -16.406 1 98.88 94 ILE B O 1
ATOM 2733 N N . ALA B 1 95 ? -4.691 -19.594 -16 1 98.88 95 ALA B N 1
ATOM 2734 C CA . ALA B 1 95 ? -5.281 -19.656 -14.664 1 98.88 95 ALA B CA 1
ATOM 2735 C C . ALA B 1 95 ? -6.793 -19.875 -14.742 1 98.88 95 ALA B C 1
ATOM 2737 O O . ALA B 1 95 ? -7.488 -19.156 -15.469 1 98.88 95 ALA B O 1
ATOM 2738 N N . ARG B 1 96 ? -7.246 -20.766 -13.984 1 98.81 96 ARG B N 1
ATOM 2739 C CA . ARG B 1 96 ? -8.688 -21 -13.914 1 98.81 96 ARG B CA 1
ATOM 2740 C C . ARG B 1 96 ? -9.352 -19.984 -12.984 1 98.81 96 ARG B C 1
ATOM 2742 O O . ARG B 1 96 ? -10.484 -19.562 -13.227 1 98.81 96 ARG B O 1
ATOM 2749 N N . LEU B 1 97 ? -8.625 -19.594 -11.93 1 98.69 97 LEU B N 1
ATOM 2750 C CA . LEU B 1 97 ? -9.281 -18.828 -10.875 1 98.69 97 LEU B CA 1
ATOM 2751 C C . LEU B 1 97 ? -8.664 -17.438 -10.742 1 98.69 97 LEU B C 1
ATOM 2753 O O . LEU B 1 97 ? -9.375 -16.438 -10.68 1 98.69 97 LEU B O 1
ATOM 2757 N N . ALA B 1 98 ? -7.289 -17.375 -10.664 1 98.88 98 ALA B N 1
ATOM 2758 C CA . ALA B 1 98 ? -6.73 -16.078 -10.305 1 98.88 98 ALA B CA 1
ATOM 2759 C C . ALA B 1 98 ? -5.242 -16.016 -10.625 1 98.88 98 ALA B C 1
ATOM 2761 O O . ALA B 1 98 ? -4.594 -17.047 -10.82 1 98.88 98 ALA B O 1
ATOM 2762 N N . VAL B 1 99 ? -4.703 -14.828 -10.734 1 98.88 99 VAL B N 1
ATOM 2763 C CA . VAL B 1 99 ? -3.281 -14.516 -10.836 1 98.88 99 VAL B CA 1
ATOM 2764 C C . VAL B 1 99 ? -2.873 -13.578 -9.703 1 98.88 99 VAL B C 1
ATOM 2766 O O . VAL B 1 99 ? -3.477 -12.523 -9.516 1 98.88 99 VAL B O 1
ATOM 2769 N N . PHE B 1 100 ? -1.946 -14.008 -8.883 1 98.88 100 PHE B N 1
ATOM 2770 C CA . PHE B 1 100 ? -1.254 -13.148 -7.93 1 98.88 100 PHE B CA 1
ATOM 2771 C C . PHE B 1 100 ? 0.098 -12.711 -8.477 1 98.88 100 PHE B C 1
ATOM 2773 O O . PHE B 1 100 ? 0.987 -13.539 -8.688 1 98.88 100 PHE B O 1
ATOM 2780 N N . TYR B 1 101 ? 0.256 -11.438 -8.695 1 98.12 101 TYR B N 1
ATOM 2781 C CA . TYR B 1 101 ? 1.402 -10.859 -9.391 1 98.12 101 TYR B CA 1
ATOM 2782 C C . TYR B 1 101 ? 2.115 -9.844 -8.516 1 98.12 101 TYR B C 1
ATOM 2784 O O . TYR B 1 101 ? 1.651 -8.711 -8.367 1 98.12 101 TYR B O 1
ATOM 2792 N N . ASN B 1 102 ? 3.23 -10.273 -7.938 1 96.69 102 ASN B N 1
ATOM 2793 C CA . ASN B 1 102 ? 4.012 -9.375 -7.09 1 96.69 102 ASN B CA 1
ATOM 2794 C C . ASN B 1 102 ? 4.871 -8.43 -7.922 1 96.69 102 ASN B C 1
ATOM 2796 O O . ASN B 1 102 ? 5.539 -8.852 -8.867 1 96.69 102 ASN B O 1
ATOM 2800 N N . HIS B 1 103 ? 4.816 -7.199 -7.613 1 93.19 103 HIS B N 1
ATOM 2801 C CA . HIS B 1 103 ? 5.598 -6.148 -8.258 1 93.19 103 HIS B CA 1
ATOM 2802 C C . HIS B 1 103 ? 5.832 -4.977 -7.312 1 93.19 103 HIS B C 1
ATOM 2804 O O . HIS B 1 103 ? 5.336 -4.973 -6.184 1 93.19 103 HIS B O 1
ATOM 2810 N N . ARG B 1 104 ? 6.637 -4.109 -7.625 1 87.19 104 ARG B N 1
ATOM 2811 C CA . ARG B 1 104 ? 6.926 -2.969 -6.762 1 87.19 104 ARG B CA 1
ATOM 2812 C C . ARG B 1 104 ? 6.73 -1.654 -7.508 1 87.19 104 ARG B C 1
ATOM 2814 O O . ARG B 1 104 ? 6.992 -1.572 -8.711 1 87.19 104 ARG B O 1
ATOM 2821 N N . PRO B 1 105 ? 6.172 -0.662 -6.77 1 80.25 105 PRO B N 1
ATOM 2822 C CA . PRO B 1 105 ? 6.125 0.68 -7.359 1 80.25 105 PRO B CA 1
ATOM 2823 C C . PRO B 1 105 ? 7.492 1.364 -7.367 1 80.25 105 PRO B C 1
ATOM 2825 O O . PRO B 1 105 ? 8.43 0.895 -6.711 1 80.25 105 PRO B O 1
ATOM 2828 N N . ARG B 1 106 ? 7.586 2.336 -8.234 1 76.56 106 ARG B N 1
ATOM 2829 C CA . ARG B 1 106 ? 8.781 3.174 -8.281 1 76.56 106 ARG B CA 1
ATOM 2830 C C . ARG B 1 106 ? 8.414 4.652 -8.195 1 76.56 106 ARG B C 1
ATOM 2832 O O . ARG B 1 106 ? 7.344 5.059 -8.656 1 76.56 106 ARG B O 1
ATOM 2839 N N . VAL B 1 107 ? 9.18 5.344 -7.43 1 72.38 107 VAL B N 1
ATOM 2840 C CA . VAL B 1 107 ? 9.062 6.797 -7.48 1 72.38 107 VAL B CA 1
ATOM 2841 C C . VAL B 1 107 ? 10.164 7.375 -8.367 1 72.38 107 VAL B C 1
ATOM 2843 O O . VAL B 1 107 ? 11.352 7.145 -8.125 1 72.38 107 VAL B O 1
ATOM 2846 N N . GLU B 1 108 ? 9.805 7.949 -9.461 1 72 108 GLU B N 1
ATOM 2847 C CA . GLU B 1 108 ? 10.727 8.586 -10.398 1 72 108 GLU B CA 1
ATOM 2848 C C . GLU B 1 108 ? 10.383 10.055 -10.594 1 72 108 GLU B C 1
ATOM 2850 O O . GLU B 1 108 ? 9.266 10.391 -11 1 72 108 GLU B O 1
ATOM 2855 N N . HIS B 1 109 ? 11.305 10.961 -10.297 1 74.81 109 HIS B N 1
ATOM 2856 C CA . HIS B 1 109 ? 11.148 12.398 -10.492 1 74.81 109 HIS B CA 1
ATOM 2857 C C . HIS B 1 109 ? 9.914 12.922 -9.766 1 74.81 109 HIS B C 1
ATOM 2859 O O . HIS B 1 109 ? 9.125 13.68 -10.336 1 74.81 109 HIS B O 1
ATOM 2865 N N . GLY B 1 110 ? 9.68 12.406 -8.625 1 74.38 110 GLY B N 1
ATOM 2866 C CA . GLY B 1 110 ? 8.609 12.922 -7.781 1 74.38 110 GLY B CA 1
ATOM 2867 C C . GLY B 1 110 ? 7.246 12.359 -8.141 1 74.38 110 GLY B C 1
ATOM 2868 O O . GLY B 1 110 ? 6.219 12.898 -7.719 1 74.38 110 GLY B O 1
ATOM 2869 N N . ARG B 1 111 ? 7.258 11.328 -8.977 1 77.5 111 ARG B N 1
ATOM 2870 C CA . ARG B 1 111 ? 6.012 10.695 -9.383 1 77.5 111 ARG B CA 1
ATOM 2871 C C . ARG B 1 111 ? 6.031 9.203 -9.078 1 77.5 111 ARG B C 1
ATOM 2873 O O . ARG B 1 111 ? 7.043 8.531 -9.289 1 77.5 111 ARG B O 1
ATOM 2880 N N . LEU B 1 112 ? 4.945 8.805 -8.469 1 81.19 112 LEU B N 1
ATOM 2881 C CA . LEU B 1 112 ? 4.777 7.371 -8.227 1 81.19 112 LEU B CA 1
ATOM 2882 C C . LEU B 1 112 ? 4.375 6.648 -9.508 1 81.19 112 LEU B C 1
ATOM 2884 O O . LEU B 1 112 ? 3.428 7.051 -10.188 1 81.19 112 LEU B O 1
ATOM 2888 N N . ARG B 1 113 ? 5.18 5.75 -9.836 1 81.06 113 ARG B N 1
ATOM 2889 C CA . ARG B 1 113 ? 4.898 4.93 -11.008 1 81.06 113 ARG B CA 1
ATOM 2890 C C . ARG B 1 113 ? 4.512 3.51 -10.609 1 81.06 113 ARG B C 1
ATOM 2892 O O . ARG B 1 113 ? 5.379 2.688 -10.305 1 81.06 113 ARG B O 1
ATOM 2899 N N . ASP B 1 114 ? 3.24 3.301 -10.656 1 87 114 ASP B N 1
ATOM 2900 C CA . ASP B 1 114 ? 2.762 1.938 -10.445 1 87 114 ASP B CA 1
ATOM 2901 C C . ASP B 1 114 ? 3.029 1.066 -11.672 1 87 114 ASP B C 1
ATOM 2903 O O . ASP B 1 114 ? 3.094 1.569 -12.797 1 87 114 ASP B O 1
ATOM 2907 N N . PRO B 1 115 ? 3.195 -0.202 -11.453 1 86.62 115 PRO B N 1
ATOM 2908 C CA . PRO B 1 115 ? 3.375 -1.093 -12.602 1 86.62 115 PRO B CA 1
ATOM 2909 C C . PRO B 1 115 ? 2.256 -0.958 -13.633 1 86.62 115 PRO B C 1
ATOM 2911 O O . PRO B 1 115 ? 1.077 -0.943 -13.273 1 86.62 115 PRO B O 1
ATOM 2914 N N . LEU B 1 116 ? 2.693 -0.658 -14.93 1 88.12 116 LEU B N 1
ATOM 2915 C CA . LEU B 1 116 ? 1.813 -0.567 -16.094 1 88.12 116 LEU B CA 1
ATOM 2916 C C . LEU B 1 116 ? 0.762 0.519 -15.891 1 88.12 116 LEU B C 1
ATOM 2918 O O . LEU B 1 116 ? -0.313 0.466 -16.484 1 88.12 116 LEU B O 1
ATOM 2922 N N . GLY B 1 117 ? 0.965 1.464 -14.898 1 83.62 117 GLY B N 1
ATOM 2923 C CA . GLY B 1 117 ? -0.015 2.5 -14.617 1 83.62 117 GLY B CA 1
ATOM 2924 C C . GLY B 1 117 ? -1.348 1.948 -14.148 1 83.62 117 GLY B C 1
ATOM 2925 O O . GLY B 1 117 ? -2.396 2.545 -14.398 1 83.62 117 GLY B O 1
ATOM 2926 N N . ASN B 1 118 ? -1.341 0.783 -13.641 1 86.31 118 ASN B N 1
ATOM 2927 C CA . ASN B 1 118 ? -2.504 0.047 -13.156 1 86.31 118 ASN B CA 1
ATOM 2928 C C . ASN B 1 118 ? -3.4 -0.402 -14.312 1 86.31 118 ASN B C 1
ATOM 2930 O O . ASN B 1 118 ? -4.57 -0.729 -14.102 1 86.31 118 ASN B O 1
ATOM 2934 N N . ASP B 1 119 ? -2.891 -0.315 -15.5 1 88.25 119 ASP B N 1
ATOM 2935 C CA . ASP B 1 119 ? -3.582 -0.859 -16.656 1 88.25 119 ASP B CA 1
ATOM 2936 C C . ASP B 1 119 ? -2.936 -2.162 -17.125 1 88.25 119 ASP B C 1
ATOM 2938 O O . ASP B 1 119 ? -2.086 -2.156 -18.016 1 88.25 119 ASP B O 1
ATOM 2942 N N . PHE B 1 120 ? -3.42 -3.25 -16.703 1 92.5 120 PHE B N 1
ATOM 2943 C CA . PHE B 1 120 ? -2.762 -4.539 -16.875 1 92.5 120 PHE B CA 1
ATOM 2944 C C . PHE B 1 120 ? -3.359 -5.309 -18.047 1 92.5 120 PHE B C 1
ATOM 2946 O O . PHE B 1 120 ? -2.795 -6.312 -18.484 1 92.5 120 PHE B O 1
ATOM 2953 N N . GLY B 1 121 ? -4.48 -4.883 -18.578 1 92.31 121 GLY B N 1
ATOM 2954 C CA . GLY B 1 121 ? -5.145 -5.57 -19.672 1 92.31 121 GLY B CA 1
ATOM 2955 C C . GLY B 1 121 ? -6.062 -6.684 -19.203 1 92.31 121 GLY B C 1
ATOM 2956 O O . GLY B 1 121 ? -6.73 -7.328 -20.016 1 92.31 121 GLY B O 1
ATOM 2957 N N . ILE B 1 122 ? -6.016 -6.984 -17.969 1 95 122 ILE B N 1
ATOM 2958 C CA . ILE B 1 122 ? -6.898 -7.957 -17.344 1 95 122 ILE B CA 1
ATOM 2959 C C . ILE B 1 122 ? -7.512 -7.363 -16.078 1 95 122 ILE B C 1
ATOM 2961 O O . ILE B 1 122 ? -6.973 -6.406 -15.508 1 95 122 ILE B O 1
ATOM 2965 N N . PRO B 1 123 ? -8.617 -7.848 -15.602 1 92.69 123 PRO B N 1
ATOM 2966 C CA . PRO B 1 123 ? -9.328 -7.203 -14.5 1 92.69 123 PRO B CA 1
ATOM 2967 C C . PRO B 1 123 ? -8.625 -7.379 -13.156 1 92.69 123 PRO B C 1
ATOM 2969 O O . PRO B 1 123 ? -8.406 -8.508 -12.711 1 92.69 123 PRO B O 1
ATOM 2972 N N . LEU B 1 124 ? -8.398 -6.312 -12.57 1 94.81 124 LEU B N 1
ATOM 2973 C CA . LEU B 1 124 ? -7.809 -6.289 -11.234 1 94.81 124 LEU B CA 1
ATOM 2974 C C . LEU B 1 124 ? -8.891 -6.301 -10.156 1 94.81 124 LEU B C 1
ATOM 2976 O O . LEU B 1 124 ? -9.812 -5.48 -10.188 1 94.81 124 LEU B O 1
ATOM 2980 N N . ARG B 1 125 ? -8.758 -7.266 -9.312 1 94.25 125 ARG B N 1
ATOM 2981 C CA . ARG B 1 125 ? -9.719 -7.336 -8.211 1 94.25 125 ARG B CA 1
ATOM 2982 C C . ARG B 1 125 ? -9.234 -6.523 -7.016 1 94.25 125 ARG B C 1
ATOM 2984 O O . ARG B 1 125 ? -10.023 -5.824 -6.375 1 94.25 125 ARG B O 1
ATOM 2991 N N . GLN B 1 126 ? -7.965 -6.582 -6.805 1 93.88 126 GLN B N 1
ATOM 2992 C CA . GLN B 1 126 ? -7.477 -5.957 -5.582 1 93.88 126 GLN B CA 1
ATOM 2993 C C . GLN B 1 126 ? -5.957 -5.801 -5.613 1 93.88 126 GLN B C 1
ATOM 2995 O O . GLN B 1 126 ? -5.258 -6.621 -6.207 1 93.88 126 GLN B O 1
ATOM 3000 N N . ARG B 1 127 ? -5.52 -4.73 -5.016 1 95 127 ARG B N 1
ATOM 3001 C CA . ARG B 1 127 ? -4.098 -4.59 -4.707 1 95 127 ARG B CA 1
ATOM 3002 C C . ARG B 1 127 ? -3.816 -4.953 -3.252 1 95 127 ARG B C 1
ATOM 3004 O O . ARG B 1 127 ? -4.359 -4.328 -2.336 1 95 127 ARG B O 1
ATOM 3011 N N . ILE B 1 128 ? -3.047 -5.961 -3.043 1 96.75 128 ILE B N 1
ATOM 3012 C CA . ILE B 1 128 ? -2.625 -6.402 -1.719 1 96.75 128 ILE B CA 1
ATOM 3013 C C . ILE B 1 128 ? -1.233 -5.855 -1.41 1 96.75 128 ILE B C 1
ATOM 3015 O O . ILE B 1 128 ? -0.359 -5.836 -2.281 1 96.75 128 ILE B O 1
ATOM 3019 N N . ILE B 1 129 ? -1.049 -5.367 -0.21 1 96.62 129 ILE B N 1
ATOM 3020 C CA . ILE B 1 129 ? 0.25 -4.863 0.224 1 96.62 129 ILE B CA 1
ATOM 3021 C C . ILE B 1 129 ? 1.028 -5.977 0.922 1 96.62 129 ILE B C 1
ATOM 3023 O O . ILE B 1 129 ? 0.526 -6.598 1.86 1 96.62 129 ILE B O 1
ATOM 3027 N N . TRP B 1 130 ? 2.205 -6.246 0.422 1 96.69 130 TRP B N 1
ATOM 3028 C CA . TRP B 1 130 ? 3.15 -7.121 1.107 1 96.69 130 TRP B CA 1
ATOM 3029 C C . TRP B 1 130 ? 4.18 -6.309 1.885 1 96.69 130 TRP B C 1
ATOM 3031 O O . TRP B 1 130 ? 5.016 -5.621 1.29 1 96.69 130 TRP B O 1
ATOM 3041 N N . ASN B 1 131 ? 4.066 -6.27 3.162 1 95.25 131 ASN B N 1
ATOM 3042 C CA . ASN B 1 131 ? 5.074 -5.684 4.039 1 95.25 131 ASN B CA 1
ATOM 3043 C C . ASN B 1 131 ? 6.23 -6.645 4.293 1 95.25 131 ASN B C 1
ATOM 3045 O O . ASN B 1 131 ? 6.082 -7.609 5.047 1 95.25 131 ASN B O 1
ATOM 3049 N N . ARG B 1 132 ? 7.309 -6.379 3.719 1 91.12 132 ARG B N 1
ATOM 3050 C CA . ARG B 1 132 ? 8.477 -7.262 3.779 1 91.12 132 ARG B CA 1
ATOM 3051 C C . ARG B 1 132 ? 9.148 -7.18 5.145 1 91.12 132 ARG B C 1
ATOM 3053 O O . ARG B 1 132 ? 9.961 -8.039 5.488 1 91.12 132 ARG B O 1
ATOM 3060 N N . GLY B 1 133 ? 8.828 -6.176 5.941 1 85.25 133 GLY B N 1
ATOM 3061 C CA . GLY B 1 133 ? 9.328 -6.035 7.301 1 85.25 133 GLY B CA 1
ATOM 3062 C C . GLY B 1 133 ? 10.734 -5.465 7.363 1 85.25 133 GLY B C 1
ATOM 3063 O O . GLY B 1 133 ? 11.195 -5.047 8.43 1 85.25 133 GLY B O 1
ATOM 3064 N N . THR B 1 134 ? 11.453 -5.547 6.262 1 78.56 134 THR B N 1
ATOM 3065 C CA . THR B 1 134 ? 12.82 -5.035 6.277 1 78.56 134 THR B CA 1
ATOM 3066 C C . THR B 1 134 ? 13.117 -4.238 5.012 1 78.56 134 THR B C 1
ATOM 3068 O O . THR B 1 134 ? 12.336 -4.27 4.059 1 78.56 134 THR B O 1
ATOM 3071 N N . GLY B 1 135 ? 14.07 -3.34 5.129 1 74.94 135 GLY B N 1
ATOM 3072 C CA . GLY B 1 135 ? 14.555 -2.543 4.016 1 74.94 135 GLY B CA 1
ATOM 3073 C C . GLY B 1 135 ? 15.953 -1.995 4.238 1 74.94 135 GLY B C 1
ATOM 3074 O O . GLY B 1 135 ? 16.406 -1.866 5.379 1 74.94 135 GLY B O 1
ATOM 3075 N N . ILE B 1 136 ? 16.594 -1.829 3.123 1 71.62 136 ILE B N 1
ATOM 3076 C CA . ILE B 1 136 ? 17.984 -1.436 3.254 1 71.62 136 ILE B CA 1
ATOM 3077 C C . ILE B 1 136 ? 18.141 0.046 2.92 1 71.62 136 ILE B C 1
ATOM 3079 O O . ILE B 1 136 ? 19.219 0.616 3.074 1 71.62 136 ILE B O 1
ATOM 3083 N N . ASP B 1 137 ? 17.047 0.667 2.559 1 78.75 137 ASP B N 1
ATOM 3084 C CA . ASP B 1 137 ? 17.141 2.049 2.096 1 78.75 137 ASP B CA 1
ATOM 3085 C C . ASP B 1 137 ? 16.859 3.029 3.229 1 78.75 137 ASP B C 1
ATOM 3087 O O . ASP B 1 137 ? 16.031 3.934 3.08 1 78.75 137 ASP B O 1
ATOM 3091 N N . VAL B 1 138 ? 17.641 2.902 4.348 1 83.5 138 VAL B N 1
ATOM 3092 C CA . VAL B 1 138 ? 17.469 3.826 5.469 1 83.5 138 VAL B CA 1
ATOM 3093 C C . VAL B 1 138 ? 18.188 5.141 5.16 1 83.5 138 VAL B C 1
ATOM 3095 O O . VAL B 1 138 ? 19.359 5.152 4.816 1 83.5 138 VAL B O 1
ATOM 3098 N N . ASN B 1 139 ? 17.453 6.215 5.191 1 89.19 139 ASN B N 1
ATOM 3099 C CA . ASN B 1 139 ? 17.953 7.566 4.957 1 89.19 139 ASN B CA 1
ATOM 3100 C C . ASN B 1 139 ? 17.047 8.617 5.602 1 89.19 139 ASN B C 1
ATOM 3102 O O . ASN B 1 139 ? 15.992 8.289 6.137 1 89.19 139 ASN B O 1
ATOM 3106 N N . LEU B 1 140 ? 17.484 9.805 5.594 1 94.56 140 LEU B N 1
ATOM 3107 C CA . LEU B 1 140 ? 16.734 10.836 6.312 1 94.56 140 LEU B CA 1
ATOM 3108 C C . LEU B 1 140 ? 15.695 11.477 5.414 1 94.56 140 LEU B C 1
ATOM 3110 O O . LEU B 1 140 ? 14.914 12.32 5.867 1 94.56 140 LEU B O 1
ATOM 3114 N N . ARG B 1 141 ? 15.555 11.07 4.203 1 93.38 141 ARG B N 1
ATOM 3115 C CA . ARG B 1 141 ? 14.656 11.734 3.258 1 93.38 141 ARG B CA 1
ATOM 3116 C C . ARG B 1 141 ? 13.312 11.031 3.197 1 93.38 141 ARG B C 1
ATOM 3118 O O . ARG B 1 141 ? 12.312 11.617 2.771 1 93.38 141 ARG B O 1
ATOM 3125 N N . ALA B 1 142 ? 13.352 9.75 3.506 1 93.5 142 ALA B N 1
ATOM 3126 C CA . ALA B 1 142 ? 12.133 8.961 3.357 1 93.5 142 ALA B CA 1
ATOM 3127 C C . ALA B 1 142 ? 12.094 7.809 4.359 1 93.5 142 ALA B C 1
ATOM 3129 O O . ALA B 1 142 ? 13.125 7.445 4.934 1 93.5 142 ALA B O 1
ATOM 3130 N N . PHE B 1 143 ? 10.898 7.363 4.59 1 95.5 143 PHE B N 1
ATOM 3131 C CA . PHE B 1 143 ? 10.758 6.121 5.336 1 95.5 143 PHE B CA 1
ATOM 3132 C C . PHE B 1 143 ? 11.266 4.938 4.52 1 95.5 143 PHE B C 1
ATOM 3134 O O . PHE B 1 143 ? 11.023 4.867 3.311 1 95.5 143 PHE B O 1
ATOM 3141 N N . CYS B 1 144 ? 11.961 4.082 5.207 1 93.88 144 CYS B N 1
ATOM 3142 C CA . CYS B 1 144 ? 12.5 2.908 4.531 1 93.88 144 CYS B CA 1
ATOM 3143 C C . CYS B 1 144 ? 11.398 2.137 3.812 1 93.88 144 CYS B C 1
ATOM 3145 O O . CYS B 1 144 ? 10.391 1.784 4.418 1 93.88 144 CYS B O 1
ATOM 3147 N N . THR B 1 145 ? 11.594 1.89 2.512 1 90.5 145 THR B N 1
ATOM 3148 C CA . THR B 1 145 ? 10.578 1.206 1.718 1 90.5 145 THR B CA 1
ATOM 3149 C C . THR B 1 145 ? 10.508 -0.274 2.082 1 90.5 145 THR B C 1
ATOM 3151 O O . THR B 1 145 ? 11.5 -0.997 1.947 1 90.5 145 THR B O 1
ATOM 3154 N N . ARG B 1 146 ? 9.305 -0.704 2.51 1 91.38 146 ARG B N 1
ATOM 3155 C CA . ARG B 1 146 ? 9.102 -2.086 2.934 1 91.38 146 ARG B CA 1
ATOM 3156 C C . ARG B 1 146 ? 7.914 -2.711 2.211 1 91.38 146 ARG B C 1
ATOM 3158 O O . ARG B 1 146 ? 7.789 -3.936 2.156 1 91.38 146 ARG B O 1
ATOM 3165 N N . GLY B 1 147 ? 7.086 -1.883 1.736 1 91.69 147 GLY B N 1
ATOM 3166 C CA . GLY B 1 147 ? 5.871 -2.371 1.1 1 91.69 147 GLY B CA 1
ATOM 3167 C C . GLY B 1 147 ? 6.055 -2.676 -0.375 1 91.69 147 GLY B C 1
ATOM 3168 O O . GLY B 1 147 ? 6.59 -1.854 -1.123 1 91.69 147 GLY B O 1
ATOM 3169 N N . GLU B 1 148 ? 5.672 -3.857 -0.815 1 92.81 148 GLU B N 1
ATOM 3170 C CA . GLU B 1 148 ? 5.477 -4.219 -2.217 1 92.81 148 GLU B CA 1
ATOM 3171 C C . GLU B 1 148 ? 4.02 -4.57 -2.498 1 92.81 148 GLU B C 1
ATOM 3173 O O . GLU B 1 148 ? 3.188 -4.57 -1.588 1 92.81 148 GLU B O 1
ATOM 3178 N N . TYR B 1 149 ? 3.719 -4.715 -3.781 1 94.94 149 TYR B N 1
ATOM 3179 C CA . TYR B 1 149 ? 2.328 -4.941 -4.152 1 94.94 149 TYR B CA 1
ATOM 3180 C C . TYR B 1 149 ? 2.135 -6.348 -4.715 1 94.94 149 TYR B C 1
ATOM 3182 O O . TYR B 1 149 ? 2.979 -6.844 -5.465 1 94.94 149 TYR B O 1
ATOM 3190 N N . VAL B 1 150 ? 1.126 -6.969 -4.273 1 97.38 150 VAL B N 1
ATOM 3191 C CA . VAL B 1 150 ? 0.618 -8.172 -4.926 1 97.38 150 VAL B CA 1
ATOM 3192 C C . VAL B 1 150 ? -0.7 -7.859 -5.629 1 97.38 150 VAL B C 1
ATOM 3194 O O . VAL B 1 150 ? -1.728 -7.656 -4.977 1 97.38 150 VAL B O 1
ATOM 3197 N N . TYR B 1 151 ? -0.619 -7.789 -6.941 1 96.94 151 TYR B N 1
ATOM 3198 C CA . TYR B 1 151 ? -1.831 -7.57 -7.723 1 96.94 151 TYR B CA 1
ATOM 3199 C C . TYR B 1 151 ? -2.637 -8.859 -7.855 1 96.94 151 TYR B C 1
ATOM 3201 O O . TYR B 1 151 ? -2.145 -9.852 -8.391 1 96.94 151 TYR B O 1
ATOM 3209 N N . PHE B 1 152 ? -3.893 -8.789 -7.309 1 97.94 152 PHE B N 1
ATOM 3210 C CA . PHE B 1 152 ? -4.82 -9.914 -7.305 1 97.94 152 PHE B CA 1
ATOM 3211 C C . PHE B 1 152 ? -5.828 -9.789 -8.438 1 97.94 152 PHE B C 1
ATOM 3213 O O . PHE B 1 152 ? -6.777 -9.008 -8.352 1 97.94 152 PHE B O 1
ATOM 3220 N N . PHE B 1 153 ? -5.547 -10.508 -9.531 1 97.94 153 PHE B N 1
ATOM 3221 C CA . PHE B 1 153 ? -6.48 -10.633 -10.648 1 97.94 153 PHE B CA 1
ATOM 3222 C C . PHE B 1 153 ? -7.359 -11.867 -10.484 1 97.94 153 PHE B C 1
ATOM 3224 O O . PHE B 1 153 ? -6.855 -12.969 -10.273 1 97.94 153 PHE B O 1
ATOM 3231 N N . ALA B 1 154 ? -8.625 -11.695 -10.633 1 97.62 154 ALA B N 1
ATOM 3232 C CA . ALA B 1 154 ? -9.492 -12.82 -10.305 1 97.62 154 ALA B CA 1
ATOM 3233 C C . ALA B 1 154 ? -10.617 -12.961 -11.336 1 97.62 154 ALA B C 1
ATOM 3235 O O . ALA B 1 154 ? -11.211 -11.969 -11.758 1 97.62 154 ALA B O 1
ATOM 3236 N N . LYS B 1 155 ? -10.805 -14.242 -11.727 1 97.75 155 LYS B N 1
ATOM 3237 C CA . LYS B 1 155 ? -12 -14.578 -12.508 1 97.75 155 LYS B CA 1
ATOM 3238 C C . LYS B 1 155 ? -13.258 -14.445 -11.656 1 97.75 155 LYS B C 1
ATOM 3240 O O . LYS B 1 155 ? -13.195 -14.445 -10.43 1 97.75 155 LYS B O 1
ATOM 3245 N N . PRO B 1 156 ? -14.406 -14.227 -12.297 1 94.62 156 PRO B N 1
ATOM 3246 C CA . PRO B 1 156 ? -15.656 -14.062 -11.547 1 94.62 156 PRO B CA 1
ATOM 3247 C C . PRO B 1 156 ? -15.922 -15.227 -10.594 1 94.62 156 PRO B C 1
ATOM 3249 O O . PRO B 1 156 ? -16.484 -15.023 -9.516 1 94.62 156 PRO B O 1
ATOM 3252 N N . GLU B 1 157 ? -15.469 -16.406 -10.875 1 96.38 157 GLU B N 1
ATOM 3253 C CA . GLU B 1 157 ? -15.766 -17.594 -10.094 1 96.38 157 GLU B CA 1
ATOM 3254 C C . GLU B 1 157 ? -14.836 -17.719 -8.898 1 96.38 157 GLU B C 1
ATOM 3256 O O . GLU B 1 157 ? -15.078 -18.516 -7.988 1 96.38 157 GLU B O 1
ATOM 3261 N N . MET B 1 158 ? -13.805 -16.969 -8.891 1 97.94 158 MET B N 1
ATOM 3262 C CA . MET B 1 158 ? -12.844 -17.047 -7.789 1 97.94 158 MET B CA 1
ATOM 3263 C C . MET B 1 158 ? -13.492 -16.656 -6.469 1 97.94 158 MET B C 1
ATOM 3265 O O . MET B 1 158 ? -14.141 -15.602 -6.379 1 97.94 158 MET B O 1
ATOM 3269 N N . ARG B 1 159 ? -13.328 -17.531 -5.418 1 98.19 159 ARG B N 1
ATOM 3270 C CA . ARG B 1 159 ? -13.742 -17.266 -4.047 1 98.19 159 ARG B CA 1
ATOM 3271 C C . ARG B 1 159 ? -12.656 -17.656 -3.055 1 98.19 159 ARG B C 1
ATOM 3273 O O . ARG B 1 159 ? -11.984 -18.688 -3.232 1 98.19 159 ARG B O 1
ATOM 3280 N N . LEU B 1 160 ? -12.547 -16.797 -2.062 1 98.44 160 LEU B N 1
ATOM 3281 C CA . LEU B 1 160 ? -11.719 -17.219 -0.931 1 98.44 160 LEU B CA 1
ATOM 3282 C C . LEU B 1 160 ? -12.367 -18.375 -0.188 1 98.44 160 LEU B C 1
ATOM 3284 O O . LEU B 1 160 ? -13.586 -18.547 -0.223 1 98.44 160 LEU B O 1
ATOM 3288 N N . VAL B 1 161 ? -11.594 -19.141 0.511 1 98.38 161 VAL B N 1
ATOM 3289 C CA . VAL B 1 161 ? -12.062 -20.406 1.064 1 98.38 161 VAL B CA 1
ATOM 3290 C C . VAL B 1 161 ? -13 -20.141 2.24 1 98.38 161 VAL B C 1
ATOM 3292 O O . VAL B 1 161 ? -13.797 -21.016 2.613 1 98.38 161 VAL B O 1
ATOM 3295 N N . SER B 1 162 ? -12.852 -18.969 2.895 1 97.75 162 SER B N 1
ATOM 3296 C CA . SER B 1 162 ? -13.688 -18.656 4.047 1 97.75 162 SER B CA 1
ATOM 3297 C C . SER B 1 162 ? -13.688 -17.156 4.344 1 97.75 162 SER B C 1
ATOM 3299 O O . SER B 1 162 ? -12.836 -16.422 3.84 1 97.75 162 SER B O 1
ATOM 3301 N N . HIS B 1 163 ? -14.57 -16.75 5.176 1 95.62 163 HIS B N 1
ATOM 3302 C CA . HIS B 1 163 ? -14.625 -15.367 5.637 1 95.62 163 HIS B CA 1
ATOM 3303 C C . HIS B 1 163 ? -13.438 -15.039 6.539 1 95.62 163 HIS B C 1
ATOM 3305 O O . HIS B 1 163 ? -12.969 -13.906 6.559 1 95.62 163 HIS B O 1
ATOM 3311 N N . ALA B 1 164 ? -13.039 -16.062 7.164 1 95.44 164 ALA B N 1
ATOM 3312 C CA . ALA B 1 164 ? -11.859 -15.875 8.008 1 95.44 164 ALA B CA 1
ATOM 3313 C C . ALA B 1 164 ? -10.641 -15.484 7.18 1 95.44 164 ALA B C 1
ATOM 3315 O O . ALA B 1 164 ? -9.836 -14.648 7.598 1 95.44 164 ALA B O 1
ATOM 3316 N N . VAL B 1 165 ? -10.516 -16.078 6.031 1 96.69 165 VAL B N 1
ATOM 3317 C CA . VAL B 1 165 ? -9.422 -15.75 5.121 1 96.69 165 VAL B CA 1
ATOM 3318 C C . VAL B 1 165 ? -9.57 -14.312 4.633 1 96.69 165 VAL B C 1
ATOM 3320 O O . VAL B 1 165 ? -8.586 -13.562 4.59 1 96.69 165 VAL B O 1
ATOM 3323 N N . SER B 1 166 ? -10.781 -13.906 4.281 1 95.56 166 SER B N 1
ATOM 3324 C CA . SER B 1 166 ? -11.031 -12.516 3.928 1 95.56 166 SER B CA 1
ATOM 3325 C C . SER B 1 166 ? -10.625 -11.578 5.059 1 95.56 166 SER B C 1
ATOM 3327 O O . SER B 1 166 ? -10.055 -10.516 4.812 1 95.56 166 SER B O 1
ATOM 3329 N N . GLY B 1 167 ? -10.859 -12.016 6.246 1 94.25 167 GLY B N 1
ATOM 3330 C CA . GLY B 1 167 ? -10.617 -11.219 7.441 1 94.25 167 GLY B CA 1
ATOM 3331 C C . GLY B 1 167 ? -9.148 -10.984 7.723 1 94.25 167 GLY B C 1
ATOM 3332 O O . GLY B 1 167 ? -8.789 -10.109 8.516 1 94.25 167 GLY B O 1
ATOM 3333 N N . MET B 1 168 ? -8.258 -11.75 6.992 1 93.56 168 MET B N 1
ATOM 3334 C CA . MET B 1 168 ? -6.82 -11.531 7.152 1 93.56 168 MET B CA 1
ATOM 3335 C C . MET B 1 168 ? -6.414 -10.172 6.598 1 93.56 168 MET B C 1
ATOM 3337 O O . MET B 1 168 ? -5.336 -9.664 6.91 1 93.56 168 MET B O 1
ATOM 3341 N N . GLY B 1 169 ? -7.254 -9.625 5.723 1 95.44 169 GLY B N 1
ATOM 3342 C CA . GLY B 1 169 ? -7.039 -8.281 5.211 1 95.44 169 GLY B CA 1
ATOM 3343 C C . GLY B 1 169 ? -6.082 -8.242 4.035 1 95.44 169 GLY B C 1
ATOM 3344 O O . GLY B 1 169 ? -5.574 -9.273 3.6 1 95.44 169 GLY B O 1
ATOM 3345 N N . ASP B 1 170 ? -5.84 -6.973 3.562 1 95.88 170 ASP B N 1
ATOM 3346 C CA . ASP B 1 170 ? -5.086 -6.801 2.324 1 95.88 170 ASP B CA 1
ATOM 3347 C C . ASP B 1 170 ? -3.697 -6.23 2.6 1 95.88 170 ASP B C 1
ATOM 3349 O O . ASP B 1 170 ? -3.041 -5.711 1.693 1 95.88 170 ASP B O 1
ATOM 3353 N N . VAL B 1 171 ? -3.273 -6.176 3.793 1 97 171 VAL B N 1
ATOM 3354 C CA . VAL B 1 171 ? -1.896 -5.871 4.164 1 97 171 VAL B CA 1
ATOM 3355 C C . VAL B 1 171 ? -1.26 -7.09 4.836 1 97 171 VAL B C 1
ATOM 3357 O O . VAL B 1 171 ? -1.623 -7.445 5.957 1 97 171 VAL B O 1
ATOM 3360 N N . TRP B 1 172 ? -0.348 -7.727 4.152 1 97.5 172 TRP B N 1
ATOM 3361 C CA . TRP B 1 172 ? 0.249 -8.977 4.598 1 97.5 172 TRP B CA 1
ATOM 3362 C C . TRP B 1 172 ? 1.639 -8.742 5.18 1 97.5 172 TRP B C 1
ATOM 3364 O O . TRP B 1 172 ? 2.551 -8.305 4.473 1 97.5 172 TRP B O 1
ATOM 3374 N N . ASP B 1 173 ? 1.793 -9.008 6.457 1 95.12 173 ASP B N 1
ATOM 3375 C CA . ASP B 1 173 ? 3.111 -8.984 7.082 1 95.12 173 ASP B CA 1
ATOM 3376 C C . ASP B 1 173 ? 3.828 -10.32 6.906 1 95.12 173 ASP B C 1
ATOM 3378 O O . ASP B 1 173 ? 3.598 -11.258 7.668 1 95.12 173 ASP B O 1
ATOM 3382 N N . LEU B 1 174 ? 4.645 -10.414 5.875 1 94.62 174 LEU B N 1
ATOM 3383 C CA . LEU B 1 174 ? 5.422 -11.609 5.562 1 94.62 174 LEU B CA 1
ATOM 3384 C C . LEU B 1 174 ? 6.895 -11.266 5.383 1 94.62 174 LEU B C 1
ATOM 3386 O O . LEU B 1 174 ? 7.281 -10.664 4.375 1 94.62 174 LEU B O 1
ATOM 3390 N N . GLY B 1 175 ? 7.691 -11.609 6.355 1 88.88 175 GLY B N 1
ATOM 3391 C CA . GLY B 1 175 ? 9.109 -11.281 6.336 1 88.88 175 GLY B CA 1
ATOM 3392 C C . GLY B 1 175 ? 9.867 -11.961 5.215 1 88.88 175 GLY B C 1
ATOM 3393 O O . GLY B 1 175 ? 9.391 -12.953 4.656 1 88.88 175 GLY B O 1
ATOM 3394 N N . ILE B 1 176 ? 10.961 -11.375 4.953 1 79.19 176 ILE B N 1
ATOM 3395 C CA . ILE B 1 176 ? 11.812 -11.945 3.922 1 79.19 176 ILE B CA 1
ATOM 3396 C C . ILE B 1 176 ? 12.484 -13.211 4.449 1 79.19 176 ILE B C 1
ATOM 3398 O O . ILE B 1 176 ? 12.758 -13.32 5.648 1 79.19 176 ILE B O 1
ATOM 3402 N N . GLU B 1 177 ? 12.414 -14.219 3.688 1 71.25 177 GLU B N 1
ATOM 3403 C CA . GLU B 1 177 ? 13.102 -15.461 4.023 1 71.25 177 GLU B CA 1
ATOM 3404 C C . GLU B 1 177 ? 14.391 -15.617 3.221 1 71.25 177 GLU B C 1
ATOM 3406 O O . GLU B 1 177 ? 14.422 -15.328 2.021 1 71.25 177 GLU B O 1
ATOM 3411 N N . TYR B 1 178 ? 15.531 -15.367 3.818 1 56.69 178 TYR B N 1
ATOM 3412 C CA . TYR B 1 178 ? 16.812 -15.469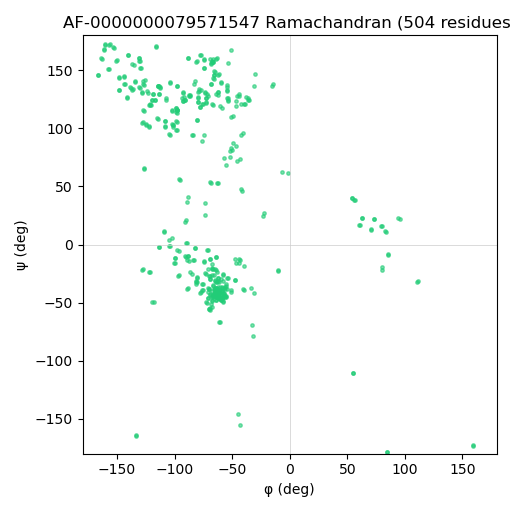 3.146 1 56.69 178 TYR B CA 1
ATOM 3413 C C . TYR B 1 178 ? 17.141 -16.922 2.807 1 56.69 178 TYR B C 1
ATOM 3415 O O . TYR B 1 178 ? 17.469 -17.719 3.693 1 56.69 178 TYR B O 1
ATOM 3423 N N . ALA B 1 179 ? 16.25 -17.562 2.166 1 49.81 179 ALA B N 1
ATOM 3424 C CA . ALA B 1 179 ? 16.625 -18.969 1.988 1 49.81 179 ALA B CA 1
ATOM 3425 C C . ALA B 1 179 ? 17.922 -19.094 1.201 1 49.81 179 ALA B C 1
ATOM 3427 O O . ALA B 1 179 ? 18.797 -19.891 1.569 1 49.81 179 ALA B O 1
ATOM 3428 N N . VAL B 1 180 ? 17.875 -18.672 -0.21 1 48.66 180 VAL B N 1
ATOM 3429 C CA . VAL B 1 180 ? 18.953 -19.047 -1.118 1 48.66 180 VAL B CA 1
ATOM 3430 C C . VAL B 1 180 ? 19.891 -17.844 -1.313 1 48.66 180 VAL B C 1
ATOM 3432 O O . VAL B 1 180 ? 19.453 -16.766 -1.73 1 48.66 180 VAL B O 1
ATOM 3435 N N . LYS B 1 181 ? 21.031 -17.859 -0.625 1 48.59 181 LYS B N 1
ATOM 3436 C CA . LYS B 1 181 ? 22.094 -16.844 -0.624 1 48.59 181 LYS B CA 1
ATOM 3437 C C . LYS B 1 181 ? 22.172 -16.141 -1.977 1 48.59 181 LYS B C 1
ATOM 3439 O O . LYS B 1 181 ? 22.5 -14.953 -2.045 1 48.59 181 LYS B O 1
ATOM 3444 N N . ASP B 1 182 ? 22.047 -16.875 -3.104 1 46.44 182 ASP B N 1
ATOM 3445 C CA . ASP B 1 182 ? 22.484 -16.344 -4.387 1 46.44 182 ASP B CA 1
ATOM 3446 C C . ASP B 1 182 ? 21.281 -15.867 -5.215 1 46.44 182 ASP B C 1
ATOM 3448 O O . ASP B 1 182 ? 21.391 -15.688 -6.43 1 46.44 182 ASP B O 1
ATOM 3452 N N . HIS B 1 183 ? 20.172 -15.875 -4.738 1 54.91 183 HIS B N 1
ATOM 3453 C CA . HIS B 1 183 ? 19.078 -15.391 -5.57 1 54.91 183 HIS B CA 1
ATOM 3454 C C . HIS B 1 183 ? 18.578 -14.031 -5.086 1 54.91 183 HIS B C 1
ATOM 3456 O O . HIS B 1 183 ? 18.406 -13.828 -3.881 1 54.91 183 HIS B O 1
ATOM 3462 N N . PRO B 1 184 ? 18.609 -13.117 -6.07 1 55.75 184 PRO B N 1
ATOM 3463 C CA . PRO B 1 184 ? 18.094 -11.789 -5.75 1 55.75 184 PRO B CA 1
ATOM 3464 C C . PRO B 1 184 ? 16.672 -11.82 -5.195 1 55.75 184 PRO B C 1
ATOM 3466 O O . PRO B 1 184 ? 15.867 -12.664 -5.605 1 55.75 184 PRO B O 1
ATOM 3469 N N . ALA B 1 185 ? 16.359 -11.141 -4.203 1 59.16 185 ALA B N 1
ATOM 3470 C CA . ALA B 1 185 ? 15.32 -10.75 -3.254 1 59.16 185 ALA B CA 1
ATOM 3471 C C . ALA B 1 185 ? 13.992 -11.43 -3.58 1 59.16 185 ALA B C 1
ATOM 3473 O O . ALA B 1 185 ? 13.047 -10.781 -4.043 1 59.16 185 ALA B O 1
ATOM 3474 N N . PRO B 1 186 ? 13.914 -12.789 -3.555 1 77.38 186 PRO B N 1
ATOM 3475 C CA . PRO B 1 186 ? 12.656 -13.523 -3.736 1 77.38 186 PRO B CA 1
ATOM 3476 C C . PRO B 1 186 ? 11.633 -13.211 -2.646 1 77.38 186 PRO B C 1
ATOM 3478 O O . PRO B 1 186 ? 12.008 -12.812 -1.54 1 77.38 186 PRO B O 1
ATOM 3481 N N . PHE B 1 187 ? 10.328 -13.234 -3.18 1 90 187 PHE B N 1
ATOM 3482 C CA . PHE B 1 187 ? 9.344 -13.25 -2.102 1 90 187 PHE B CA 1
ATOM 3483 C C . PHE B 1 187 ? 9.445 -14.539 -1.295 1 90 187 PHE B C 1
ATOM 3485 O O . PHE B 1 187 ? 9.906 -15.562 -1.805 1 90 187 PHE B O 1
ATOM 3492 N N . PRO B 1 188 ? 9.141 -14.5 -0.005 1 93.06 188 PRO B N 1
ATOM 3493 C CA . PRO B 1 188 ? 9.242 -15.672 0.867 1 93.06 188 PRO B CA 1
ATOM 3494 C C . PRO B 1 188 ? 8.227 -16.75 0.515 1 93.06 188 PRO B C 1
ATOM 3496 O O . PRO B 1 188 ? 7.188 -16.469 -0.077 1 93.06 188 PRO B O 1
ATOM 3499 N N . VAL B 1 189 ? 8.492 -17.984 0.894 1 94.75 189 VAL B N 1
ATOM 3500 C CA . VAL B 1 189 ? 7.617 -19.125 0.641 1 94.75 189 VAL B CA 1
ATOM 3501 C C . VAL B 1 189 ? 6.242 -18.875 1.257 1 94.75 189 VAL B C 1
ATOM 3503 O O . VAL B 1 189 ? 5.223 -19.312 0.725 1 94.75 189 VAL B O 1
ATOM 3506 N N . SER B 1 190 ? 6.223 -18.047 2.277 1 96.38 190 SER B N 1
ATOM 3507 C CA . SER B 1 190 ? 4.973 -17.781 2.975 1 96.38 190 SER B CA 1
ATOM 3508 C C . SER B 1 190 ? 3.998 -17.016 2.082 1 96.38 190 SER B C 1
ATOM 3510 O O . SER B 1 190 ? 2.781 -17.125 2.252 1 96.38 190 SER B O 1
ATOM 3512 N N . LEU B 1 191 ? 4.484 -16.281 1.132 1 97.25 191 LEU B N 1
ATOM 3513 C CA . LEU B 1 191 ? 3.605 -15.492 0.274 1 97.25 191 LEU B CA 1
ATOM 3514 C C . LEU B 1 191 ? 2.797 -16.391 -0.651 1 97.25 191 LEU B C 1
ATOM 3516 O O . LEU B 1 191 ? 1.564 -16.406 -0.596 1 97.25 191 LEU B O 1
ATOM 3520 N N . PRO B 1 192 ? 3.453 -17.25 -1.439 1 98.06 192 PRO B N 1
ATOM 3521 C CA . PRO B 1 192 ? 2.643 -18.172 -2.234 1 98.06 192 PRO B CA 1
ATOM 3522 C C . PRO B 1 192 ? 1.833 -19.141 -1.371 1 98.06 192 PRO B C 1
ATOM 3524 O O . PRO B 1 192 ? 0.74 -19.547 -1.764 1 98.06 192 PRO B O 1
ATOM 3527 N N . THR B 1 193 ? 2.355 -19.516 -0.213 1 98.25 193 THR B N 1
ATOM 3528 C CA . THR B 1 193 ? 1.587 -20.359 0.696 1 98.25 193 THR B CA 1
ATOM 3529 C C . THR B 1 193 ? 0.247 -19.719 1.031 1 98.25 193 THR B C 1
ATOM 3531 O O . THR B 1 193 ? -0.796 -20.359 0.982 1 98.25 193 THR B O 1
ATOM 3534 N N . ARG B 1 194 ? 0.273 -18.453 1.325 1 98.56 194 ARG B N 1
ATOM 3535 C CA . ARG B 1 194 ? -0.95 -17.734 1.649 1 98.56 194 ARG B CA 1
ATOM 3536 C C . ARG B 1 194 ? -1.891 -17.672 0.451 1 98.56 194 ARG B C 1
ATOM 3538 O O . ARG B 1 194 ? -3.104 -17.844 0.599 1 98.56 194 ARG B O 1
ATOM 3545 N N . CYS B 1 195 ? -1.4 -17.438 -0.726 1 98.81 195 CYS B N 1
ATOM 3546 C CA . CYS B 1 195 ? -2.223 -17.391 -1.929 1 98.81 195 CYS B CA 1
ATOM 3547 C C . CYS B 1 195 ? -2.926 -18.719 -2.17 1 98.81 195 CYS B C 1
ATOM 3549 O O . CYS B 1 195 ? -4.133 -18.75 -2.408 1 98.81 195 CYS B O 1
ATOM 3551 N N . ILE B 1 196 ? -2.15 -19.797 -2.064 1 98.88 196 ILE B N 1
ATOM 3552 C CA . ILE B 1 196 ? -2.67 -21.141 -2.344 1 98.88 196 ILE B CA 1
ATOM 3553 C C . ILE B 1 196 ? -3.715 -21.516 -1.298 1 98.88 196 ILE B C 1
ATOM 3555 O O . ILE B 1 196 ? -4.809 -21.969 -1.64 1 98.88 196 ILE B O 1
ATOM 3559 N N . THR B 1 197 ? -3.422 -21.266 -0.039 1 98.75 197 THR B N 1
ATOM 3560 C CA . THR B 1 197 ? -4.332 -21.656 1.034 1 98.75 197 THR B CA 1
ATOM 3561 C C . THR B 1 197 ? -5.586 -20.781 1.016 1 98.75 197 THR B C 1
ATOM 3563 O O . THR B 1 197 ? -6.691 -21.266 1.264 1 98.75 197 THR B O 1
ATOM 3566 N N . ALA B 1 198 ? -5.434 -19.547 0.727 1 98.69 198 ALA B N 1
ATOM 3567 C CA . ALA B 1 198 ? -6.562 -18.625 0.729 1 98.69 198 ALA B CA 1
ATOM 3568 C C . ALA B 1 198 ? -7.57 -18.984 -0.356 1 98.69 198 ALA B C 1
ATOM 3570 O O . ALA B 1 198 ? -8.773 -18.781 -0.192 1 98.69 198 ALA B O 1
ATOM 3571 N N . THR B 1 199 ? -7.129 -19.547 -1.464 1 98.69 199 THR B N 1
ATOM 3572 C CA . THR B 1 199 ? -7.992 -19.812 -2.607 1 98.69 199 THR B CA 1
ATOM 3573 C C . THR B 1 199 ? -8.414 -21.281 -2.633 1 98.69 199 THR B C 1
ATOM 3575 O O . THR B 1 199 ? -9.336 -21.641 -3.365 1 98.69 199 THR B O 1
ATOM 3578 N N . GLY B 1 200 ? -7.699 -22.062 -1.862 1 98.69 200 GLY B N 1
ATOM 3579 C CA . GLY B 1 200 ? -7.949 -23.484 -1.932 1 98.69 200 GLY B CA 1
ATOM 3580 C C . GLY B 1 200 ? -7.426 -24.125 -3.207 1 98.69 200 GLY B C 1
ATOM 3581 O O . GLY B 1 200 ? -7.887 -25.188 -3.607 1 98.69 200 GLY B O 1
ATOM 3582 N N . ALA B 1 201 ? -6.465 -23.484 -3.857 1 98.81 201 ALA B N 1
ATOM 3583 C CA . ALA B 1 201 ? -5.926 -23.969 -5.129 1 98.81 201 ALA B CA 1
ATOM 3584 C C . ALA B 1 201 ? -5.195 -25.297 -4.941 1 98.81 201 ALA B C 1
ATOM 3586 O O . ALA B 1 201 ? -4.516 -25.516 -3.934 1 98.81 201 ALA B O 1
ATOM 3587 N N . THR B 1 202 ? -5.285 -26.156 -5.945 1 98.75 202 THR B N 1
ATOM 3588 C CA . THR B 1 202 ? -4.605 -27.438 -5.922 1 98.75 202 THR B CA 1
ATOM 3589 C C . THR B 1 202 ? -3.512 -27.5 -6.988 1 98.75 202 THR B C 1
ATOM 3591 O O . THR B 1 202 ? -2.756 -28.469 -7.062 1 98.75 202 THR B O 1
ATOM 3594 N N . SER B 1 203 ? -3.414 -26.453 -7.742 1 98.88 203 SER B N 1
ATOM 3595 C CA . SER B 1 203 ? -2.355 -26.328 -8.742 1 98.88 203 SER B CA 1
ATOM 3596 C C . SER B 1 203 ? -1.949 -24.875 -8.938 1 98.88 203 SER B C 1
ATOM 3598 O O . SER B 1 203 ? -2.791 -23.969 -8.875 1 98.88 203 SER B O 1
ATOM 3600 N N . VAL B 1 204 ? -0.653 -24.656 -9.164 1 98.88 204 VAL B N 1
ATOM 3601 C CA . VAL B 1 204 ? -0.135 -23.297 -9.25 1 98.88 204 VAL B CA 1
ATOM 3602 C C . VAL B 1 204 ? 0.967 -23.219 -10.305 1 98.88 204 VAL B C 1
ATOM 3604 O O . VAL B 1 204 ? 1.731 -24.172 -10.477 1 98.88 204 VAL B O 1
ATOM 3607 N N . LEU B 1 205 ? 1.041 -22.109 -11.008 1 98.88 205 LEU B N 1
ATOM 3608 C CA . LEU B 1 205 ? 2.092 -21.812 -11.977 1 98.88 205 LEU B CA 1
ATOM 3609 C C . LEU B 1 205 ? 2.939 -20.625 -11.508 1 98.88 205 LEU B C 1
ATOM 3611 O O . LEU B 1 205 ? 2.404 -19.625 -11.016 1 98.88 205 LEU B O 1
ATOM 3615 N N . ASP B 1 206 ? 4.227 -20.734 -11.648 1 98.56 206 ASP B N 1
ATOM 3616 C CA . ASP B 1 206 ? 5.168 -19.625 -11.555 1 98.56 206 ASP B CA 1
ATOM 3617 C C . ASP B 1 206 ? 6.035 -19.531 -12.812 1 98.56 206 ASP B C 1
ATOM 3619 O O . ASP B 1 206 ? 7.023 -20.25 -12.938 1 98.56 206 ASP B O 1
ATOM 3623 N N . PRO B 1 207 ? 5.734 -18.609 -13.672 1 98.31 207 PRO B N 1
ATOM 3624 C CA . PRO B 1 207 ? 6.492 -18.531 -14.922 1 98.31 207 PRO B CA 1
ATOM 3625 C C . PRO B 1 207 ? 7.816 -17.781 -14.766 1 98.31 207 PRO B C 1
ATOM 3627 O O . PRO B 1 207 ? 8.562 -17.625 -15.734 1 98.31 207 PRO B O 1
ATOM 3630 N N . PHE B 1 208 ? 8.062 -17.266 -13.555 1 95.69 208 PHE B N 1
ATOM 3631 C CA . PHE B 1 208 ? 9.312 -16.625 -13.164 1 95.69 208 PHE B CA 1
ATOM 3632 C C . PHE B 1 208 ? 9.867 -17.25 -11.891 1 95.69 208 PHE B C 1
ATOM 3634 O O . PHE B 1 208 ? 10.055 -16.547 -10.891 1 95.69 208 PHE B O 1
ATOM 3641 N N . CYS B 1 209 ? 10.227 -18.422 -11.938 1 91.94 209 CYS B N 1
ATOM 3642 C CA . CYS B 1 209 ? 10.391 -19.266 -10.75 1 91.94 209 CYS B CA 1
ATOM 3643 C C . CYS B 1 209 ? 11.547 -18.766 -9.891 1 91.94 209 CYS B C 1
ATOM 3645 O O . CYS B 1 209 ? 11.492 -18.844 -8.664 1 91.94 209 CYS B O 1
ATOM 3647 N N . GLY B 1 210 ? 12.57 -18.266 -10.562 1 86.19 210 GLY B N 1
ATOM 3648 C CA . GLY B 1 210 ? 13.695 -17.781 -9.773 1 86.19 210 GLY B CA 1
ATOM 3649 C C . GLY B 1 210 ? 14.242 -18.828 -8.82 1 86.19 210 GLY B C 1
ATOM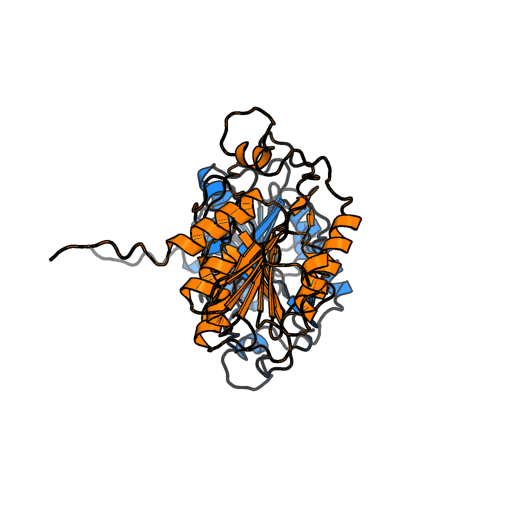 3650 O O . GLY B 1 210 ? 14.672 -19.906 -9.25 1 86.19 210 GLY B O 1
ATOM 3651 N N . SER B 1 211 ? 14.07 -18.656 -7.504 1 82.44 211 SER B N 1
ATOM 3652 C CA . SER B 1 211 ? 14.594 -19.562 -6.48 1 82.44 211 SER B CA 1
ATOM 3653 C C . SER B 1 211 ? 13.602 -20.688 -6.176 1 82.44 211 SER B C 1
ATOM 3655 O O . SER B 1 211 ? 13.914 -21.609 -5.414 1 82.44 211 SER B O 1
ATOM 3657 N N . GLY B 1 212 ? 12.414 -20.609 -6.66 1 91.06 212 GLY B N 1
ATOM 3658 C CA . GLY B 1 212 ? 11.461 -21.703 -6.578 1 91.06 212 GLY B CA 1
ATOM 3659 C C . GLY B 1 212 ? 10.539 -21.609 -5.375 1 91.06 212 GLY B C 1
ATOM 3660 O O . GLY B 1 212 ? 10 -22.609 -4.918 1 91.06 212 GLY B O 1
ATOM 3661 N N . SER B 1 213 ? 10.344 -20.422 -4.82 1 92.94 213 SER B N 1
ATOM 3662 C CA . SER B 1 213 ? 9.523 -20.234 -3.627 1 92.94 213 SER B CA 1
ATOM 3663 C C . SER B 1 213 ? 8.094 -20.719 -3.855 1 92.94 213 SER B C 1
ATOM 3665 O O . SER B 1 213 ? 7.516 -21.391 -3 1 92.94 213 SER B O 1
ATOM 3667 N N . THR B 1 214 ? 7.555 -20.469 -5.012 1 96.88 214 THR B N 1
ATOM 3668 C CA . THR B 1 214 ? 6.191 -20.875 -5.336 1 96.88 214 THR B CA 1
ATOM 3669 C C . THR B 1 214 ? 6.102 -22.391 -5.449 1 96.88 214 THR B C 1
ATOM 3671 O O . THR B 1 214 ? 5.164 -23 -4.93 1 96.88 214 THR B O 1
ATOM 3674 N N . LEU B 1 215 ? 7.066 -22.969 -6.094 1 96.38 215 LEU B N 1
ATOM 3675 C CA . LEU B 1 215 ? 7.078 -24.422 -6.238 1 96.38 215 LEU B CA 1
ATOM 3676 C C . LEU B 1 215 ? 7.238 -25.109 -4.883 1 96.38 215 LEU B C 1
ATOM 3678 O O . LEU B 1 215 ? 6.605 -26.125 -4.617 1 96.38 215 LEU B O 1
ATOM 3682 N N . ARG B 1 216 ? 8.062 -24.531 -4.066 1 93.75 216 ARG B N 1
ATOM 3683 C CA . ARG B 1 216 ? 8.234 -25.078 -2.721 1 93.75 216 ARG B CA 1
ATOM 3684 C C . ARG B 1 216 ? 6.926 -25.016 -1.94 1 93.75 216 ARG B C 1
ATOM 3686 O O . ARG B 1 216 ? 6.547 -25.984 -1.283 1 93.75 216 ARG B O 1
ATOM 3693 N N . ALA B 1 217 ? 6.23 -23.906 -1.98 1 96.25 217 ALA B N 1
ATOM 3694 C CA . ALA B 1 217 ? 4.941 -23.75 -1.305 1 96.25 217 ALA B CA 1
ATOM 3695 C C . ALA B 1 217 ? 3.945 -24.797 -1.795 1 96.25 217 ALA B C 1
ATOM 3697 O O . ALA B 1 217 ? 3.229 -25.406 -0.994 1 96.25 217 ALA B O 1
ATOM 3698 N N . ALA B 1 218 ? 3.91 -24.969 -3.107 1 97.75 218 ALA B N 1
ATOM 3699 C CA . ALA B 1 218 ? 3.01 -25.969 -3.682 1 97.75 218 ALA B CA 1
ATOM 3700 C C . ALA B 1 218 ? 3.299 -27.359 -3.123 1 97.75 218 ALA B C 1
ATOM 3702 O O . ALA B 1 218 ? 2.389 -28.047 -2.664 1 97.75 218 ALA B O 1
ATOM 3703 N N . LYS B 1 219 ? 4.535 -27.688 -3.154 1 95.62 219 LYS B N 1
ATOM 3704 C CA . LYS B 1 219 ? 4.945 -29 -2.66 1 95.62 219 LYS B CA 1
ATOM 3705 C C . LYS B 1 219 ? 4.566 -29.172 -1.193 1 95.62 219 LYS B C 1
ATOM 3707 O O . LYS B 1 219 ? 3.996 -30.203 -0.813 1 95.62 219 LYS B O 1
ATOM 3712 N N . ASP B 1 220 ? 4.852 -28.234 -0.375 1 95.38 220 ASP B N 1
ATOM 3713 C CA . ASP B 1 220 ? 4.57 -28.297 1.057 1 95.38 220 ASP B CA 1
ATOM 3714 C C . ASP B 1 220 ? 3.076 -28.469 1.318 1 95.38 220 ASP B C 1
ATOM 3716 O O . ASP B 1 220 ? 2.686 -29.109 2.299 1 95.38 220 ASP B O 1
ATOM 3720 N N . LEU B 1 221 ? 2.24 -27.969 0.434 1 97.69 221 LEU B N 1
ATOM 3721 C CA . LEU B 1 221 ? 0.797 -27.969 0.642 1 97.69 221 LEU B CA 1
ATOM 3722 C C . LEU B 1 221 ? 0.145 -29.141 -0.074 1 97.69 221 LEU B C 1
ATOM 3724 O O . LEU B 1 221 ? -1.071 -29.328 0.011 1 97.69 221 LEU B O 1
ATOM 3728 N N . GLY B 1 222 ? 0.937 -29.875 -0.821 1 97.06 222 GLY B N 1
ATOM 3729 C CA . GLY B 1 222 ? 0.411 -31 -1.571 1 97.06 222 GLY B CA 1
ATOM 3730 C C . GLY B 1 222 ? -0.28 -30.594 -2.859 1 97.06 222 GLY B C 1
ATOM 3731 O O . GLY B 1 222 ? -1.138 -31.328 -3.365 1 97.06 222 GLY B O 1
ATOM 3732 N N . ALA B 1 223 ? -0.064 -29.422 -3.303 1 98.19 223 ALA B N 1
ATOM 3733 C CA . ALA B 1 223 ? -0.575 -28.938 -4.586 1 98.19 223 ALA B CA 1
ATOM 3734 C C . ALA B 1 223 ? 0.408 -29.25 -5.711 1 98.19 223 ALA B C 1
ATOM 3736 O O . ALA B 1 223 ? 1.598 -29.453 -5.469 1 98.19 223 ALA B O 1
ATOM 3737 N N . VAL B 1 224 ? -0.052 -29.234 -6.898 1 98.31 224 VAL B N 1
ATOM 3738 C CA . VAL B 1 224 ? 0.792 -29.438 -8.078 1 98.31 224 VAL B CA 1
ATOM 3739 C C . VAL B 1 224 ? 1.37 -28.094 -8.516 1 98.31 224 VAL B C 1
ATOM 3741 O O . VAL B 1 224 ? 0.641 -27.094 -8.633 1 98.31 224 VAL B O 1
ATOM 3744 N N . GLY B 1 225 ? 2.689 -28.062 -8.68 1 98.38 225 GLY B N 1
ATOM 3745 C CA . GLY B 1 225 ? 3.365 -26.844 -9.102 1 98.38 225 GLY B CA 1
ATOM 3746 C C . GLY B 1 225 ? 4 -26.969 -10.477 1 98.38 225 GLY B C 1
ATOM 3747 O O . GLY B 1 225 ? 4.594 -27.984 -10.805 1 98.38 225 GLY B O 1
ATOM 3748 N N . VAL B 1 226 ? 3.83 -25.938 -11.297 1 98.44 226 VAL B N 1
ATOM 3749 C CA . VAL B 1 226 ? 4.508 -25.797 -12.586 1 98.44 226 VAL B CA 1
ATOM 3750 C C . VAL B 1 226 ? 5.363 -24.547 -12.586 1 98.44 226 VAL B C 1
ATOM 3752 O O . VAL B 1 226 ? 4.902 -23.469 -12.188 1 98.44 226 VAL B O 1
ATOM 3755 N N . GLY B 1 227 ? 6.582 -24.625 -12.953 1 97.88 227 GLY B N 1
ATOM 3756 C CA . GLY B 1 227 ? 7.488 -23.484 -12.977 1 97.88 227 GLY B CA 1
ATOM 3757 C C . GLY B 1 227 ? 8.227 -23.328 -14.297 1 97.88 227 GLY B C 1
ATOM 3758 O O . GLY B 1 227 ? 8.406 -24.312 -15.023 1 97.88 227 GLY B O 1
ATOM 3759 N N . VAL B 1 228 ? 8.586 -22.109 -14.617 1 97.62 228 VAL B N 1
ATOM 3760 C CA . VAL B 1 228 ? 9.438 -21.781 -15.758 1 97.62 228 VAL B CA 1
ATOM 3761 C C . VAL B 1 228 ? 10.602 -20.906 -15.305 1 97.62 228 VAL B C 1
ATOM 3763 O O . VAL B 1 228 ? 10.406 -19.953 -14.539 1 97.62 228 VAL B O 1
ATOM 3766 N N . GLU B 1 229 ? 11.727 -21.281 -15.688 1 95.06 229 GLU B N 1
ATOM 3767 C CA . GLU B 1 229 ? 12.922 -20.516 -15.359 1 95.06 229 GLU B CA 1
ATOM 3768 C C . GLU B 1 229 ? 13.852 -20.391 -16.562 1 95.06 229 GLU B C 1
ATOM 3770 O O . GLU B 1 229 ? 14.078 -21.359 -17.281 1 95.06 229 GLU B O 1
ATOM 3775 N N . LEU B 1 230 ? 14.289 -19.109 -16.75 1 93.81 230 LEU B N 1
ATOM 3776 C CA . LEU B 1 230 ? 15.078 -18.781 -17.938 1 93.81 230 LEU B CA 1
ATOM 3777 C C . LEU B 1 230 ? 16.516 -19.266 -17.781 1 93.81 230 LEU B C 1
ATOM 3779 O O . LEU B 1 230 ? 17.109 -19.75 -18.75 1 93.81 230 LEU B O 1
ATOM 3783 N N . GLU B 1 231 ? 17.109 -19.109 -16.609 1 91.25 231 GLU B N 1
ATOM 3784 C CA . GLU B 1 231 ? 18.5 -19.438 -16.375 1 91.25 231 GLU B CA 1
ATOM 3785 C C . GLU B 1 231 ? 18.656 -20.859 -15.844 1 91.25 231 GLU B C 1
ATOM 3787 O O . GLU B 1 231 ? 18.109 -21.203 -14.781 1 91.25 231 GLU B O 1
ATOM 3792 N N . GLU B 1 232 ? 19.438 -21.609 -16.484 1 92.75 232 GLU B N 1
ATOM 3793 C CA . GLU B 1 232 ? 19.594 -23.016 -16.141 1 92.75 232 GLU B CA 1
ATOM 3794 C C . GLU B 1 232 ? 20.172 -23.172 -14.734 1 92.75 232 GLU B C 1
ATOM 3796 O O . GLU B 1 232 ? 19.828 -24.125 -14.016 1 92.75 232 GLU B O 1
ATOM 3801 N N . ARG B 1 233 ? 21.109 -22.281 -14.391 1 89.62 233 ARG B N 1
ATOM 3802 C CA . ARG B 1 233 ? 21.719 -22.359 -13.07 1 89.62 233 ARG B CA 1
ATOM 3803 C C . ARG B 1 233 ? 20.656 -22.344 -11.977 1 89.62 233 ARG B C 1
ATOM 3805 O O . ARG B 1 233 ? 20.781 -23.031 -10.961 1 89.62 233 ARG B O 1
ATOM 3812 N N . TYR B 1 234 ? 19.625 -21.562 -12.164 1 88.44 234 TYR B N 1
ATOM 3813 C CA . TYR B 1 234 ? 18.547 -21.484 -11.18 1 88.44 234 TYR B CA 1
ATOM 3814 C C . TYR B 1 234 ? 17.656 -22.719 -11.25 1 88.44 234 TYR B C 1
ATOM 3816 O O . TYR B 1 234 ? 17.125 -23.172 -10.227 1 88.44 234 TYR B O 1
ATOM 3824 N N . CYS B 1 235 ? 17.484 -23.25 -12.438 1 92.19 235 CYS B N 1
ATOM 3825 C CA . CYS B 1 235 ? 16.75 -24.5 -12.555 1 92.19 235 CYS B CA 1
ATOM 3826 C C . CYS B 1 235 ? 17.406 -25.594 -11.711 1 92.19 235 CYS B C 1
ATOM 3828 O O . CYS B 1 235 ? 16.719 -26.359 -11.031 1 92.19 235 CYS B O 1
ATOM 3830 N N . GLU B 1 236 ? 18.719 -25.609 -11.781 1 91.38 236 GLU B N 1
ATOM 3831 C CA . GLU B 1 236 ? 19.469 -26.609 -11.031 1 91.38 236 GLU B CA 1
ATOM 3832 C C . GLU B 1 236 ? 19.266 -26.438 -9.531 1 91.38 236 GLU B C 1
ATOM 3834 O O . GLU B 1 236 ? 19.047 -27.422 -8.812 1 91.38 236 GLU B O 1
ATOM 3839 N N . VAL B 1 237 ? 19.344 -25.234 -9.117 1 86.31 237 VAL B N 1
ATOM 3840 C CA . VAL B 1 237 ? 19.172 -24.906 -7.699 1 86.31 237 VAL B CA 1
ATOM 3841 C C . VAL B 1 237 ? 17.781 -25.328 -7.234 1 86.31 237 VAL B C 1
ATOM 3843 O O . VAL B 1 237 ? 17.625 -25.953 -6.184 1 86.31 237 VAL B O 1
ATOM 3846 N N . ILE B 1 238 ? 16.781 -25.047 -7.973 1 88.75 238 ILE B N 1
ATOM 3847 C CA . ILE B 1 238 ? 15.398 -25.359 -7.652 1 88.75 238 ILE B CA 1
ATOM 3848 C C . ILE B 1 238 ? 15.195 -26.859 -7.59 1 88.75 238 ILE B C 1
ATOM 3850 O O . ILE B 1 238 ? 14.609 -27.375 -6.641 1 88.75 238 ILE B O 1
ATOM 3854 N N . ALA B 1 239 ? 15.711 -27.5 -8.617 1 91.38 239 ALA B N 1
ATOM 3855 C CA . ALA B 1 239 ? 15.562 -28.953 -8.695 1 91.38 239 ALA B CA 1
ATOM 3856 C C . ALA B 1 239 ? 16.203 -29.641 -7.492 1 91.38 239 ALA B C 1
ATOM 3858 O O . ALA B 1 239 ? 15.625 -30.562 -6.914 1 91.38 239 ALA B O 1
ATOM 3859 N N . LYS B 1 240 ? 17.359 -29.188 -7.141 1 87.81 240 LYS B N 1
ATOM 3860 C CA . LYS B 1 240 ? 18.062 -29.75 -5.996 1 87.81 240 LYS B CA 1
ATOM 3861 C C . LYS B 1 240 ? 17.281 -29.516 -4.703 1 87.81 240 LYS B C 1
ATOM 3863 O O . LYS B 1 240 ? 17.141 -30.422 -3.885 1 87.81 240 LYS B O 1
ATOM 3868 N N . ARG B 1 241 ? 16.766 -28.328 -4.535 1 83.31 241 ARG B N 1
ATOM 3869 C CA . ARG B 1 241 ? 16 -27.969 -3.352 1 83.31 241 ARG B CA 1
ATOM 3870 C C . ARG B 1 241 ? 14.727 -28.797 -3.246 1 83.31 241 ARG B C 1
ATOM 3872 O O . ARG B 1 241 ? 14.336 -29.203 -2.15 1 83.31 241 ARG B O 1
ATOM 3879 N N . LEU B 1 242 ? 14.117 -29.047 -4.285 1 87.94 242 LEU B N 1
ATOM 3880 C CA . LEU B 1 242 ? 12.828 -29.719 -4.297 1 87.94 242 LEU B CA 1
ATOM 3881 C C . LEU B 1 242 ? 13.008 -31.234 -4.16 1 87.94 242 LEU B C 1
ATOM 3883 O O . LEU B 1 242 ? 12.117 -31.938 -3.678 1 87.94 242 LEU B O 1
ATOM 3887 N N . SER B 1 243 ? 14.125 -31.75 -4.629 1 85.44 243 SER B N 1
ATOM 3888 C CA . SER B 1 243 ? 14.414 -33.188 -4.539 1 85.44 243 SER B CA 1
ATOM 3889 C C . SER B 1 243 ? 14.805 -33.562 -3.121 1 85.44 243 SER B C 1
ATOM 3891 O O . SER B 1 243 ? 14.562 -34.688 -2.697 1 85.44 243 SER B O 1
ATOM 3893 N N . GLN B 1 244 ? 15.609 -32.719 -2.344 1 70.38 244 GLN B N 1
ATOM 3894 C CA . GLN B 1 244 ? 16.094 -33 -0.998 1 70.38 244 GLN B CA 1
ATOM 3895 C C . GLN B 1 244 ? 14.961 -32.938 0.02 1 70.38 244 GLN B C 1
ATOM 3897 O O . GLN B 1 244 ? 15.039 -33.562 1.078 1 70.38 244 GLN B O 1
ATOM 3902 N N . GLY B 1 245 ? 14.094 -32.062 0.11 1 57.97 245 GLY B N 1
ATOM 3903 C CA . GLY B 1 245 ? 13.055 -31.953 1.123 1 57.97 245 GLY B CA 1
ATOM 3904 C C . GLY B 1 245 ? 12.32 -33.25 1.379 1 57.97 245 GLY B C 1
ATOM 3905 O O . GLY B 1 245 ? 11.469 -33.312 2.268 1 57.97 245 GLY B O 1
ATOM 3906 N N . VAL B 1 246 ? 12.312 -34.312 0.635 1 41.94 246 VAL B N 1
ATOM 3907 C CA . VAL B 1 246 ? 11.742 -35.594 1.092 1 41.94 246 VAL B CA 1
ATOM 3908 C C . VAL B 1 246 ? 12.594 -36.156 2.223 1 41.94 246 VAL B C 1
ATOM 3910 O O . VAL B 1 246 ? 12.078 -36.812 3.135 1 41.94 246 VAL B O 1
ATOM 3913 N N . LEU B 1 247 ? 13.914 -36.125 2.273 1 37.12 247 LEU B N 1
ATOM 3914 C CA . LEU B 1 247 ? 14.711 -36.969 3.152 1 37.12 247 LEU B CA 1
ATOM 3915 C C . LEU B 1 247 ? 14.852 -36.344 4.535 1 37.12 247 LEU B C 1
ATOM 3917 O O . LEU B 1 247 ? 15.391 -36.969 5.453 1 37.12 247 LEU B O 1
ATOM 3921 N N . ASP B 1 248 ? 14.75 -35.094 4.688 1 36.72 248 ASP B N 1
ATOM 3922 C CA . ASP B 1 248 ? 15.406 -34.75 5.941 1 36.72 248 ASP B CA 1
ATOM 3923 C C . ASP B 1 248 ? 14.578 -35.188 7.141 1 36.72 248 ASP B C 1
ATOM 3925 O O . ASP B 1 248 ? 13.938 -34.375 7.801 1 36.72 248 ASP B O 1
ATOM 3929 N N . PHE B 1 249 ? 13.695 -36.219 7.047 1 36.16 249 PHE B N 1
ATOM 3930 C CA . PHE B 1 249 ? 13.359 -36.812 8.328 1 36.16 249 PHE B CA 1
ATOM 3931 C C . PHE B 1 249 ? 14.617 -37.25 9.062 1 36.16 249 PHE B C 1
ATOM 3933 O O . PHE B 1 249 ? 15.266 -38.219 8.664 1 36.16 249 PHE B O 1
ATOM 3940 N N . GLY B 1 250 ? 15.406 -36.438 9.484 1 32.47 250 GLY B N 1
ATOM 3941 C CA . GLY B 1 250 ? 16.453 -36.844 10.414 1 32.47 250 GLY B CA 1
ATOM 3942 C C . GLY B 1 250 ? 16 -37.906 11.398 1 32.47 250 GLY B C 1
ATOM 3943 O O . GLY B 1 250 ? 14.836 -37.938 11.789 1 32.47 250 GLY B O 1
ATOM 3944 N N . GLU B 1 251 ? 16.766 -39.125 11.5 1 27.56 251 GLU B N 1
ATOM 3945 C CA . GLU B 1 251 ? 16.953 -40.188 12.477 1 27.56 251 GLU B CA 1
ATOM 3946 C C . GLU B 1 251 ? 17.062 -39.625 13.891 1 27.56 251 GLU B C 1
ATOM 3948 O O . GLU B 1 251 ? 18.125 -39.156 14.305 1 27.56 251 GLU B O 1
ATOM 3953 N N . ALA B 1 252 ? 16.312 -38.75 14.422 1 32.03 252 ALA B N 1
ATOM 3954 C CA . ALA B 1 252 ? 16.266 -38.875 15.875 1 32.03 252 ALA B CA 1
ATOM 3955 C C . ALA B 1 252 ? 16.047 -40.344 16.281 1 32.03 252 ALA B C 1
ATOM 3957 O O . ALA B 1 252 ? 15.062 -40.969 15.867 1 32.03 252 ALA B O 1
ATOM 3958 N N . SER B 1 253 ? 17.141 -41.062 16.344 1 23.92 253 SER B N 1
ATOM 3959 C CA . SER B 1 253 ? 17.344 -42.406 16.938 1 23.92 253 SER B CA 1
ATOM 3960 C C . SER B 1 253 ? 16.391 -42.625 18.094 1 23.92 253 SER B C 1
ATOM 3962 O O . SER B 1 253 ? 16.172 -41.75 18.922 1 23.92 253 SER B O 1
ATOM 3964 N N . ALA B 1 254 ? 15.961 -43.875 18.281 1 25.09 254 ALA B N 1
ATOM 3965 C CA . ALA B 1 254 ? 15.672 -44.594 19.531 1 25.09 254 ALA B CA 1
ATOM 3966 C C . ALA B 1 254 ? 16.859 -44.531 20.484 1 25.09 254 ALA B C 1
ATOM 3968 O O . ALA B 1 254 ? 18.016 -44.656 20.078 1 25.09 254 ALA B O 1
#

Foldseek 3Di:
DQDFPDDDPFETERAAQLLVVLVVAAFQQFAEAEEEDDDLPPPQDDPPDPPQLPPPDPDPNVLLDVQVDVPPCSDDLVVVLVVQLSSVVSRNRHHPWKYWYKDAWHQHPNDIHDRSNPPNVADWDDKAWEFQVDADPDDDPDDGDRIIIITIGTDPPFDFPDVVLPVVDRYDHAHFDCPDVRFPRDRALVVLLSVCNRRVIQEYEYADCGQNSNVVSNVVVNHHYYYYHHDVVSVVNNNVVVVPVVPPPDPPDD/DQDFPDDDPFETERAAQLLVVLVVAAFQQFAEAEEEDDDLPPPQDDPPDPPPLPPPDPDPSVLLDVQVDVPPCSDDLVRVLVVQLSSVVSRNRHHPWKYWYKDAWHQHPNDIHDRSNPPNVADWDDKAWEFQVDADPDDDPDDGDGIIIITIGTDPPFDFPDVVLPVVDRYDHAHFDCPDVRFPRDRALVVLLSVCNRRVIQEYEYADCGQNSNVVSNVVVNHHYYYYHHDVVSVVNNNVVVVPVVPPPDCPDD

pLDDT: mean 81.02, std 23.97, range [23.92, 98.94]

Solvent-accessible surface area (backbone atoms only — not comparable to full-atom values): 27530 Å² total; per-residue (Å²): 126,88,70,61,69,39,74,61,100,38,40,38,31,32,66,35,57,40,65,67,54,50,70,67,50,56,70,48,70,26,33,26,31,43,38,41,70,86,76,74,61,61,68,63,70,64,76,78,70,77,79,52,60,44,93,82,50,89,51,81,57,28,56,58,48,68,58,52,63,83,56,84,66,43,53,55,67,67,55,44,44,52,51,50,36,52,48,47,50,49,50,54,48,25,21,56,27,28,38,37,42,37,49,60,68,42,72,47,87,38,29,65,42,48,65,63,73,57,58,57,91,61,53,38,68,43,79,27,35,37,32,30,80,55,60,85,61,61,35,42,75,45,51,8,63,23,61,33,36,32,38,33,27,53,41,91,82,38,46,41,69,35,54,69,56,8,63,62,34,26,55,42,84,50,55,69,52,86,74,60,92,81,49,70,87,57,75,25,42,65,55,40,37,49,55,36,60,38,48,61,45,56,25,36,35,17,58,46,28,60,75,28,35,46,48,50,26,22,51,77,71,71,15,35,17,38,35,18,23,69,50,61,73,40,47,51,52,29,48,52,56,65,65,49,72,74,63,76,68,74,82,76,73,131,127,88,69,62,70,39,73,62,99,40,38,39,31,33,66,34,56,41,64,66,53,52,72,68,51,57,70,47,69,27,34,26,30,42,38,43,70,86,74,74,62,60,68,63,72,61,77,77,73,76,78,54,58,45,90,80,51,88,51,82,60,27,56,59,48,67,58,50,61,84,56,88,68,42,53,56,66,66,54,45,45,52,52,50,36,53,48,48,51,49,52,54,47,25,21,57,28,28,39,37,42,37,51,60,69,42,72,47,86,38,29,65,42,49,65,65,75,55,58,57,90,59,53,37,68,43,77,28,37,37,31,30,81,52,59,85,60,61,35,41,75,44,50,8,63,24,62,32,36,31,38,34,28,52,42,91,82,39,44,41,71,36,53,69,56,7,64,62,33,26,55,42,84,51,54,68,51,85,75,60,92,83,48,71,88,56,73,25,42,64,54,42,37,49,56,35,61,37,48,62,45,56,25,35,35,16,59,48,29,59,76,27,35,46,47,50,27,22,51,77,71,72,16,34,16,39,34,18,24,69,50,61,72,40,47,52,52,29,48,52,56,66,63,50,71,72,60,75,68,71,80,80,72,134

Nearest PDB structures (foldseek):
  1g60-assembly1_B  TM=7.406E-01  e=9.221E-12  Moraxella bovis
  1g60-assembly1_A  TM=6.935E-01  e=8.900E-11  Moraxella bovis
  5hfj-assembly1_B  TM=7.524E-01  e=2.099E-10  Helicobacter pylori 26695
  5hek-assembly2_A  TM=7.202E-01  e=8.079E-10  Helicobacter pylori 26695
  5hek-assembly2_C  TM=7.651E-01  e=4.225E-09  Helicobacter pylori 26695